Protein AF-0000000080426044 (afdb_homodimer)

Solvent-accessible surface area (backbone atoms only — not comparable to full-atom values): 31221 Å² total; per-residue (Å²): 94,42,45,46,37,33,38,34,30,48,11,21,8,21,79,74,25,20,47,44,52,54,50,63,35,35,89,77,61,79,48,66,35,37,59,31,23,76,36,85,92,27,35,62,38,32,15,36,26,41,24,35,38,43,30,27,40,43,74,83,55,60,90,84,54,76,69,45,28,34,36,38,29,32,7,49,44,35,60,61,33,44,60,62,43,31,42,75,70,70,49,70,69,60,70,27,35,36,40,44,35,63,48,55,33,24,43,60,20,52,74,58,50,21,57,38,15,47,91,41,71,71,35,71,54,34,42,37,36,27,39,66,70,28,46,53,42,45,44,49,50,36,43,32,59,74,37,64,63,65,25,49,32,66,54,87,58,38,42,63,46,81,41,73,52,54,73,88,45,66,48,68,58,90,47,35,57,38,32,52,28,62,23,29,25,20,21,30,64,79,77,64,41,74,25,72,26,44,22,37,36,38,75,39,31,34,40,39,58,58,21,50,42,74,44,68,75,38,45,66,72,40,42,72,58,22,50,34,32,34,31,19,26,32,34,68,60,73,84,48,65,23,32,20,20,38,64,56,35,51,51,51,46,67,62,27,56,33,52,33,33,35,34,24,22,30,36,60,84,49,45,47,67,65,48,35,57,55,33,46,52,42,26,73,74,73,63,47,46,44,37,66,53,32,48,47,35,31,39,34,47,68,48,84,64,36,35,39,35,32,26,91,91,48,65,71,66,46,78,43,74,90,94,40,43,47,36,32,39,34,29,49,11,22,7,21,79,74,26,20,49,44,49,56,48,63,37,33,90,77,62,78,48,65,35,37,59,32,23,76,36,85,91,28,35,62,38,31,16,36,24,41,24,35,38,42,30,26,41,44,75,84,55,58,88,84,54,75,69,44,29,34,35,37,30,33,8,50,43,36,61,65,32,45,59,60,44,30,43,76,68,70,49,70,70,59,69,27,33,36,41,45,35,62,49,54,33,24,42,60,21,52,72,57,50,22,55,38,15,47,92,41,70,72,34,71,52,37,43,36,36,30,38,66,69,28,49,54,42,44,44,49,50,36,42,34,57,75,37,63,61,64,26,49,31,66,55,88,57,37,42,63,46,82,41,73,51,54,74,89,45,66,50,70,57,90,46,34,55,38,34,54,28,62,23,29,25,20,22,30,63,78,77,64,43,74,25,73,25,44,23,36,38,38,75,40,31,34,40,39,59,55,22,49,43,73,43,67,74,38,45,67,72,39,42,71,58,23,51,34,33,35,31,19,26,32,35,70,61,73,84,49,65,23,33,21,19,38,66,57,35,52,50,51,45,65,62,27,55,33,52,33,32,34,34,26,23,28,38,60,85,48,45,50,67,63,48,36,56,54,31,48,51,42,26,73,73,72,62,48,47,46,38,65,53,31,50,45,37,32,40,34,47,68,48,85,62,36,36,39,35,31,27,91,90,49,66,72,66,46,78,44,74,90

Foldseek 3Di:
DKAWFKKAWLFFAALCWADHPCLVPPPVNPQPLNVLCVDPVQVLSGGAQTKMKTWMDDPPDDPPDGTAIEIFFFAPCNLVSCVPFCVLVVHQDHLAYEFFAQDRSGYVRVQVCLVCDFVQPPHPAHEYEYAPRNVVNCCVNPVCQVPLVPDDDPSSTHHYDYDHDDQCDWDDGPRKIKHWFWAFFAADPVPRHTDITTWIDTNQETAAAKHLGGDPVRLVVQAVRHQEYEYEDAEADDRDRGTDHPVRQQVSLVRNVHLEYEYGHYDSNDRQVVQQVVVVVVCVPPNRHYGYDGRFWMWTPNDPQWIWIAGSSGRPIDIRGD/DKAWFKKAWLFFAALCWADHPCLVPPPVNPQPLNVLCVDPVQVLSGGAQTKMKTWMDDPPDDPPDGTAIEIFFFAPCNLVSCVPFCVLVVHQDHLAYEFFAQDRSGYVRVQVCLVCDFVQPPHPAHEYEYAPRNVVNCCVNCVCQVPLVPDDDPSGTHHYDYDHDDQCDWDDGPRKIKHWFWAFFAADPVPRHTDITTWIDTNQETAAAKHLGGDPVRLVVQAPRHQEYEYEDAEADDRDRGTDHPVRQQVSLVRNVHLEYEYGHYDSNDRQVVQQVVVVVVCVPPVRHYGYDGRFWMWTPNDPQWIWIAGSSGRPIDIRGD

Radius of gyration: 24.75 Å; Cα contacts (8 Å, |Δi|>4): 1652; chains: 2; bounding box: 52×74×57 Å

Organism: Mucor circinelloides f. circinelloides (strain 1006PhL) (NCBI:txid1220926)

Nearest PDB structures (foldseek):
  6b9v-assembly1_A  TM=9.076E-01  e=8.566E-25  Candidatus Koribacter versatilis Ellin345
  6b9v-assembly1_B  TM=9.056E-01  e=3.461E-24  Candidatus Koribacter versatilis Ellin345
  4ojv-assembly1_A  TM=6.307E-01  e=5.948E-11  Saccharomyces cerevisiae S288C
  2wyl-assembly1_B  TM=6.238E-01  e=1.410E-07  Escherichia coli
  6m8q-assembly1_A  TM=5.379E-01  e=1.259E-05  Homo sapiens

pLDDT: mean 97.19, std 2.26, range [83.79, 98.96]

Secondary structure (DSSP, 8-state):
-EEEEEEEEEE-B-TT-BS-HHHHT-TT---HHHHHTTSSTTGGG-B-B-EEEEEEEETTS-TTSPPEEEEE---TTHHHHHHHHGGGGT----SEEE---SSHHHHTTGGGGHHHHGGGSS-S-EEEEE-HHHHHHHHHH-HHHH-GGG-EET-----EEEEE--TTS-EEETTEEEEEEEEEEEEETTT-PEEEEEEEEETTEEEE-S-SB--HHHHHHHTT--SEEEEE--BSSS--SSS-BHHHHHHHHHHH--SEEEEE-B-TTS-HHHHHHHHHHHHHHH---EEE--TT-EEE--STTEEEEE-SS----EEEE-/-EEEEEEEEEE-B-TT-BS-HHHHT-TT---HHHHHTTSSTTGGG-B-B-EEEEEEEETTS-TTSPPEEEEE---TTHHHHHHHHGGGGT----SEEE---SSHHHHTTGGGGHHHHGGGSS-S-EEEEE-HHHHHHHHHH-HHHH-GGG-EET-----EEEEE--TTS-EEETTEEEEEEEEEEEEETTT-PEEEEEEEEETTEEEE-S-SB--HHHHHHHTT--SEEEEE--BSSS--SSS-BHHHHHHHHHHH--SEEEEE-B-TTS-HHHHHHHHHHHHHHH---EEE--TT-EEE--STTEEEEE-SS----EEEE-

InterPro domains:
  IPR001279 Metallo-beta-lactamase [PF12706] (68-264)
  IPR036866 Ribonuclease Z/Hydroxyacylglutathione hydrolase-like [G3DSA:3.60.15.10] (2-302)
  IPR036866 Ribonuclease Z/Hydroxyacylglutathione hydrolase-like [SSF56281] (6-301)

Sequence (644 aa):
MASVVEIIFLGTGTSSSVPTVSCLTDPEKSCPVCLSSQTPEGRKNNRRNTSMIVRFRKHDDPPEFRLRNVLIDCGKTFYTSAIEILPKYDIRELDGVIITHGHADACYGMDDLRGWTLGGIIQPHIDVHLSPEAMEVIGRTFPFLVDASMATGGGEVADFKYHVFDPSEPFTIEGLEFTPLVAHHGIYLTTKEPYICYGFRFGGVSYISDTNFIPPSTMELIQGKSRVFVVDCLRLTKPHASHFVLEQSIEAARQVKASKTYYVGFAHRTDHYALETDLKKLEVSEGLKAAPAYDGLKVSLANEGELVESSYFDPTPIVVKEMASVVEIIFLGTGTSSSVPTVSCLTDPEKSCPVCLSSQTPEGRKNNRRNTSMIVRFRKHDDPPEFRLRNVLIDCGKTFYTSAIEILPKYDIRELDGVIITHGHADACYGMDDLRGWTLGGIIQPHIDVHLSPEAMEVIGRTFPFLVDASMATGGGEVADFKYHVFDPSEPFTIEGLEFTPLVAHHGIYLTTKEPYICYGFRFGGVSYISDTNFIPPSTMELIQGKSRVFVVDCLRLTKPHASHFVLEQSIEAARQVKASKTYYVGFAHRTDHYALETDLKKLEVSEGLKAAPAYDGLKVSLANEGELVESSYFDPTPIVVKE

Structure (mmCIF, N/CA/C/O backbone):
data_AF-0000000080426044-model_v1
#
loop_
_entity.id
_entity.type
_entity.pdbx_description
1 polymer 'Metallo-beta-lactamase domain-containing protein'
#
loop_
_atom_site.group_PDB
_atom_site.id
_atom_site.type_symbol
_atom_site.label_atom_id
_atom_site.label_alt_id
_atom_site.label_comp_id
_atom_site.label_asym_id
_atom_site.label_entity_id
_atom_site.label_seq_id
_atom_site.pdbx_PDB_ins_code
_atom_site.Cartn_x
_atom_site.Cartn_y
_atom_site.Cartn_z
_atom_site.occupancy
_atom_site.B_iso_or_equiv
_atom_site.auth_seq_id
_atom_site.auth_comp_id
_atom_site.auth_asym_id
_atom_site.auth_atom_id
_atom_site.pdbx_PDB_model_num
ATOM 1 N N . MET A 1 1 ? -19.651 26.017 13.273 1 91.69 1 MET A N 1
ATOM 2 C CA . MET A 1 1 ? -18.244 26.136 13.644 1 91.69 1 MET A CA 1
ATOM 3 C C . MET A 1 1 ? -17.778 24.903 14.41 1 91.69 1 MET A C 1
ATOM 5 O O . MET A 1 1 ? -18.585 24.213 15.036 1 91.69 1 MET A O 1
ATOM 9 N N . ALA A 1 2 ? -16.518 24.563 14.236 1 97.08 2 ALA A N 1
ATOM 10 C CA . ALA A 1 2 ? -15.949 23.382 14.879 1 97.08 2 ALA A CA 1
ATOM 11 C C . ALA A 1 2 ? -14.553 23.673 15.425 1 97.08 2 ALA A C 1
ATOM 13 O O . ALA A 1 2 ? -13.931 24.671 15.054 1 97.08 2 ALA A O 1
ATOM 14 N N . SER A 1 3 ? -14.17 22.886 16.376 1 96.99 3 SER A N 1
ATOM 15 C CA . SER A 1 3 ? -12.837 23.003 16.959 1 96.99 3 SER A CA 1
ATOM 16 C C . SER A 1 3 ? -12.076 21.685 16.864 1 96.99 3 SER A C 1
ATOM 18 O O . SER A 1 3 ? -12.642 20.616 17.103 1 96.99 3 SER A O 1
ATOM 20 N N . VAL A 1 4 ? -10.87 21.808 16.493 1 98.34 4 VAL A N 1
ATOM 21 C CA . VAL A 1 4 ? -10.022 20.622 16.442 1 98.34 4 VAL A CA 1
ATOM 22 C C . VAL A 1 4 ? -9.762 20.111 17.858 1 98.34 4 VAL A C 1
ATOM 24 O O . VAL A 1 4 ? -9.423 20.889 18.753 1 98.34 4 VAL A O 1
ATOM 27 N N . VAL A 1 5 ? -9.946 18.841 18.052 1 98.07 5 VAL A N 1
ATOM 28 C CA . VAL A 1 5 ? -9.719 18.203 19.345 1 98.07 5 VAL A CA 1
ATOM 29 C C . VAL A 1 5 ? -8.351 17.524 19.354 1 98.07 5 VAL A C 1
ATOM 31 O O . VAL A 1 5 ? -7.603 17.634 20.328 1 98.07 5 VAL A O 1
ATOM 34 N N . GLU A 1 6 ? -8.002 16.831 18.286 1 98.58 6 GLU A N 1
ATOM 35 C CA . GLU A 1 6 ? -6.711 16.154 18.201 1 98.58 6 GLU A CA 1
ATOM 36 C C . GLU A 1 6 ? -6.334 15.865 16.751 1 98.58 6 GLU A C 1
ATOM 38 O O . GLU A 1 6 ? -7.192 15.883 15.865 1 98.58 6 GLU A O 1
ATOM 43 N N . ILE A 1 7 ? -5.078 15.667 16.501 1 98.88 7 ILE A N 1
ATOM 44 C CA . ILE A 1 7 ? -4.543 15.169 15.239 1 98.88 7 ILE A CA 1
ATOM 45 C C . ILE A 1 7 ? -3.764 13.878 15.482 1 98.88 7 ILE A C 1
ATOM 47 O O . ILE A 1 7 ? -3.177 13.692 16.55 1 98.88 7 ILE A O 1
ATOM 51 N N . ILE A 1 8 ? -3.805 12.992 14.518 1 98.92 8 ILE A N 1
ATOM 52 C CA . ILE A 1 8 ? -3.091 11.722 14.584 1 98.92 8 ILE A CA 1
ATOM 53 C C . ILE A 1 8 ? -2.283 11.517 13.305 1 98.92 8 ILE A C 1
ATOM 55 O O . ILE A 1 8 ? -2.833 11.568 12.202 1 98.92 8 ILE A O 1
ATOM 59 N N . PHE A 1 9 ? -1.006 11.292 13.469 1 98.93 9 PHE A N 1
ATOM 60 C CA . PHE A 1 9 ? -0.156 11.009 12.319 1 98.93 9 PHE A CA 1
ATOM 61 C C . PHE A 1 9 ? -0.295 9.554 11.889 1 98.93 9 PHE A C 1
ATOM 63 O O . PHE A 1 9 ? 0.067 8.642 12.636 1 98.93 9 PHE A O 1
ATOM 70 N N . LEU A 1 10 ? -0.741 9.333 10.665 1 98.81 10 LEU A N 1
ATOM 71 C CA . LEU A 1 10 ? -0.904 7.979 10.147 1 98.81 10 LEU A CA 1
ATOM 72 C C . LEU A 1 10 ? 0.367 7.507 9.448 1 98.81 10 LEU A C 1
ATOM 74 O O . LEU A 1 10 ? 0.625 6.304 9.365 1 98.81 10 LEU A O 1
ATOM 78 N N . GLY A 1 11 ? 1.04 8.415 8.885 1 98.85 11 GLY A N 1
ATOM 79 C CA . GLY A 1 11 ? 2.33 8.213 8.244 1 98.85 11 GLY A CA 1
ATOM 80 C C . GLY A 1 11 ? 3.226 9.435 8.309 1 98.85 11 GLY A C 1
ATOM 81 O O . GLY A 1 11 ? 2.742 10.569 8.284 1 98.85 11 GLY A O 1
ATOM 82 N N . THR A 1 12 ? 4.547 9.185 8.34 1 98.9 12 THR A N 1
ATOM 83 C CA . THR A 1 12 ? 5.466 10.304 8.516 1 98.9 12 THR A CA 1
ATOM 84 C C . THR A 1 12 ? 6.709 10.124 7.65 1 98.9 12 THR A C 1
ATOM 86 O O . THR A 1 12 ? 7.738 10.759 7.892 1 98.9 12 THR A O 1
ATOM 89 N N . GLY A 1 13 ? 6.603 9.178 6.731 1 98.57 13 GLY A N 1
ATOM 90 C CA . GLY A 1 13 ? 7.74 8.875 5.877 1 98.57 13 GLY A CA 1
ATOM 91 C C . GLY A 1 13 ? 7.589 9.417 4.468 1 98.57 13 GLY A C 1
ATOM 92 O O . GLY A 1 13 ? 6.543 9.968 4.118 1 98.57 13 GLY A O 1
ATOM 93 N N . THR A 1 14 ? 8.626 9.286 3.725 1 97.11 14 THR A N 1
ATOM 94 C CA . THR A 1 14 ? 8.707 9.711 2.332 1 97.11 14 THR A CA 1
ATOM 95 C C . THR A 1 14 ? 7.944 8.748 1.427 1 97.11 14 THR A C 1
ATOM 97 O O . THR A 1 14 ? 7.29 7.821 1.909 1 97.11 14 THR A O 1
ATOM 100 N N . SER A 1 15 ? 7.955 9.053 0.121 1 96.41 15 SER A N 1
ATOM 101 C CA . SER A 1 15 ? 7.247 8.262 -0.881 1 96.41 15 SER A CA 1
ATOM 102 C C . SER A 1 15 ? 7.699 6.806 -0.856 1 96.41 15 SER A C 1
ATOM 104 O O . SER A 1 15 ? 6.916 5.902 -1.155 1 96.41 15 SER A O 1
ATOM 106 N N . SER A 1 16 ? 8.97 6.53 -0.425 1 96.06 16 SER A N 1
ATOM 107 C CA . SER A 1 16 ? 9.506 5.172 -0.427 1 96.06 16 SER A CA 1
ATOM 108 C C . SER A 1 16 ? 9.246 4.474 0.904 1 96.06 16 SER A C 1
ATOM 110 O O . SER A 1 16 ? 9.471 3.269 1.033 1 96.06 16 SER A O 1
ATOM 112 N N . SER A 1 17 ? 8.695 5.23 1.88 1 97.81 17 SER A N 1
ATOM 113 C CA . SER A 1 17 ? 8.484 4.682 3.216 1 97.81 17 SER A CA 1
ATOM 114 C C . SER A 1 17 ? 9.798 4.22 3.837 1 97.81 17 SER A C 1
ATOM 116 O O . SER A 1 17 ? 10.838 4.22 3.175 1 97.81 17 SER A O 1
ATOM 118 N N . VAL A 1 18 ? 9.833 3.968 5.063 1 98.58 18 VAL A N 1
ATOM 119 C CA . VAL A 1 18 ? 10.911 3.359 5.836 1 98.58 18 VAL A CA 1
ATOM 120 C C . VAL A 1 18 ? 10.386 2.132 6.578 1 98.58 18 VAL A C 1
ATOM 122 O O . VAL A 1 18 ? 9.398 2.218 7.312 1 98.58 18 VAL A O 1
ATOM 125 N N . PRO A 1 19 ? 11.029 0.907 6.472 1 98.42 19 PRO A N 1
ATOM 126 C CA . PRO A 1 19 ? 12.328 0.613 5.86 1 98.42 19 PRO A CA 1
ATOM 127 C C . PRO A 1 19 ? 12.25 0.492 4.34 1 98.42 19 PRO A C 1
ATOM 129 O O . PRO A 1 19 ? 11.159 0.554 3.767 1 98.42 19 PRO A O 1
ATOM 132 N N . THR A 1 20 ? 13.373 0.458 3.723 1 97.95 20 THR A N 1
ATOM 133 C CA . THR A 1 20 ? 13.465 0.191 2.292 1 97.95 20 THR A CA 1
ATOM 134 C C . THR A 1 20 ? 13.958 -1.23 2.037 1 97.95 20 THR A C 1
ATOM 136 O O . THR A 1 20 ? 14.747 -1.768 2.817 1 97.95 20 THR A O 1
ATOM 139 N N . VAL A 1 21 ? 13.489 -1.803 0.99 1 97.76 21 VAL A N 1
ATOM 140 C CA . VAL A 1 21 ? 13.82 -3.187 0.668 1 97.76 21 VAL A CA 1
ATOM 141 C C . VAL A 1 21 ? 15.322 -3.317 0.426 1 97.76 21 VAL A C 1
ATOM 143 O O . VAL A 1 21 ? 15.925 -4.339 0.76 1 97.76 21 VAL A O 1
ATOM 146 N N . SER A 1 22 ? 15.963 -2.28 -0.146 1 97.84 22 SER A N 1
ATOM 147 C CA . SER A 1 22 ? 17.387 -2.312 -0.463 1 97.84 22 SER A CA 1
ATOM 148 C C . SER A 1 22 ? 18.232 -2.463 0.798 1 97.84 22 SER A C 1
ATOM 150 O O . SER A 1 22 ? 19.265 -3.135 0.782 1 97.84 22 SER A O 1
ATOM 152 N N . CYS A 1 23 ? 17.83 -1.874 1.843 1 98.26 23 CYS A N 1
ATOM 153 C CA . CYS A 1 23 ? 18.562 -1.963 3.102 1 98.26 23 CYS A CA 1
ATOM 154 C C . CYS A 1 23 ? 18.326 -3.309 3.776 1 98.26 23 CYS A C 1
ATOM 156 O O . CYS A 1 23 ? 19.257 -3.911 4.314 1 98.26 23 CYS A O 1
ATOM 158 N N . LEU A 1 24 ? 17.077 -3.796 3.743 1 98.37 24 LEU A N 1
ATOM 159 C CA . LEU A 1 24 ? 16.718 -5.009 4.469 1 98.37 24 LEU A CA 1
ATOM 160 C C . LEU A 1 24 ? 17.292 -6.244 3.783 1 98.37 24 LEU A C 1
ATOM 162 O O . LEU A 1 24 ? 17.509 -7.273 4.426 1 98.37 24 LEU A O 1
ATOM 166 N N . THR A 1 25 ? 17.519 -6.151 2.473 1 98.14 25 THR A N 1
ATOM 167 C CA . THR A 1 25 ? 18.028 -7.299 1.73 1 98.14 25 THR A CA 1
ATOM 168 C C . THR A 1 25 ? 19.531 -7.168 1.496 1 98.14 25 THR A C 1
ATOM 170 O O . THR A 1 25 ? 20.146 -8.041 0.88 1 98.14 25 THR A O 1
ATOM 173 N N . ASP A 1 26 ? 20.09 -6.024 1.901 1 97.37 26 ASP A N 1
ATOM 174 C CA . ASP A 1 26 ? 21.53 -5.817 1.78 1 97.37 26 ASP A CA 1
ATOM 175 C C . ASP A 1 26 ? 22.302 -6.805 2.651 1 97.37 26 ASP A C 1
ATOM 177 O O . ASP A 1 26 ? 22.12 -6.84 3.87 1 97.37 26 ASP A O 1
ATOM 181 N N . PRO A 1 27 ? 23.182 -7.554 2.072 1 95.78 27 PRO A N 1
ATOM 182 C CA . PRO A 1 27 ? 23.942 -8.523 2.865 1 95.78 27 PRO A CA 1
ATOM 183 C C . PRO A 1 27 ? 24.787 -7.863 3.952 1 95.78 27 PRO A C 1
ATOM 185 O O . PRO A 1 27 ? 25.057 -8.477 4.988 1 95.78 27 PRO A O 1
ATOM 188 N N . GLU A 1 28 ? 25.146 -6.609 3.786 1 96.13 28 GLU A N 1
ATOM 189 C CA . GLU A 1 28 ? 25.999 -5.914 4.745 1 96.13 28 GLU A CA 1
ATOM 190 C C . GLU A 1 28 ? 25.187 -5.389 5.926 1 96.13 28 GLU A C 1
ATOM 192 O O . GLU A 1 28 ? 25.745 -5.086 6.983 1 96.13 28 GLU A O 1
ATOM 197 N N . LYS A 1 29 ? 23.915 -5.298 5.796 1 93.51 29 LYS A N 1
ATOM 198 C CA . LYS A 1 29 ? 23.031 -4.823 6.857 1 93.51 29 LYS A CA 1
ATOM 199 C C . LYS A 1 29 ? 23.597 -3.574 7.526 1 93.51 29 LYS A C 1
ATOM 201 O O . LYS A 1 29 ? 23.703 -3.514 8.752 1 93.51 29 LYS A O 1
ATOM 206 N N . SER A 1 30 ? 23.796 -2.492 6.765 1 94.38 30 SER A N 1
ATOM 207 C CA . SER A 1 30 ? 24.573 -1.356 7.248 1 94.38 30 SER A CA 1
ATOM 208 C C . SER A 1 30 ? 23.669 -0.184 7.616 1 94.38 30 SER A C 1
ATOM 210 O O . SER A 1 30 ? 24.134 0.819 8.161 1 94.38 30 SER A O 1
ATOM 212 N N . CYS A 1 31 ? 22.402 -0.262 7.351 1 97.37 31 CYS A N 1
ATOM 213 C CA . CYS A 1 31 ? 21.512 0.856 7.642 1 97.37 31 CYS A CA 1
ATOM 214 C C . CYS A 1 31 ? 20.847 0.684 9.002 1 97.37 31 CYS A C 1
ATOM 216 O O . CYS A 1 31 ? 19.881 -0.07 9.135 1 97.37 31 CYS A O 1
ATOM 218 N N . PRO A 1 32 ? 21.286 1.403 9.968 1 97.66 32 PRO A N 1
ATOM 219 C CA . PRO A 1 32 ? 20.724 1.208 11.306 1 97.66 32 PRO A CA 1
ATOM 220 C C . PRO A 1 32 ? 19.255 1.618 11.394 1 97.66 32 PRO A C 1
ATOM 222 O O . PRO A 1 32 ? 18.49 1.025 12.158 1 97.66 32 PRO A O 1
ATOM 225 N N . VAL A 1 33 ? 18.828 2.535 10.599 1 98.53 33 VAL A N 1
ATOM 226 C CA . VAL A 1 33 ? 17.468 3.061 10.655 1 98.53 33 VAL A CA 1
ATOM 227 C C . VAL A 1 33 ? 16.483 1.998 10.175 1 98.53 33 VAL A C 1
ATOM 229 O O . VAL A 1 33 ? 15.546 1.641 10.893 1 98.53 33 VAL A O 1
ATOM 232 N N . CYS A 1 34 ? 16.721 1.454 9.016 1 98.57 34 CYS A N 1
ATOM 233 C CA . CYS A 1 34 ? 15.823 0.453 8.451 1 98.57 34 CYS A CA 1
ATOM 234 C C . CYS A 1 34 ? 15.811 -0.812 9.301 1 98.57 34 CYS A C 1
ATOM 236 O O . CYS A 1 34 ? 14.758 -1.415 9.509 1 98.57 34 CYS A O 1
ATOM 238 N N . LEU A 1 35 ? 16.981 -1.155 9.774 1 98.11 35 LEU A N 1
ATOM 239 C CA . LEU A 1 35 ? 17.054 -2.356 10.599 1 98.11 35 LEU A CA 1
ATOM 240 C C . LEU A 1 35 ? 16.321 -2.154 11.921 1 98.11 35 LEU A C 1
ATOM 242 O O . LEU A 1 35 ? 15.573 -3.031 12.361 1 98.11 35 LEU A O 1
ATOM 246 N N . SER A 1 36 ? 16.44 -0.988 12.522 1 98.03 36 SER A N 1
ATOM 247 C CA . SER A 1 36 ? 15.785 -0.701 13.794 1 98.03 36 SER A CA 1
ATOM 248 C C . SER A 1 36 ? 14.27 -0.635 13.633 1 98.03 36 SER A C 1
ATOM 250 O O . SER A 1 36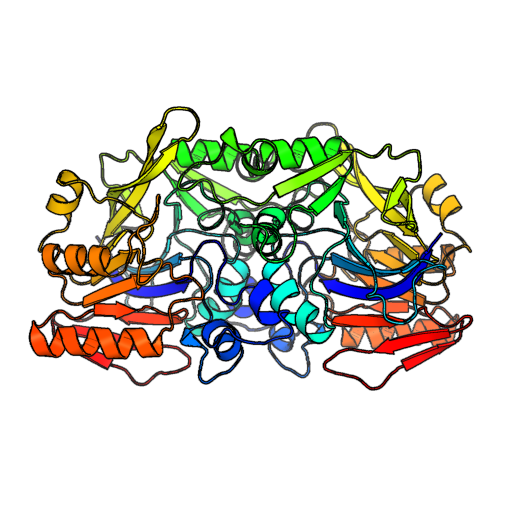 ? 13.527 -0.981 14.554 1 98.03 36 SER A O 1
ATOM 252 N N . SER A 1 37 ? 13.792 -0.207 12.46 1 97.98 37 SER A N 1
ATOM 253 C CA . SER A 1 37 ? 12.366 -0.04 12.195 1 97.98 37 SER A CA 1
ATOM 254 C C . SER A 1 37 ? 11.625 -1.368 12.301 1 97.98 37 SER A C 1
ATOM 256 O O . SER A 1 37 ? 10.396 -1.393 12.397 1 97.98 37 SER A O 1
ATOM 258 N N . GLN A 1 38 ? 12.382 -2.443 12.294 1 96.07 38 GLN A N 1
ATOM 259 C CA . GLN A 1 38 ? 11.797 -3.78 12.333 1 96.07 38 GLN A CA 1
ATOM 260 C C . GLN A 1 38 ? 11.7 -4.297 13.765 1 96.07 38 GLN A C 1
ATOM 262 O O . GLN A 1 38 ? 11.351 -5.457 13.989 1 96.07 38 GLN A O 1
ATOM 267 N N . THR A 1 39 ? 12.066 -3.49 14.756 1 96.67 39 THR A N 1
ATOM 268 C CA . THR A 1 39 ? 12.041 -3.885 16.16 1 96.67 39 THR A CA 1
ATOM 269 C C . THR A 1 39 ? 11.099 -2.988 16.958 1 96.67 39 THR A C 1
ATOM 271 O O . THR A 1 39 ? 10.833 -1.851 16.563 1 96.67 39 THR A O 1
ATOM 274 N N . PRO A 1 40 ? 10.576 -3.442 18.059 1 95.06 40 PRO A N 1
ATOM 275 C CA . PRO A 1 40 ? 9.723 -2.605 18.907 1 95.06 40 PRO A CA 1
ATOM 276 C C . PRO A 1 40 ? 10.435 -1.348 19.402 1 95.06 40 PRO A C 1
ATOM 278 O O . PRO A 1 40 ? 9.824 -0.279 19.481 1 95.06 40 PRO A O 1
ATOM 281 N N . GLU A 1 41 ? 11.766 -1.433 19.683 1 96.02 41 GLU A N 1
ATOM 282 C CA . GLU A 1 41 ? 12.529 -0.321 20.242 1 96.02 41 GLU A CA 1
ATOM 283 C C . GLU A 1 41 ? 12.744 0.778 19.206 1 96.02 41 GLU A C 1
ATOM 285 O O . GLU A 1 41 ? 12.857 1.955 19.556 1 96.02 41 GLU A O 1
ATOM 290 N N . GLY A 1 42 ? 12.783 0.349 17.936 1 97.74 42 GLY A N 1
ATOM 291 C CA . GLY A 1 42 ? 13.043 1.298 16.866 1 97.74 42 GLY A CA 1
ATOM 292 C C . GLY A 1 42 ? 11.808 1.631 16.05 1 97.74 42 GLY A C 1
ATOM 293 O O . GLY A 1 42 ? 11.914 2.131 14.928 1 97.74 42 GLY A O 1
ATOM 294 N N . ARG A 1 43 ? 10.683 1.361 16.582 1 97.28 43 ARG A N 1
ATOM 295 C CA . ARG A 1 43 ? 9.441 1.372 15.815 1 97.28 43 ARG A CA 1
ATOM 296 C C . ARG A 1 43 ? 9.143 2.767 15.276 1 97.28 43 ARG A C 1
ATOM 298 O O . ARG A 1 43 ? 8.441 2.914 14.274 1 97.28 43 ARG A O 1
ATOM 305 N N . LYS A 1 44 ? 9.639 3.8 15.955 1 98.34 44 LYS A N 1
ATOM 306 C CA . LYS A 1 44 ? 9.369 5.155 15.483 1 98.34 44 LYS A CA 1
ATOM 307 C C . LYS A 1 44 ? 10.082 5.43 14.162 1 98.34 44 LYS A C 1
ATOM 309 O O . LYS A 1 44 ? 9.782 6.413 13.482 1 98.34 44 LYS A O 1
ATOM 314 N N . ASN A 1 45 ? 11.018 4.545 13.783 1 98.79 45 ASN A N 1
ATOM 315 C CA . ASN A 1 45 ? 11.687 4.645 12.49 1 98.79 45 ASN A CA 1
ATOM 316 C C . ASN A 1 45 ? 10.871 3.982 11.384 1 98.79 45 ASN A C 1
ATOM 318 O O . ASN A 1 45 ? 11.185 4.129 10.202 1 98.79 45 ASN A O 1
ATOM 322 N N . ASN A 1 46 ? 9.88 3.192 11.739 1 98.67 46 ASN A N 1
ATOM 323 C CA . ASN A 1 46 ? 8.98 2.607 10.751 1 98.67 46 ASN A CA 1
ATOM 324 C C . ASN A 1 46 ? 7.941 3.617 10.272 1 98.67 46 ASN A C 1
ATOM 326 O O . ASN A 1 46 ? 7.032 3.98 11.02 1 98.67 46 ASN A O 1
ATOM 330 N N . ARG A 1 47 ? 8.096 4.097 9.032 1 98.74 47 ARG A N 1
ATOM 331 C CA . ARG A 1 47 ? 7.342 5.254 8.562 1 98.74 47 ARG A CA 1
ATOM 332 C C . ARG A 1 47 ? 6.645 4.953 7.24 1 98.74 47 ARG A C 1
ATOM 334 O O . ARG A 1 47 ? 7.292 4.565 6.265 1 98.74 47 ARG A O 1
ATOM 341 N N . ARG A 1 48 ? 5.394 5.065 7.236 1 98.54 48 ARG A N 1
ATOM 342 C CA . ARG A 1 48 ? 4.574 4.964 6.033 1 98.54 48 ARG A CA 1
ATOM 343 C C . ARG A 1 48 ? 4.427 6.321 5.355 1 98.54 48 ARG A C 1
ATOM 345 O O . ARG A 1 48 ? 4.97 7.321 5.83 1 98.54 48 ARG A O 1
ATOM 352 N N . ASN A 1 49 ? 3.738 6.399 4.195 1 98.79 49 ASN A N 1
ATOM 353 C CA . ASN A 1 49 ? 3.59 7.665 3.484 1 98.79 49 ASN A CA 1
ATOM 354 C C . ASN A 1 49 ? 2.895 8.714 4.347 1 98.79 49 ASN A C 1
ATOM 356 O O . ASN A 1 49 ? 1.937 8.405 5.057 1 98.79 49 ASN A O 1
ATOM 360 N N . THR A 1 50 ? 3.351 9.885 4.253 1 98.84 50 THR A N 1
ATOM 361 C CA . THR A 1 50 ? 2.869 10.999 5.061 1 98.84 50 THR A CA 1
ATOM 362 C C . THR A 1 50 ? 1.359 11.162 4.913 1 98.84 50 THR A C 1
ATOM 364 O O . THR A 1 50 ? 0.842 11.216 3.795 1 98.84 50 THR A O 1
ATOM 367 N N . SER A 1 51 ? 0.649 11.136 5.996 1 98.88 51 SER A N 1
ATOM 368 C CA . SER A 1 51 ? -0.803 11.236 6.108 1 98.88 51 SER A CA 1
ATOM 369 C C . SER A 1 51 ? -1.225 11.566 7.536 1 98.88 51 SER A C 1
ATOM 371 O O . SER A 1 51 ? -0.477 11.319 8.483 1 98.88 51 SER A O 1
ATOM 373 N N . MET A 1 52 ? -2.395 12.171 7.699 1 98.88 52 MET A N 1
ATOM 374 C CA . MET A 1 52 ? -2.835 12.615 9.018 1 98.88 52 MET A CA 1
ATOM 375 C C . MET A 1 52 ? -4.357 12.587 9.122 1 98.88 52 MET A C 1
ATOM 377 O O . MET A 1 52 ? -5.055 12.826 8.136 1 98.88 52 MET A O 1
ATOM 381 N N . ILE A 1 53 ? -4.885 12.271 10.283 1 98.91 53 ILE A N 1
ATOM 382 C CA . ILE A 1 53 ? -6.301 12.418 10.603 1 98.91 53 ILE A CA 1
ATOM 383 C C . ILE A 1 53 ? -6.503 13.631 11.508 1 98.91 53 ILE A C 1
ATOM 385 O O . ILE A 1 53 ? -5.796 13.793 12.505 1 98.91 53 ILE A O 1
ATOM 389 N N . VAL A 1 54 ? -7.39 14.457 11.12 1 98.92 54 VAL A N 1
ATOM 390 C CA . VAL A 1 54 ? -7.843 15.58 11.932 1 98.92 54 VAL A CA 1
ATOM 391 C C . VAL A 1 54 ? -9.17 15.231 12.604 1 98.92 54 VAL A C 1
ATOM 393 O O . VAL A 1 54 ? -10.14 14.879 11.929 1 98.92 54 VAL A O 1
ATOM 396 N N . ARG A 1 55 ? -9.254 15.296 13.873 1 98.82 55 ARG A N 1
ATOM 397 C CA . ARG A 1 55 ? -10.474 14.991 14.613 1 98.82 55 ARG A CA 1
ATOM 398 C C . ARG A 1 55 ? -11.013 16.233 15.315 1 98.82 55 ARG A C 1
ATOM 400 O O . ARG A 1 55 ? -10.267 16.944 15.991 1 98.82 55 ARG A O 1
ATOM 407 N N . PHE A 1 56 ? -12.287 16.476 15.127 1 98.59 56 PHE A N 1
ATOM 408 C CA . PHE A 1 56 ? -12.824 17.741 15.615 1 98.59 56 PHE A CA 1
ATOM 409 C C . PHE A 1 56 ? -14.293 17.596 15.993 1 98.59 56 PHE A C 1
ATOM 411 O O . PHE A 1 56 ? -14.917 16.575 15.698 1 98.59 56 PHE A O 1
ATOM 418 N N . ARG A 1 57 ? -14.796 18.563 16.665 1 97.73 57 ARG A N 1
ATOM 419 C CA . ARG A 1 57 ? -16.169 18.587 17.159 1 97.73 57 ARG A CA 1
ATOM 420 C C . ARG A 1 57 ? -16.851 19.907 16.818 1 97.73 57 ARG A C 1
ATOM 422 O O . ARG A 1 57 ? -16.25 20.975 16.951 1 97.73 57 ARG A O 1
ATOM 429 N N . LYS A 1 58 ? -18.064 19.744 16.422 1 96.91 58 LYS A N 1
ATOM 430 C CA . LYS A 1 58 ? -18.878 20.95 16.309 1 96.91 58 LYS A CA 1
ATOM 431 C C . LYS A 1 58 ? -19.288 21.467 17.685 1 96.91 58 LYS A C 1
ATOM 433 O O . LYS A 1 58 ? -19.514 20.681 18.607 1 96.91 58 LYS A O 1
ATOM 438 N N . HIS A 1 59 ? -19.435 22.694 17.704 1 94.72 59 HIS A N 1
ATOM 439 C CA . HIS A 1 59 ? -19.73 23.311 18.992 1 94.72 59 HIS A CA 1
ATOM 440 C C . HIS A 1 59 ? -21.111 22.904 19.494 1 94.72 59 HIS A C 1
ATOM 442 O O . HIS A 1 59 ? -21.339 22.828 20.704 1 94.72 59 HIS A O 1
ATOM 448 N N . ASP A 1 60 ? -22.047 22.552 18.598 1 94.97 60 ASP A N 1
ATOM 449 C CA . ASP A 1 60 ? -23.42 22.24 18.983 1 94.97 60 ASP A CA 1
ATOM 450 C C . ASP A 1 60 ? -23.64 20.73 19.058 1 94.97 60 ASP A C 1
ATOM 452 O O . ASP A 1 60 ? -24.764 20.271 19.272 1 94.97 60 ASP A O 1
ATOM 456 N N . ASP A 1 61 ? -22.597 19.977 18.92 1 95.11 61 ASP A N 1
ATOM 457 C CA . ASP A 1 61 ? -22.72 18.53 19.059 1 95.11 61 ASP A CA 1
ATOM 458 C C . ASP A 1 61 ? -23.059 18.142 20.496 1 95.11 61 ASP A C 1
ATOM 460 O O . ASP A 1 61 ? -22.524 18.723 21.443 1 95.11 61 ASP A O 1
ATOM 464 N N . PRO A 1 62 ? -23.964 17.202 20.644 1 94.96 62 PRO A N 1
ATOM 465 C CA . PRO A 1 62 ? -24.128 16.659 21.994 1 94.96 62 PRO A CA 1
ATOM 466 C C . PRO A 1 62 ? -22.871 15.96 22.507 1 94.96 62 PRO A C 1
ATOM 468 O O . PRO A 1 62 ? -22.027 15.538 21.712 1 94.96 62 PRO A O 1
ATOM 471 N N . PRO A 1 63 ? -22.701 15.829 23.79 1 89.51 63 PRO A N 1
ATOM 472 C CA . PRO A 1 63 ? -21.483 15.273 24.384 1 89.51 63 PRO A CA 1
ATOM 473 C C . PRO A 1 63 ? -21.179 13.859 23.892 1 89.51 63 PRO A C 1
ATOM 475 O O . PRO A 1 63 ? -20.011 13.476 23.79 1 89.51 63 PRO A O 1
ATOM 478 N N . GLU A 1 64 ? -22.106 13.109 23.539 1 92.38 64 GLU A N 1
ATOM 479 C CA . GLU A 1 64 ? -21.912 11.707 23.181 1 92.38 64 GLU A CA 1
ATOM 480 C C . GLU A 1 64 ? -21.662 11.548 21.684 1 92.38 64 GLU A C 1
ATOM 482 O O . GLU A 1 64 ? -21.384 10.445 21.209 1 92.38 64 GLU A O 1
ATOM 487 N N . PHE A 1 65 ? -21.717 12.617 21.057 1 94.9 65 PHE A N 1
ATOM 488 C CA . PHE A 1 65 ? -21.523 12.547 19.614 1 94.9 65 PHE A CA 1
ATOM 489 C C . PHE A 1 65 ? -20.08 12.19 19.278 1 94.9 65 PHE A C 1
ATOM 491 O O . PHE A 1 65 ? -19.149 12.672 19.926 1 94.9 65 PHE A O 1
ATOM 498 N N . ARG A 1 66 ? -19.875 11.379 18.296 1 95.95 66 ARG A N 1
ATOM 499 C CA . ARG A 1 66 ? -18.519 11.02 17.895 1 95.95 66 ARG A CA 1
ATOM 500 C C . ARG A 1 66 ? -17.773 12.23 17.341 1 95.95 66 ARG A C 1
ATOM 502 O O . ARG A 1 66 ? -18.392 13.166 16.83 1 95.95 66 ARG A O 1
ATOM 509 N N . LEU A 1 67 ? -16.463 12.234 17.38 1 97.9 67 LEU A N 1
ATOM 510 C CA . LEU A 1 67 ? -15.684 13.236 16.662 1 97.9 67 LEU A CA 1
ATOM 511 C C . LEU A 1 67 ? -15.778 13.021 15.155 1 97.9 67 LEU A C 1
ATOM 513 O O . LEU A 1 67 ? -15.966 11.893 14.695 1 97.9 67 LEU A O 1
ATOM 517 N N . ARG A 1 68 ? -15.707 14.124 14.476 1 98.36 68 ARG A N 1
ATOM 518 C CA . ARG A 1 68 ? -15.57 14.052 13.025 1 98.36 68 ARG A CA 1
ATOM 519 C C . ARG A 1 68 ? -14.12 13.802 12.624 1 98.36 68 ARG A C 1
ATOM 521 O O . ARG A 1 68 ? -13.196 14.288 13.28 1 98.36 68 ARG A O 1
ATOM 528 N N . ASN A 1 69 ? -13.982 13.047 11.57 1 98.84 69 ASN A N 1
ATOM 529 C CA . ASN A 1 69 ? -12.655 12.662 11.101 1 98.84 69 ASN A CA 1
ATOM 530 C C . ASN A 1 69 ? -12.414 13.12 9.665 1 98.84 69 ASN A C 1
ATOM 532 O O . ASN A 1 69 ? -13.189 12.792 8.766 1 98.84 69 ASN A O 1
ATOM 536 N N . VAL A 1 70 ? -11.366 13.862 9.442 1 98.93 70 VAL A N 1
ATOM 537 C CA . VAL A 1 70 ? -10.926 14.209 8.095 1 98.93 70 VAL A CA 1
ATOM 538 C C . VAL A 1 70 ? -9.53 13.641 7.845 1 98.93 70 VAL A C 1
ATOM 540 O O . VAL A 1 70 ? -8.603 13.894 8.617 1 98.93 70 VAL A O 1
ATOM 543 N N . LEU A 1 71 ? -9.436 12.849 6.795 1 98.94 71 LEU A N 1
ATOM 544 C CA . LEU A 1 71 ? -8.161 12.283 6.369 1 98.94 71 LEU A CA 1
ATOM 545 C C . LEU A 1 71 ? -7.45 13.215 5.393 1 98.94 71 LEU A C 1
ATOM 547 O O . LEU A 1 71 ? -8.051 13.677 4.421 1 98.94 71 LEU A O 1
ATOM 551 N N . ILE A 1 72 ? -6.191 13.543 5.685 1 98.94 72 ILE A N 1
ATOM 552 C CA . ILE A 1 72 ? -5.372 14.274 4.723 1 98.94 72 ILE A CA 1
ATOM 553 C C . ILE A 1 72 ? -4.391 13.317 4.049 1 98.94 72 ILE A C 1
ATOM 555 O O . ILE A 1 72 ? -3.484 12.79 4.697 1 98.94 72 ILE A O 1
ATOM 559 N N . ASP A 1 73 ? -4.58 13.117 2.754 1 98.89 73 ASP A N 1
ATOM 560 C CA . ASP A 1 73 ? -3.804 12.27 1.854 1 98.89 73 ASP A CA 1
ATOM 561 C C . ASP A 1 73 ? -4.062 10.791 2.132 1 98.89 73 ASP A C 1
ATOM 563 O O . ASP A 1 73 ? -4.303 10.401 3.276 1 98.89 73 ASP A O 1
ATOM 567 N N . CYS A 1 74 ? -4.079 10.086 1.106 1 98.62 74 CYS A N 1
ATOM 568 C CA . CYS A 1 74 ? -4.33 8.651 1.045 1 98.62 74 CYS A CA 1
ATOM 569 C C . CYS A 1 74 ? -3.351 7.966 0.099 1 98.62 74 CYS A C 1
ATOM 571 O O . CYS A 1 74 ? -3.718 7.59 -1.015 1 98.62 74 CYS A O 1
ATOM 573 N N . GLY A 1 75 ? -2.14 7.827 0.596 1 98.41 75 GLY A N 1
ATOM 574 C CA . GLY A 1 75 ? -1.058 7.355 -0.253 1 98.41 75 GLY A CA 1
ATOM 575 C C . GLY A 1 75 ? -1.016 5.844 -0.381 1 98.41 75 GLY A C 1
ATOM 576 O O . GLY A 1 75 ? -1.926 5.151 0.079 1 98.41 75 GLY A O 1
ATOM 577 N N . LYS A 1 76 ? 0.056 5.266 -0.932 1 97.45 76 LYS A N 1
ATOM 578 C CA . LYS A 1 76 ? 0.201 3.865 -1.316 1 97.45 76 LYS A CA 1
ATOM 579 C C . LYS A 1 76 ? 0.227 2.959 -0.088 1 97.45 76 LYS A C 1
ATOM 581 O O . LYS A 1 76 ? -0.046 1.761 -0.188 1 97.45 76 LYS A O 1
ATOM 586 N N . THR A 1 77 ? 0.562 3.536 1.07 1 98.24 77 THR A N 1
ATOM 587 C CA . THR A 1 77 ? 0.686 2.719 2.272 1 98.24 77 THR A CA 1
ATOM 588 C C . THR A 1 77 ? -0.514 2.926 3.192 1 98.24 77 THR A C 1
ATOM 590 O O . THR A 1 77 ? -0.483 2.529 4.359 1 98.24 77 THR A O 1
ATOM 593 N N . PHE A 1 78 ? -1.591 3.542 2.655 1 98.69 78 PHE A N 1
ATOM 594 C CA . PHE A 1 78 ? -2.738 3.932 3.466 1 98.69 78 PHE A CA 1
ATOM 595 C C . PHE A 1 78 ? -3.381 2.712 4.116 1 98.69 78 PHE A C 1
ATOM 597 O O . PHE A 1 78 ? -3.748 2.75 5.292 1 98.69 78 PHE A O 1
ATOM 604 N N . TYR A 1 79 ? -3.537 1.637 3.385 1 98.58 79 TYR A N 1
ATOM 605 C CA . TYR A 1 79 ? -4.174 0.441 3.926 1 98.58 79 TYR A CA 1
ATOM 606 C C . TYR A 1 79 ? -3.486 -0.009 5.21 1 98.58 79 TYR A C 1
ATOM 608 O O . TYR A 1 79 ? -4.146 -0.246 6.224 1 98.58 79 TYR A O 1
ATOM 616 N N . THR A 1 80 ? -2.181 -0.128 5.175 1 98.29 80 THR A N 1
ATOM 617 C CA . THR A 1 80 ? -1.414 -0.599 6.323 1 98.29 80 THR A CA 1
ATOM 618 C C . THR A 1 80 ? -1.568 0.355 7.504 1 98.29 80 THR A C 1
ATOM 620 O O . THR A 1 80 ? -1.742 -0.082 8.643 1 98.29 80 THR A O 1
ATOM 623 N N . SER A 1 81 ? -1.519 1.647 7.225 1 98.55 81 SER A N 1
ATOM 624 C CA . SER A 1 81 ? -1.715 2.639 8.277 1 98.55 81 SER A CA 1
ATOM 625 C C . SER A 1 81 ? -3.098 2.51 8.906 1 98.55 81 SER A C 1
ATOM 627 O O . SER A 1 81 ? -3.233 2.534 10.132 1 98.55 81 SER A O 1
ATOM 629 N N . ALA A 1 82 ? -4.111 2.347 8.053 1 98.68 82 ALA A N 1
ATOM 630 C CA . ALA A 1 82 ? -5.501 2.326 8.499 1 98.68 82 ALA A CA 1
ATOM 631 C C . ALA A 1 82 ? -5.765 1.134 9.416 1 98.68 82 ALA A C 1
ATOM 633 O O . ALA A 1 82 ? -6.331 1.29 10.5 1 98.68 82 ALA A O 1
ATOM 634 N N . ILE A 1 83 ? -5.294 -0.045 9.041 1 98.27 83 ILE A N 1
ATOM 635 C CA . ILE A 1 83 ? -5.645 -1.239 9.801 1 98.27 83 ILE A CA 1
ATOM 636 C C . ILE A 1 83 ? -4.846 -1.277 11.102 1 98.27 83 ILE A C 1
ATOM 638 O O . ILE A 1 83 ? -5.281 -1.877 12.087 1 98.27 83 ILE A O 1
ATOM 642 N N . GLU A 1 84 ? -3.718 -0.614 11.123 1 97.99 84 GLU A N 1
ATOM 643 C CA . GLU A 1 84 ? -2.909 -0.624 12.338 1 97.99 84 GLU A CA 1
ATOM 644 C C . GLU A 1 84 ? -3.365 0.457 13.313 1 97.99 84 GLU A C 1
ATOM 646 O O . GLU A 1 84 ? -3.473 0.21 14.516 1 97.99 84 GLU A O 1
ATOM 651 N N . ILE A 1 85 ? -3.645 1.633 12.83 1 98.68 85 ILE A N 1
ATOM 652 C CA . ILE A 1 85 ? -3.719 2.788 13.717 1 98.68 85 ILE A CA 1
ATOM 653 C C . ILE A 1 85 ? -5.18 3.118 14.013 1 98.68 85 ILE A C 1
ATOM 655 O O . ILE A 1 85 ? -5.544 3.382 15.162 1 98.68 85 ILE A O 1
ATOM 659 N N . LEU A 1 86 ? -6.082 3.109 13.02 1 98.79 86 LEU A N 1
ATOM 660 C CA . LEU A 1 86 ? -7.443 3.605 13.194 1 98.79 86 LEU A CA 1
ATOM 661 C C . LEU A 1 86 ? -8.178 2.81 14.268 1 98.79 86 LEU A C 1
ATOM 663 O O . LEU A 1 86 ? -8.852 3.389 15.123 1 98.79 86 LEU A O 1
ATOM 667 N N . PRO A 1 87 ? -8.032 1.447 14.293 1 98.23 87 PRO A N 1
ATOM 668 C CA . PRO A 1 87 ? -8.72 0.701 15.349 1 98.23 87 PRO A CA 1
ATOM 669 C C . PRO A 1 87 ? -8.226 1.065 16.747 1 98.23 87 PRO A C 1
ATOM 671 O O . PRO A 1 87 ? -8.991 1 17.713 1 98.23 87 PRO A O 1
ATOM 674 N N . LYS A 1 88 ? -6.947 1.469 16.874 1 97.96 88 LYS A N 1
ATOM 675 C CA . LYS A 1 88 ? -6.367 1.797 18.173 1 97.96 88 LYS A CA 1
ATOM 676 C C . LYS A 1 88 ? -6.969 3.081 18.736 1 97.96 88 LYS A C 1
ATOM 678 O O . LYS A 1 88 ? -6.932 3.311 19.947 1 97.96 88 LYS A O 1
ATOM 683 N N . TYR A 1 89 ? -7.509 3.906 17.9 1 97.82 89 TYR A N 1
ATOM 684 C CA . TYR A 1 89 ? -8.052 5.19 18.328 1 97.82 89 TYR A CA 1
ATOM 685 C C . TYR A 1 89 ? -9.553 5.259 18.074 1 97.82 89 TYR A C 1
ATOM 687 O O . TYR A 1 89 ? -10.137 6.345 18.062 1 97.82 89 TYR A O 1
ATOM 695 N N . ASP A 1 90 ? -10.158 4.113 17.715 1 97.08 90 ASP A N 1
ATOM 696 C CA . ASP A 1 90 ? -11.598 3.957 17.534 1 97.08 90 ASP A CA 1
ATOM 697 C C . ASP A 1 90 ? -12.115 4.876 16.43 1 97.08 90 ASP A C 1
ATOM 699 O O . ASP A 1 90 ? -13.115 5.574 16.613 1 97.08 90 ASP A O 1
ATOM 703 N N . ILE A 1 91 ? -11.422 4.944 15.376 1 98.59 91 ILE A N 1
ATOM 704 C CA . ILE A 1 91 ? -11.823 5.731 14.215 1 98.59 91 ILE A CA 1
ATOM 705 C C . ILE A 1 91 ? -12.426 4.815 13.153 1 98.59 91 ILE A C 1
ATOM 707 O O . ILE A 1 91 ? -11.739 3.946 12.611 1 98.59 91 ILE A O 1
ATOM 711 N N . ARG A 1 92 ? -13.619 4.999 12.829 1 98.32 92 ARG A N 1
ATOM 712 C CA . ARG A 1 92 ? -14.325 4.106 11.916 1 98.32 92 ARG A CA 1
ATOM 713 C C . ARG A 1 92 ? -14.81 4.858 10.68 1 98.32 92 ARG A C 1
ATOM 715 O O . ARG A 1 92 ? -14.591 4.414 9.551 1 98.32 92 ARG A O 1
ATOM 722 N N . GLU A 1 93 ? -15.355 6.043 10.848 1 98.46 93 GLU A N 1
ATOM 723 C CA . GLU A 1 93 ? -15.951 6.809 9.757 1 98.46 93 GLU A CA 1
ATOM 724 C C . GLU A 1 93 ? -15.027 7.936 9.305 1 98.46 93 GLU A C 1
ATOM 726 O O . GLU A 1 93 ? -14.271 8.487 10.108 1 98.46 93 GLU A O 1
ATOM 731 N N . LEU A 1 94 ? -15.088 8.243 8.069 1 98.79 94 LEU A N 1
ATOM 732 C CA . LEU A 1 94 ? -14.404 9.397 7.496 1 98.79 94 LEU A CA 1
ATOM 733 C C . LEU A 1 94 ? -15.408 10.432 7 1 98.79 94 LEU A C 1
ATOM 735 O O . LEU A 1 94 ? -16.214 10.145 6.112 1 98.79 94 LEU A O 1
ATOM 739 N N . ASP A 1 95 ? -15.339 11.601 7.543 1 98.78 95 ASP A N 1
ATOM 740 C CA . ASP A 1 95 ? -16.274 12.659 7.175 1 98.78 95 ASP A CA 1
ATOM 741 C C . ASP A 1 95 ? -15.763 13.449 5.971 1 98.78 95 ASP A C 1
ATOM 743 O O . ASP A 1 95 ? -16.507 14.229 5.373 1 98.78 95 ASP A O 1
ATOM 747 N N . GLY A 1 96 ? -14.516 13.251 5.603 1 98.84 96 GLY A N 1
ATOM 748 C CA . GLY A 1 96 ? -13.893 13.841 4.429 1 98.84 96 GLY A CA 1
ATOM 749 C C . GLY A 1 96 ? -12.473 13.358 4.201 1 98.84 96 GLY A C 1
ATOM 750 O O . GLY A 1 96 ? -11.815 12.886 5.131 1 98.84 96 GLY A O 1
ATOM 751 N N . VAL A 1 97 ? -12.076 13.449 2.977 1 98.92 97 VAL A N 1
ATOM 752 C CA . VAL A 1 97 ? -10.695 13.209 2.571 1 98.92 97 VAL A CA 1
ATOM 753 C C . VAL A 1 97 ? -10.175 14.402 1.772 1 98.92 97 VAL A C 1
ATOM 755 O O . VAL A 1 97 ? -10.864 14.91 0.884 1 98.92 97 VAL A O 1
ATOM 758 N N . ILE A 1 98 ? -9.042 14.91 2.151 1 98.95 98 ILE A N 1
ATOM 759 C CA . ILE A 1 98 ? -8.381 15.965 1.392 1 98.95 98 ILE A CA 1
ATOM 760 C C . ILE A 1 98 ? -7.129 15.408 0.717 1 98.95 98 ILE A C 1
ATOM 762 O O . ILE A 1 98 ? -6.324 14.725 1.354 1 98.95 98 ILE A O 1
ATOM 766 N N . ILE A 1 99 ? -6.965 15.632 -0.558 1 98.88 99 ILE A N 1
ATOM 767 C CA . ILE A 1 99 ? -5.766 15.248 -1.295 1 98.88 99 ILE A CA 1
ATOM 768 C C . ILE A 1 99 ? -4.914 16.484 -1.574 1 98.88 99 ILE A C 1
ATOM 770 O O . ILE A 1 99 ? -5.376 17.432 -2.213 1 98.88 99 ILE A O 1
ATOM 774 N N . THR A 1 100 ? -3.697 16.425 -1.11 1 98.78 100 THR A N 1
ATOM 775 C CA . THR A 1 100 ? -2.834 17.596 -1.21 1 98.78 100 THR A CA 1
ATOM 776 C C . THR A 1 100 ? -2.331 17.777 -2.64 1 98.78 100 THR A C 1
ATOM 778 O O . THR A 1 100 ? -2.15 18.906 -3.101 1 98.78 100 THR A O 1
ATOM 781 N N . HIS A 1 101 ? -1.995 16.689 -3.313 1 98.44 101 HIS A N 1
ATOM 782 C CA . HIS A 1 101 ? -1.487 16.733 -4.68 1 98.44 101 HIS A CA 1
ATOM 783 C C . HIS A 1 101 ? -1.508 15.35 -5.321 1 98.44 101 HIS A C 1
ATOM 785 O O . HIS A 1 101 ? -1.906 14.372 -4.683 1 98.44 101 HIS A O 1
ATOM 791 N N . GLY A 1 102 ? -1.086 15.258 -6.556 1 97.7 102 GLY A N 1
ATOM 792 C CA . GLY A 1 102 ? -1.377 14.086 -7.366 1 97.7 102 GLY A CA 1
ATOM 793 C C . GLY A 1 102 ? -0.275 13.043 -7.323 1 97.7 102 GLY A C 1
ATOM 794 O O . GLY A 1 102 ? -0.285 12.09 -8.104 1 97.7 102 GLY A O 1
ATOM 795 N N . HIS A 1 103 ? 0.702 13.089 -6.44 1 97.85 103 HIS A N 1
ATOM 796 C CA . HIS A 1 103 ? 1.754 12.082 -6.371 1 97.85 103 HIS A CA 1
ATOM 797 C C . HIS A 1 103 ? 1.237 10.786 -5.756 1 97.85 103 HIS A C 1
ATOM 799 O O . HIS A 1 103 ? 0.271 10.799 -4.99 1 97.85 103 HIS A O 1
ATOM 805 N N . ALA A 1 104 ? 1.881 9.716 -6.075 1 97.73 104 ALA A N 1
ATOM 806 C CA . ALA A 1 104 ? 1.466 8.376 -5.671 1 97.73 104 ALA A CA 1
ATOM 807 C C . ALA A 1 104 ? 1.401 8.257 -4.151 1 97.73 104 ALA A C 1
ATOM 809 O O . ALA A 1 104 ? 0.476 7.647 -3.609 1 97.73 104 ALA A O 1
ATOM 810 N N . ASP A 1 105 ? 2.345 8.843 -3.458 1 97.77 105 ASP A N 1
ATOM 811 C CA . ASP A 1 105 ? 2.408 8.72 -2.005 1 97.77 105 ASP A CA 1
ATOM 812 C C . ASP A 1 105 ? 1.351 9.594 -1.333 1 97.77 105 ASP A C 1
ATOM 814 O O . ASP A 1 105 ? 1.164 9.526 -0.117 1 97.77 105 ASP A O 1
ATOM 818 N N . ALA A 1 106 ? 0.571 10.34 -2.099 1 98.52 106 ALA A N 1
ATOM 819 C CA . ALA A 1 106 ? -0.493 11.163 -1.529 1 98.52 106 ALA A CA 1
ATOM 820 C C . ALA A 1 106 ? -1.868 10.606 -1.885 1 98.52 106 ALA A C 1
ATOM 822 O O . ALA A 1 106 ? -2.841 10.823 -1.159 1 98.52 106 ALA A O 1
ATOM 823 N N . CYS A 1 107 ? -1.941 9.857 -3.005 1 98.39 107 CYS A N 1
ATOM 824 C CA . CYS A 1 107 ? -3.325 9.595 -3.384 1 98.39 107 CYS A CA 1
ATOM 825 C C . CYS A 1 107 ? -3.477 8.193 -3.961 1 98.39 107 CYS A C 1
ATOM 827 O O . CYS A 1 107 ? -4.592 7.748 -4.238 1 98.39 107 CYS A O 1
ATOM 829 N N . TYR A 1 108 ? -2.451 7.365 -4.133 1 98.26 108 TYR A N 1
ATOM 830 C CA . TYR A 1 108 ? -2.577 6.101 -4.85 1 98.26 108 TYR A CA 1
ATOM 831 C C . TYR A 1 108 ? -3.132 5.011 -3.941 1 98.26 108 TYR A C 1
ATOM 833 O O . TYR A 1 108 ? -3.347 3.878 -4.38 1 98.26 108 TYR A O 1
ATOM 841 N N . GLY A 1 109 ? -3.421 5.323 -2.739 1 98.37 109 GLY A N 1
ATOM 842 C CA . GLY A 1 109 ? -4.105 4.4 -1.848 1 98.37 109 GLY A CA 1
ATOM 843 C C . GLY A 1 109 ? -5.614 4.554 -1.873 1 98.37 109 GLY A C 1
ATOM 844 O O . GLY A 1 109 ? -6.327 3.861 -1.145 1 98.37 109 GLY A O 1
ATOM 845 N N . MET A 1 110 ? -6.181 5.365 -2.739 1 98.36 110 MET A N 1
ATOM 846 C CA . MET A 1 110 ? -7.596 5.728 -2.734 1 98.36 110 MET A CA 1
ATOM 847 C C . MET A 1 110 ? -8.47 4.514 -3.033 1 98.36 110 MET A C 1
ATOM 849 O O . MET A 1 110 ? -9.62 4.449 -2.595 1 98.36 110 MET A O 1
ATOM 853 N N . ASP A 1 111 ? -7.913 3.536 -3.788 1 97.46 111 ASP A N 1
ATOM 854 C CA . ASP A 1 111 ? -8.67 2.315 -4.043 1 97.46 111 ASP A CA 1
ATOM 855 C C . ASP A 1 111 ? -9.018 1.601 -2.739 1 97.46 111 ASP A C 1
ATOM 857 O O . ASP A 1 111 ? -10.046 0.927 -2.649 1 97.46 111 ASP A O 1
ATOM 861 N N . ASP A 1 112 ? -8.211 1.763 -1.724 1 97.78 112 ASP A N 1
ATOM 862 C CA . ASP A 1 112 ? -8.397 1.084 -0.445 1 97.78 112 ASP A CA 1
ATOM 863 C C . ASP A 1 112 ? -9.574 1.678 0.326 1 97.78 112 ASP A C 1
ATOM 865 O O . ASP A 1 112 ? -10.066 1.073 1.28 1 97.78 112 ASP A O 1
ATOM 869 N N . LEU A 1 113 ? -10.043 2.798 -0.103 1 98.28 113 LEU A N 1
ATOM 870 C CA . LEU A 1 113 ? -11.177 3.429 0.565 1 98.28 113 LEU A CA 1
ATOM 871 C C . LEU A 1 113 ? -12.468 2.672 0.275 1 98.28 113 LEU A C 1
ATOM 873 O O . LEU A 1 113 ? -13.495 2.92 0.911 1 98.28 113 LEU A O 1
ATOM 877 N N . ARG A 1 114 ? -12.426 1.726 -0.635 1 96.67 114 ARG A N 1
ATOM 878 C CA . ARG A 1 114 ? -13.574 0.848 -0.836 1 96.67 114 ARG A CA 1
ATOM 879 C C . ARG A 1 114 ? -13.944 0.126 0.455 1 96.67 114 ARG A C 1
ATOM 881 O O . ARG A 1 114 ? -15.104 -0.242 0.656 1 96.67 114 ARG A O 1
ATOM 888 N N . GLY A 1 115 ? -13.003 -0.038 1.369 1 96.94 115 GLY A N 1
ATOM 889 C CA . GLY A 1 115 ? -13.262 -0.646 2.664 1 96.94 115 GLY A CA 1
ATOM 890 C C . GLY A 1 115 ? -14.286 0.114 3.486 1 96.94 115 GLY A C 1
ATOM 891 O O . GLY A 1 115 ? -14.832 -0.419 4.454 1 96.94 115 GLY A O 1
ATOM 892 N N . TRP A 1 116 ? -14.566 1.331 3.147 1 98.24 116 TRP A N 1
ATOM 893 C CA . TRP A 1 116 ? -15.526 2.16 3.869 1 98.24 116 TRP A CA 1
ATOM 894 C C . TRP A 1 116 ? -16.878 2.166 3.164 1 98.24 116 TRP A C 1
ATOM 896 O O . TRP A 1 116 ? -17.919 2.334 3.804 1 98.24 116 TRP A O 1
ATOM 906 N N . THR A 1 117 ? -16.865 1.957 1.833 1 97.79 117 THR A N 1
ATOM 907 C CA . THR A 1 117 ? -18.062 2.362 1.103 1 97.79 117 THR A CA 1
ATOM 908 C C . THR A 1 117 ? -18.698 1.165 0.402 1 97.79 117 THR A C 1
ATOM 910 O O . THR A 1 117 ? -19.867 1.216 0.013 1 97.79 117 THR A O 1
ATOM 913 N N . LEU A 1 118 ? -17.923 0.127 0.147 1 95.14 118 LEU A N 1
ATOM 914 C CA . LEU A 1 118 ? -18.459 -1.019 -0.579 1 95.14 118 LEU A CA 1
ATOM 915 C C . LEU A 1 118 ? -19.68 -1.591 0.133 1 95.14 118 LEU A C 1
ATOM 917 O O . LEU A 1 118 ? -19.589 -2.011 1.289 1 95.14 118 LEU A O 1
ATOM 921 N N . GLY A 1 119 ? -20.843 -1.572 -0.584 1 93.24 119 GLY A N 1
ATOM 922 C CA . GLY A 1 119 ? -22.087 -2.055 -0.005 1 93.24 119 GLY A CA 1
ATOM 923 C C . GLY A 1 119 ? -22.58 -1.201 1.148 1 93.24 119 GLY A C 1
ATOM 924 O O . GLY A 1 119 ? -23.411 -1.643 1.944 1 93.24 119 GLY A O 1
ATOM 925 N N . GLY A 1 120 ? -21.985 -0.064 1.281 1 96.26 120 GLY A N 1
ATOM 926 C CA . GLY A 1 120 ? -22.366 0.787 2.397 1 96.26 120 GLY A CA 1
ATOM 927 C C . GLY A 1 120 ? -21.956 0.225 3.744 1 96.26 120 GLY A C 1
ATOM 928 O O . GLY A 1 120 ? -22.636 0.445 4.748 1 96.26 120 GLY A O 1
ATOM 929 N N . ILE A 1 121 ? -20.878 -0.494 3.804 1 95.63 121 ILE A N 1
ATOM 930 C CA . ILE A 1 121 ? -20.516 -1.286 4.975 1 95.63 121 ILE A CA 1
ATOM 931 C C . ILE A 1 121 ? -20.265 -0.363 6.165 1 95.63 121 ILE A C 1
ATOM 933 O O . ILE A 1 121 ? -20.625 -0.689 7.298 1 95.63 121 ILE A O 1
ATOM 937 N N . ILE A 1 122 ? -19.558 0.773 5.97 1 97.81 122 ILE A N 1
ATOM 938 C CA . ILE A 1 122 ? -19.378 1.767 7.022 1 97.81 122 ILE A CA 1
ATOM 939 C C . ILE A 1 122 ? -20.195 3.016 6.697 1 97.81 122 ILE A C 1
ATOM 941 O O . ILE A 1 122 ? -20.883 3.558 7.565 1 97.81 122 ILE A O 1
ATOM 945 N N . GLN A 1 123 ? -20.152 3.447 5.451 1 98.41 123 GLN A N 1
ATOM 946 C CA . GLN A 1 123 ? -20.844 4.647 4.992 1 98.41 123 GLN A CA 1
ATOM 947 C C . GLN A 1 123 ? -21.117 4.584 3.492 1 98.41 123 GLN A C 1
ATOM 949 O O . GLN A 1 123 ? -20.467 3.827 2.768 1 98.41 123 GLN A O 1
ATOM 954 N N . PRO A 1 124 ? -22.087 5.316 2.971 1 97.98 124 PRO A N 1
ATOM 955 C CA . PRO A 1 124 ? -22.498 5.192 1.57 1 97.98 124 PRO A CA 1
ATOM 956 C C . PRO A 1 124 ? -21.466 5.762 0.6 1 97.98 124 PRO A C 1
ATOM 958 O O . PRO A 1 124 ? -21.333 5.271 -0.524 1 97.98 124 PRO A O 1
ATOM 961 N N . HIS A 1 125 ? -20.768 6.867 0.976 1 98.22 125 HIS A N 1
ATOM 962 C CA . HIS A 1 125 ? -19.76 7.522 0.151 1 98.22 125 HIS A CA 1
ATOM 963 C C . HIS A 1 125 ? -18.769 8.304 1.007 1 98.22 125 HIS A C 1
ATOM 965 O O . HIS A 1 125 ? -18.946 8.417 2.222 1 98.22 125 HIS A O 1
ATOM 971 N N . ILE A 1 126 ? -17.727 8.73 0.437 1 98.54 126 ILE A N 1
ATOM 972 C CA . ILE A 1 126 ? -16.762 9.617 1.079 1 98.54 126 ILE A CA 1
ATOM 973 C C . ILE A 1 126 ? -16.626 10.904 0.269 1 98.54 126 ILE A C 1
ATOM 975 O O . ILE A 1 126 ? -16.531 10.865 -0.96 1 98.54 126 ILE A O 1
ATOM 979 N N . ASP A 1 127 ? -16.709 12.054 0.923 1 98.81 127 ASP A N 1
ATOM 980 C CA . ASP A 1 127 ? -16.434 13.338 0.286 1 98.81 127 ASP A CA 1
ATOM 981 C C . ASP A 1 127 ? -14.932 13.558 0.12 1 98.81 127 ASP A C 1
ATOM 983 O O . ASP A 1 127 ? -14.183 13.523 1.098 1 98.81 127 ASP A O 1
ATOM 987 N N . VAL A 1 128 ? -14.509 13.753 -1.123 1 98.87 128 VAL A N 1
ATOM 988 C CA . VAL A 1 128 ? -13.093 13.943 -1.419 1 98.87 128 VAL A CA 1
ATOM 989 C C . VAL A 1 128 ? -12.854 15.369 -1.91 1 98.87 128 VAL A C 1
ATOM 991 O O . VAL A 1 128 ? -13.458 15.802 -2.895 1 98.87 128 VAL A O 1
ATOM 994 N N . HIS A 1 129 ? -12.02 16.099 -1.259 1 98.93 129 HIS A N 1
ATOM 995 C CA . HIS A 1 129 ? -11.67 17.474 -1.596 1 98.93 129 HIS A CA 1
ATOM 996 C C . HIS A 1 129 ? -10.266 17.556 -2.187 1 98.93 129 HIS A C 1
ATOM 998 O O . HIS A 1 129 ? -9.306 17.067 -1.586 1 98.93 129 HIS A O 1
ATOM 1004 N N . LEU A 1 130 ? -10.142 18.167 -3.337 1 98.75 130 LEU A N 1
ATOM 1005 C CA . LEU A 1 130 ? -8.856 18.198 -4.025 1 98.75 130 LEU A CA 1
ATOM 1006 C C . LEU A 1 130 ? -8.799 19.351 -5.021 1 98.75 130 LEU A C 1
ATOM 1008 O O . LEU A 1 130 ? -9.825 19.962 -5.328 1 98.75 130 LEU A O 1
ATOM 1012 N N . SER A 1 131 ? -7.636 19.696 -5.447 1 98.13 131 SER A N 1
ATOM 1013 C CA . SER A 1 131 ? -7.439 20.74 -6.447 1 98.13 131 SER A CA 1
ATOM 1014 C C . SER A 1 131 ? -7.804 20.246 -7.842 1 98.13 131 SER A C 1
ATOM 1016 O O . SER A 1 131 ? -7.956 19.042 -8.06 1 98.13 131 SER A O 1
ATOM 1018 N N . PRO A 1 132 ? -7.927 21.155 -8.815 1 97.54 132 PRO A N 1
ATOM 1019 C CA . PRO A 1 132 ? -8.175 20.734 -10.196 1 97.54 132 PRO A CA 1
ATOM 1020 C C . PRO A 1 132 ? -7.07 19.836 -10.747 1 97.54 132 PRO A C 1
ATOM 1022 O O . PRO A 1 132 ? -7.354 18.858 -11.443 1 97.54 132 PRO A O 1
ATOM 1025 N N . GLU A 1 133 ? -5.826 20.176 -10.45 1 96.72 133 GLU A N 1
ATOM 1026 C CA . GLU A 1 133 ? -4.696 19.387 -10.931 1 96.72 133 GLU A CA 1
ATOM 1027 C C . GLU A 1 133 ? -4.732 17.97 -10.365 1 96.72 133 GLU A C 1
ATOM 1029 O O . GLU A 1 133 ? -4.499 17 -11.089 1 96.72 133 GLU A O 1
ATOM 1034 N N . ALA A 1 134 ? -5.008 17.888 -9.079 1 97.8 134 ALA A N 1
ATOM 1035 C CA . ALA A 1 134 ? -5.114 16.571 -8.458 1 97.8 134 ALA A CA 1
ATOM 1036 C C . ALA A 1 134 ? -6.273 15.776 -9.052 1 97.8 134 ALA A C 1
ATOM 1038 O O . ALA A 1 134 ? -6.182 14.556 -9.208 1 97.8 134 ALA A O 1
ATOM 1039 N N . MET A 1 135 ? -7.371 16.443 -9.361 1 98.25 135 MET A N 1
ATOM 1040 C CA . MET A 1 135 ? -8.524 15.789 -9.974 1 98.25 135 MET A CA 1
ATOM 1041 C C . MET A 1 135 ? -8.148 15.169 -11.316 1 98.25 135 MET A C 1
ATOM 1043 O O . MET A 1 135 ? -8.585 14.063 -11.637 1 98.25 135 MET A O 1
ATOM 1047 N N . GLU A 1 136 ? -7.377 15.855 -12.085 1 97.52 136 GLU A N 1
ATOM 1048 C CA . GLU A 1 136 ? -6.916 15.331 -13.367 1 97.52 136 GLU A CA 1
ATOM 1049 C C . GLU A 1 136 ? -6.108 14.05 -13.182 1 97.52 136 GLU A C 1
ATOM 1051 O O . GLU A 1 136 ? -6.303 13.075 -13.912 1 97.52 136 GLU A O 1
ATOM 1056 N N . VAL A 1 137 ? -5.224 14.058 -12.243 1 97.67 137 VAL A N 1
ATOM 1057 C CA . VAL A 1 137 ? -4.393 12.892 -11.965 1 97.67 137 VAL A CA 1
ATOM 1058 C C . VAL A 1 137 ? -5.272 11.725 -11.521 1 97.67 137 VAL A C 1
ATOM 1060 O O . VAL A 1 137 ? -5.12 10.604 -12.012 1 97.67 137 VAL A O 1
ATOM 1063 N N . ILE A 1 138 ? -6.176 11.95 -10.638 1 98.1 138 ILE A N 1
ATOM 1064 C CA . ILE A 1 138 ? -7.042 10.908 -10.096 1 98.1 138 ILE A CA 1
ATOM 1065 C C . ILE A 1 138 ? -7.94 10.357 -11.2 1 98.1 138 ILE A C 1
ATOM 1067 O O . ILE A 1 138 ? -8.158 9.146 -11.285 1 98.1 138 ILE A O 1
ATOM 1071 N N . GLY A 1 139 ? -8.434 11.206 -12.056 1 97.72 139 GLY A N 1
ATOM 1072 C CA . GLY A 1 139 ? -9.245 10.762 -13.179 1 97.72 139 GLY A CA 1
ATOM 1073 C C . GLY A 1 139 ? -8.503 9.832 -14.12 1 97.72 139 GLY A C 1
ATOM 1074 O O . GLY A 1 139 ? -9.084 8.881 -14.647 1 97.72 139 GLY A O 1
ATOM 1075 N N . ARG A 1 140 ? -7.281 10.093 -14.284 1 96.94 140 ARG A N 1
ATOM 1076 C CA . ARG A 1 140 ? -6.457 9.26 -15.153 1 96.94 140 ARG A CA 1
ATOM 1077 C C . ARG A 1 140 ? -6.056 7.966 -14.453 1 96.94 140 ARG A C 1
ATOM 1079 O O . ARG A 1 140 ? -6.097 6.89 -15.053 1 96.94 140 ARG A O 1
ATOM 1086 N N . THR A 1 141 ? -5.705 8.073 -13.235 1 97.29 141 THR A N 1
ATOM 1087 C CA . THR A 1 141 ? -5.167 6.958 -12.464 1 97.29 141 THR A CA 1
ATOM 1088 C C . THR A 1 141 ? -6.272 5.971 -12.098 1 97.29 141 THR A C 1
ATOM 1090 O O . THR A 1 141 ? -6.057 4.757 -12.114 1 97.29 141 THR A O 1
ATOM 1093 N N . PHE A 1 142 ? -7.402 6.542 -11.74 1 97.4 142 PHE A N 1
ATOM 1094 C CA . PHE A 1 142 ? -8.541 5.753 -11.284 1 97.4 142 PHE A CA 1
ATOM 1095 C C . PHE A 1 142 ? -9.8 6.122 -12.059 1 97.4 142 PHE A C 1
ATOM 1097 O O . PHE A 1 142 ? -10.786 6.574 -11.472 1 97.4 142 PHE A O 1
ATOM 1104 N N . PRO A 1 143 ? -9.823 5.853 -13.31 1 96.13 143 PRO A N 1
ATOM 1105 C CA . PRO A 1 143 ? -11.039 6.216 -14.042 1 96.13 143 PRO A CA 1
ATOM 1106 C C . PRO A 1 143 ? -12.298 5.596 -13.44 1 96.13 143 PRO A C 1
ATOM 1108 O O . PRO A 1 143 ? -13.361 6.223 -13.442 1 96.13 143 PRO A O 1
ATOM 1111 N N . PHE A 1 144 ? -12.215 4.429 -12.871 1 94.25 144 PHE A N 1
ATOM 1112 C CA . PHE A 1 144 ? -13.349 3.692 -12.326 1 94.25 144 PHE A CA 1
ATOM 1113 C C . PHE A 1 144 ? -13.84 4.332 -11.033 1 94.25 144 PHE A C 1
ATOM 1115 O O . PHE A 1 144 ? -14.972 4.094 -10.608 1 94.25 144 PHE A O 1
ATOM 1122 N N . LEU A 1 145 ? -12.988 5.117 -10.31 1 96.07 145 LEU A N 1
ATOM 1123 C CA . LEU A 1 145 ? -13.417 5.815 -9.103 1 96.07 145 LEU A CA 1
ATOM 1124 C C . LEU A 1 145 ? -14.168 7.095 -9.454 1 96.07 145 LEU A C 1
ATOM 1126 O O . LEU A 1 145 ? -14.898 7.639 -8.622 1 96.07 145 LEU A O 1
ATOM 1130 N N . VAL A 1 146 ? -13.904 7.606 -10.63 1 95.87 146 VAL A N 1
ATOM 1131 C CA . VAL A 1 146 ? -14.546 8.836 -11.084 1 95.87 146 VAL A CA 1
ATOM 1132 C C . VAL A 1 146 ? -15.83 8.5 -11.839 1 95.87 146 VAL A C 1
ATOM 1134 O O . VAL A 1 146 ? -16.84 9.193 -11.698 1 95.87 146 VAL A O 1
ATOM 1137 N N . ASP A 1 147 ? -15.759 7.424 -12.641 1 93.64 147 ASP A N 1
ATOM 1138 C CA . ASP A 1 147 ? -16.882 6.899 -13.412 1 93.64 147 ASP A CA 1
ATOM 1139 C C . ASP A 1 147 ? -16.993 5.383 -13.258 1 93.64 147 ASP A C 1
ATOM 1141 O O . ASP A 1 147 ? -16.287 4.632 -13.934 1 93.64 147 ASP A O 1
ATOM 1145 N N . ALA A 1 148 ? -17.967 5.006 -12.536 1 89.88 148 ALA A N 1
ATOM 1146 C CA . ALA A 1 148 ? -18.107 3.6 -12.167 1 89.88 148 ALA A CA 1
ATOM 1147 C C . ALA A 1 148 ? -18.345 2.731 -13.399 1 89.88 148 ALA A C 1
ATOM 1149 O O . ALA A 1 148 ? -18.106 1.521 -13.369 1 89.88 148 ALA A O 1
ATOM 1150 N N . SER A 1 149 ? -18.845 3.273 -14.441 1 90.48 149 SER A N 1
ATOM 1151 C CA . SER A 1 149 ? -19.079 2.501 -15.657 1 90.48 149 SER A CA 1
ATOM 1152 C C . SER A 1 149 ? -17.767 2.041 -16.282 1 90.48 149 SER A C 1
ATOM 1154 O O . SER A 1 149 ? -17.757 1.147 -17.131 1 90.48 149 SER A O 1
ATOM 1156 N N . MET A 1 150 ? -16.697 2.624 -15.883 1 91.21 150 MET A N 1
ATOM 1157 C CA . MET A 1 150 ? -15.386 2.275 -16.421 1 91.21 150 MET A CA 1
ATOM 1158 C C . MET A 1 150 ? -14.764 1.125 -15.636 1 91.21 150 MET A C 1
ATOM 1160 O O . MET A 1 150 ? -13.659 0.679 -15.951 1 91.21 150 MET A O 1
ATOM 1164 N N . ALA A 1 151 ? -15.415 0.655 -14.664 1 90.9 151 ALA A N 1
ATOM 1165 C CA . ALA A 1 151 ? -14.923 -0.486 -13.897 1 90.9 151 ALA A CA 1
ATOM 1166 C C . ALA A 1 151 ? -14.979 -1.768 -14.722 1 90.9 151 ALA A C 1
ATOM 1168 O O . ALA A 1 151 ? -15.722 -1.849 -15.704 1 90.9 151 ALA A O 1
ATOM 1169 N N . THR A 1 152 ? -14.204 -2.734 -14.461 1 92.02 152 THR A N 1
ATOM 1170 C CA . THR A 1 152 ? -14.149 -4.07 -15.043 1 92.02 152 THR A CA 1
ATOM 1171 C C . THR A 1 152 ? -14.251 -5.137 -13.958 1 92.02 152 THR A C 1
ATOM 1173 O O . THR A 1 152 ? -14.294 -4.818 -12.768 1 92.02 152 THR A O 1
ATOM 1176 N N . GLY A 1 153 ? -14.31 -6.382 -14.385 1 93.49 153 GLY A N 1
ATOM 1177 C CA . GLY A 1 153 ? -14.514 -7.452 -13.422 1 93.49 153 GLY A CA 1
ATOM 1178 C C . GLY A 1 153 ? -15.917 -7.476 -12.845 1 93.49 153 GLY A C 1
ATOM 1179 O O . GLY A 1 153 ? -16.899 -7.51 -13.589 1 93.49 153 GLY A O 1
ATOM 1180 N N . GLY A 1 154 ? -15.943 -7.376 -11.48 1 88.15 154 GLY A N 1
ATOM 1181 C CA . GLY A 1 154 ? -17.232 -7.396 -10.808 1 88.15 154 GLY A CA 1
ATOM 1182 C C . GLY A 1 154 ? -17.793 -6.011 -10.55 1 88.15 154 GLY A C 1
ATOM 1183 O O . GLY A 1 154 ? -18.938 -5.869 -10.117 1 88.15 154 GLY A O 1
ATOM 1184 N N . GLY A 1 155 ? -16.97 -5.033 -10.766 1 84.81 155 GLY A N 1
ATOM 1185 C CA . GLY A 1 155 ? -17.45 -3.663 -10.688 1 84.81 155 GLY A CA 1
ATOM 1186 C C . GLY A 1 155 ? -17.487 -3.123 -9.271 1 84.81 155 GLY A C 1
ATOM 1187 O O . GLY A 1 155 ? -18.045 -2.052 -9.023 1 84.81 155 GLY A O 1
ATOM 1188 N N . GLU A 1 156 ? -16.964 -3.803 -8.291 1 89.09 156 GLU A N 1
ATOM 1189 C CA . GLU A 1 156 ? -16.975 -3.381 -6.893 1 89.09 156 GLU A CA 1
ATOM 1190 C C . GLU A 1 156 ? -15.868 -2.367 -6.615 1 89.09 156 GLU A C 1
ATOM 1192 O O . GLU A 1 156 ? -14.71 -2.742 -6.423 1 89.09 156 GLU A O 1
ATOM 1197 N N . VAL A 1 157 ? -16.27 -1.019 -6.602 1 93.49 157 VAL A N 1
ATOM 1198 C CA . VAL A 1 157 ? -15.286 0.046 -6.435 1 93.49 157 VAL A CA 1
ATOM 1199 C C . VAL A 1 157 ? -15.747 1.01 -5.345 1 93.49 157 VAL A C 1
ATOM 1201 O O . VAL A 1 157 ? -16.91 0.984 -4.936 1 93.49 157 VAL A O 1
ATOM 1204 N N . ALA A 1 158 ? -14.918 1.822 -4.84 1 95.13 158 ALA A N 1
ATOM 1205 C CA . ALA A 1 158 ? -15.248 2.834 -3.841 1 95.13 158 ALA A CA 1
ATOM 1206 C C . ALA A 1 158 ? -16.2 3.88 -4.413 1 95.13 158 ALA A C 1
ATOM 1208 O O . ALA A 1 158 ? -16.233 4.101 -5.626 1 95.13 158 ALA A O 1
ATOM 1209 N N . ASP A 1 159 ? -16.974 4.455 -3.563 1 97.08 159 ASP A N 1
ATOM 1210 C CA . ASP A 1 159 ? -17.91 5.505 -3.952 1 97.08 159 ASP A CA 1
ATOM 1211 C C . ASP A 1 159 ? -17.495 6.854 -3.369 1 97.08 159 ASP A C 1
ATOM 1213 O O . ASP A 1 159 ? -17.404 7.008 -2.15 1 97.08 159 ASP A O 1
ATOM 1217 N N . PHE A 1 160 ? -17.241 7.832 -4.244 1 98.27 160 PHE A N 1
ATOM 1218 C CA . PHE A 1 160 ? -16.752 9.141 -3.826 1 98.27 160 PHE A CA 1
ATOM 1219 C C . PHE A 1 160 ? -17.659 10.249 -4.347 1 98.27 160 PHE A C 1
ATOM 1221 O O . PHE A 1 160 ? -18.275 10.107 -5.405 1 98.27 160 PHE A O 1
ATOM 1228 N N . LYS A 1 161 ? -17.84 11.271 -3.563 1 98.46 161 LYS A N 1
ATOM 1229 C CA . LYS A 1 161 ? -18.285 12.582 -4.029 1 98.46 161 LYS A CA 1
ATOM 1230 C C . LYS A 1 161 ? -17.122 13.568 -4.087 1 98.46 161 LYS A C 1
ATOM 1232 O O . LYS A 1 161 ? -16.537 13.908 -3.056 1 98.46 161 LYS A O 1
ATOM 1237 N N . TYR A 1 162 ? -16.846 14.047 -5.241 1 98.62 162 TYR A N 1
ATOM 1238 C CA . TYR A 1 162 ? -15.679 14.9 -5.434 1 98.62 162 TYR A CA 1
ATOM 1239 C C . TYR A 1 162 ? -16.046 16.37 -5.276 1 98.62 162 TYR A C 1
ATOM 1241 O O . TYR A 1 162 ? -17.077 16.817 -5.784 1 98.62 162 TYR A O 1
ATOM 1249 N N . HIS A 1 163 ? -15.221 17.066 -4.518 1 98.78 163 HIS A N 1
ATOM 1250 C CA . HIS A 1 163 ? -15.299 18.511 -4.334 1 98.78 163 HIS A CA 1
ATOM 1251 C C . HIS A 1 163 ? -13.995 19.19 -4.739 1 98.78 163 HIS A C 1
ATOM 1253 O O . HIS A 1 163 ? -13.023 19.179 -3.981 1 98.78 163 HIS A O 1
ATOM 1259 N N . VAL A 1 164 ? -13.99 19.808 -5.911 1 98.55 164 VAL A N 1
ATOM 1260 C CA . VAL A 1 164 ? -12.809 20.532 -6.369 1 98.55 164 VAL A CA 1
ATOM 1261 C C . VAL A 1 164 ? -12.766 21.914 -5.721 1 98.55 164 VAL A C 1
ATOM 1263 O O . VAL A 1 164 ? -13.607 22.768 -6.009 1 98.55 164 VAL A O 1
ATOM 1266 N N . PHE A 1 165 ? -11.813 22.125 -4.906 1 98.3 165 PHE A N 1
ATOM 1267 C CA . PHE A 1 165 ? -11.785 23.404 -4.206 1 98.3 165 PHE A CA 1
ATOM 1268 C C . PHE A 1 165 ? -11.025 24.447 -5.016 1 98.3 165 PHE A C 1
ATOM 1270 O O . PHE A 1 165 ? -10.199 24.102 -5.864 1 98.3 165 PHE A O 1
ATOM 1277 N N . ASP A 1 166 ? -11.333 25.712 -4.763 1 97.27 166 ASP A N 1
ATOM 1278 C CA . ASP A 1 166 ? -10.57 26.86 -5.244 1 97.27 166 ASP A CA 1
ATOM 1279 C C . ASP A 1 166 ? -9.382 27.152 -4.33 1 97.27 166 ASP A C 1
ATOM 1281 O O . ASP A 1 166 ? -9.563 27.498 -3.161 1 97.27 166 ASP A O 1
A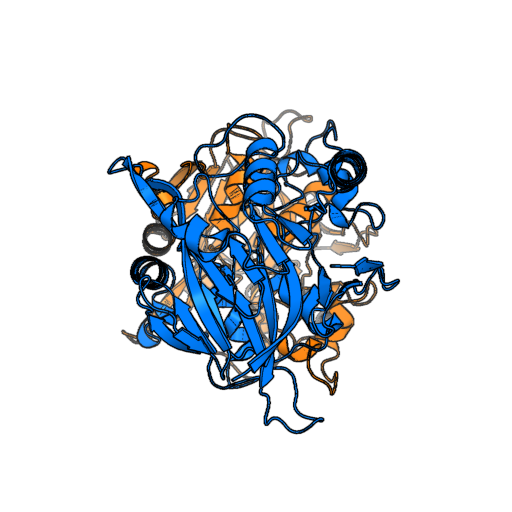TOM 1285 N N . PRO A 1 167 ? -8.167 27.001 -4.83 1 95.15 167 PRO A N 1
ATOM 1286 C CA . PRO A 1 167 ? -6.986 27.175 -3.981 1 95.15 167 PRO A CA 1
ATOM 1287 C C . PRO A 1 167 ? -6.915 28.562 -3.346 1 95.15 167 PRO A C 1
ATOM 1289 O O . PRO A 1 167 ? -6.15 28.775 -2.402 1 95.15 167 PRO A O 1
ATOM 1292 N N . SER A 1 168 ? -7.676 29.53 -3.823 1 95.52 168 SER A N 1
ATOM 1293 C CA . SER A 1 168 ? -7.606 30.903 -3.333 1 95.52 168 SER A CA 1
ATOM 1294 C C . SER A 1 168 ? -8.626 31.146 -2.226 1 95.52 168 SER A C 1
ATOM 1296 O O . SER A 1 168 ? -8.644 32.218 -1.616 1 95.52 168 SER A O 1
ATOM 1298 N N . GLU A 1 169 ? -9.463 30.136 -1.948 1 97.52 169 GLU A N 1
ATOM 1299 C CA . GLU A 1 169 ? -10.514 30.324 -0.953 1 97.52 169 GLU A CA 1
ATOM 1300 C C . GLU A 1 169 ? -10.56 29.157 0.029 1 97.52 169 GLU A C 1
ATOM 1302 O O . GLU A 1 169 ? -10.339 28.007 -0.354 1 97.52 169 GLU A O 1
ATOM 1307 N N . PRO A 1 170 ? -10.903 29.495 1.259 1 98.11 170 PRO A N 1
ATOM 1308 C CA . PRO A 1 170 ? -11.139 28.406 2.21 1 98.11 170 PRO A CA 1
ATOM 1309 C C . PRO A 1 170 ? -12.381 27.585 1.871 1 98.11 170 PRO A C 1
ATOM 1311 O O . PRO A 1 170 ? -13.244 28.047 1.12 1 98.11 170 PRO A O 1
ATOM 1314 N N . PHE A 1 171 ? -12.473 26.377 2.331 1 98.55 171 PHE A N 1
ATOM 1315 C CA . PHE A 1 171 ? -13.657 25.53 2.252 1 98.55 171 PHE A CA 1
ATOM 1316 C C . PHE A 1 171 ? -13.924 24.847 3.588 1 98.55 171 PHE A C 1
ATOM 1318 O O . PHE A 1 171 ? -13.06 24.832 4.467 1 98.55 171 PHE A O 1
ATOM 1325 N N . THR A 1 172 ? -15.131 24.323 3.708 1 98.42 172 THR A N 1
ATOM 1326 C CA . THR A 1 172 ? -15.54 23.778 4.998 1 98.42 172 THR A CA 1
ATOM 1327 C C . THR A 1 172 ? -15.909 22.303 4.869 1 98.42 172 THR A C 1
ATOM 1329 O O . THR A 1 172 ? -16.535 21.898 3.887 1 98.42 172 THR A O 1
ATOM 1332 N N . ILE A 1 173 ? -15.481 21.519 5.799 1 98.47 173 ILE A N 1
ATOM 1333 C CA . ILE A 1 173 ? -15.935 20.145 5.983 1 98.47 173 ILE A CA 1
ATOM 1334 C C . ILE A 1 173 ? -16.577 19.994 7.36 1 98.47 173 ILE A C 1
ATOM 1336 O O . ILE A 1 173 ? -15.897 20.091 8.384 1 98.47 173 ILE A O 1
ATOM 1340 N N . GLU A 1 174 ? -17.866 19.744 7.388 1 97.39 174 GLU A N 1
ATOM 1341 C CA . GLU A 1 174 ? -18.606 19.511 8.625 1 97.39 174 GLU A CA 1
ATOM 1342 C C . GLU A 1 174 ? -18.34 20.616 9.644 1 97.39 174 GLU A C 1
ATOM 1344 O O . GLU A 1 174 ? -18.111 20.338 10.823 1 97.39 174 GLU A O 1
ATOM 1349 N N . GLY A 1 175 ? -18.192 21.827 9.212 1 97.81 175 GLY A N 1
ATOM 1350 C CA . GLY A 1 175 ? -18.129 22.963 10.118 1 97.81 175 GLY A CA 1
ATOM 1351 C C . GLY A 1 175 ? -16.712 23.436 10.384 1 97.81 175 GLY A C 1
ATOM 1352 O O . GLY A 1 175 ? -16.507 24.509 10.956 1 97.81 175 GLY A O 1
ATOM 1353 N N . LEU A 1 176 ? -15.706 22.663 10.009 1 98.57 176 LEU A N 1
ATOM 1354 C CA . LEU A 1 176 ? -14.318 23.083 10.161 1 98.57 176 LEU A CA 1
ATOM 1355 C C . LEU A 1 176 ? -13.79 23.694 8.867 1 98.57 176 LEU A C 1
ATOM 1357 O O . LEU A 1 176 ? -13.902 23.089 7.799 1 98.57 176 LEU A O 1
ATOM 1361 N N . GLU A 1 177 ? -13.213 24.844 8.948 1 98.5 177 GLU A N 1
ATOM 1362 C CA . GLU A 1 177 ? -12.707 25.561 7.781 1 98.5 177 GLU A CA 1
ATOM 1363 C C . GLU A 1 177 ? -11.26 25.179 7.484 1 98.5 177 GLU A C 1
ATOM 1365 O O . GLU A 1 177 ? -10.425 25.136 8.39 1 98.5 177 GLU A O 1
ATOM 1370 N N . PHE A 1 178 ? -10.978 24.897 6.249 1 98.76 178 PHE A N 1
ATOM 1371 C CA . PHE A 1 178 ? -9.639 24.608 5.75 1 98.76 178 PHE A CA 1
ATOM 1372 C C . PHE A 1 178 ? -9.186 25.676 4.763 1 98.76 178 PHE A C 1
ATOM 1374 O O . PHE A 1 178 ? -9.851 25.92 3.755 1 98.76 178 PHE A O 1
ATOM 1381 N N . THR A 1 179 ? -8.109 26.312 5.056 1 98.71 179 THR A N 1
ATOM 1382 C CA . THR A 1 179 ? -7.502 27.276 4.145 1 98.71 179 THR A CA 1
ATOM 1383 C C . THR A 1 179 ? -6.339 26.645 3.386 1 98.71 179 THR A C 1
ATOM 1385 O O . THR A 1 179 ? -5.342 26.244 3.99 1 98.71 179 THR A O 1
ATOM 1388 N N . PRO A 1 180 ? -6.486 26.578 2.069 1 98.72 180 PRO A N 1
ATOM 1389 C CA . PRO A 1 180 ? -5.363 26.025 1.307 1 98.72 180 PRO A CA 1
ATOM 1390 C C . PRO A 1 180 ? -4.095 26.866 1.431 1 98.72 180 PRO A C 1
ATOM 1392 O O . PRO A 1 180 ? -4.166 28.098 1.448 1 98.72 180 PRO A O 1
ATOM 1395 N N . LEU A 1 181 ? -3.003 26.22 1.585 1 98.8 181 LEU A N 1
ATOM 1396 C CA . LEU A 1 181 ? -1.678 26.828 1.637 1 98.8 181 LEU A CA 1
ATOM 1397 C C . LEU A 1 181 ? -0.824 26.371 0.459 1 98.8 181 LEU A C 1
ATOM 1399 O O . LEU A 1 181 ? -0.405 25.212 0.404 1 98.8 181 LEU A O 1
ATOM 1403 N N . VAL A 1 182 ? -0.472 27.268 -0.408 1 98.38 182 VAL A N 1
ATOM 1404 C CA . VAL A 1 182 ? 0.307 26.951 -1.599 1 98.38 182 VAL A CA 1
ATOM 1405 C C . VAL A 1 182 ? 1.762 26.695 -1.212 1 98.38 182 VAL A C 1
ATOM 1407 O O . VAL A 1 182 ? 2.357 27.473 -0.463 1 98.38 182 VAL A O 1
ATOM 1410 N N . ALA A 1 183 ? 2.359 25.612 -1.688 1 98.59 183 ALA A N 1
ATOM 1411 C CA . ALA A 1 183 ? 3.775 25.3 -1.509 1 98.59 183 ALA A CA 1
ATOM 1412 C C . ALA A 1 183 ? 4.371 24.709 -2.784 1 98.59 183 ALA A C 1
ATOM 1414 O O . ALA A 1 183 ? 3.67 24.053 -3.558 1 98.59 183 ALA A O 1
ATOM 1415 N N . HIS A 1 184 ? 5.686 24.971 -3.002 1 98.58 184 HIS A N 1
ATOM 1416 C CA . HIS A 1 184 ? 6.377 24.35 -4.126 1 98.58 184 HIS A CA 1
ATOM 1417 C C . HIS A 1 184 ? 6.885 22.959 -3.76 1 98.58 184 HIS A C 1
ATOM 1419 O O . HIS A 1 184 ? 7.382 22.747 -2.652 1 98.58 184 HIS A O 1
ATOM 1425 N N . HIS A 1 185 ? 6.716 22.044 -4.633 1 98.25 185 HIS A N 1
ATOM 1426 C CA . HIS A 1 185 ? 7.163 20.667 -4.454 1 98.25 185 HIS A CA 1
ATOM 1427 C C . HIS A 1 185 ? 7.908 20.165 -5.686 1 98.25 185 HIS A C 1
ATOM 1429 O O . HIS A 1 185 ? 7.545 19.135 -6.26 1 98.25 185 HIS A O 1
ATOM 1435 N N . GLY A 1 186 ? 8.918 20.882 -6.021 1 97.45 186 GLY A N 1
ATOM 1436 C CA . GLY A 1 186 ? 9.711 20.621 -7.212 1 97.45 186 GLY A CA 1
ATOM 1437 C C . GLY A 1 186 ? 9.167 21.304 -8.452 1 97.45 186 GLY A C 1
ATOM 1438 O O . GLY A 1 186 ? 8.707 22.446 -8.388 1 97.45 186 GLY A O 1
ATOM 1439 N N . ILE A 1 187 ? 9.412 20.691 -9.613 1 96.74 187 ILE A N 1
ATOM 1440 C CA . ILE A 1 187 ? 9.034 21.326 -10.871 1 96.74 187 ILE A CA 1
ATOM 1441 C C . ILE A 1 187 ? 8.372 20.3 -11.788 1 96.74 187 ILE A C 1
ATOM 1443 O O . ILE A 1 187 ? 8.49 19.093 -11.567 1 96.74 187 ILE A O 1
ATOM 1447 N N . TYR A 1 188 ? 7.641 20.8 -12.758 1 94.59 188 TYR A N 1
ATOM 1448 C CA . TYR A 1 188 ? 7.326 19.994 -13.932 1 94.59 188 TYR A CA 1
ATOM 1449 C C . TYR A 1 188 ? 8.555 19.812 -14.815 1 94.59 188 TYR A C 1
ATOM 1451 O O . TYR A 1 188 ? 9.16 20.791 -15.256 1 94.59 188 TYR A O 1
ATOM 1459 N N . LEU A 1 189 ? 8.876 18.603 -15.082 1 91.66 189 LEU A N 1
ATOM 1460 C CA . LEU A 1 189 ? 10.093 18.367 -15.85 1 91.66 189 LEU A CA 1
ATOM 1461 C C . LEU A 1 189 ? 9.927 18.839 -17.291 1 91.66 189 LEU A C 1
ATOM 1463 O O . LEU A 1 189 ? 10.904 19.213 -17.943 1 91.66 189 LEU A O 1
ATOM 1467 N N . THR A 1 190 ? 8.707 18.845 -17.801 1 91.59 190 THR A N 1
ATOM 1468 C CA . THR A 1 190 ? 8.425 19.238 -19.177 1 91.59 190 THR A CA 1
ATOM 1469 C C . THR A 1 190 ? 8.531 20.751 -19.34 1 91.59 190 THR A C 1
ATOM 1471 O O . THR A 1 190 ? 9.109 21.237 -20.315 1 91.59 190 THR A O 1
ATOM 1474 N N . THR A 1 191 ? 8.049 21.587 -18.341 1 94.16 191 THR A N 1
ATOM 1475 C CA . THR A 1 191 ? 7.949 23.034 -18.494 1 94.16 191 THR A CA 1
ATOM 1476 C C . THR A 1 191 ? 8.916 23.745 -17.551 1 94.16 191 THR A C 1
ATOM 1478 O O . THR A 1 191 ? 9.173 24.941 -17.703 1 94.16 191 THR A O 1
ATOM 1481 N N . LYS A 1 192 ? 9.372 23.069 -16.557 1 93.55 192 LYS A N 1
ATOM 1482 C CA . LYS A 1 192 ? 10.294 23.594 -15.554 1 93.55 192 LYS A CA 1
ATOM 1483 C C . LYS A 1 192 ? 9.597 24.594 -14.636 1 93.55 192 LYS A C 1
ATOM 1485 O O . LYS A 1 192 ? 10.254 25.321 -13.888 1 93.55 192 LYS A O 1
ATOM 1490 N N . GLU A 1 193 ? 8.314 24.661 -14.746 1 96.42 193 GLU A N 1
ATOM 1491 C CA . GLU A 1 193 ? 7.519 25.462 -13.821 1 96.42 193 GLU A CA 1
ATOM 1492 C C . GLU A 1 193 ? 7.373 24.764 -12.472 1 96.42 193 GLU A C 1
ATOM 1494 O O . GLU A 1 193 ? 7.485 23.54 -12.385 1 96.42 193 GLU A O 1
ATOM 1499 N N . PRO A 1 194 ? 7.151 25.563 -11.458 1 96.88 194 PRO A N 1
ATOM 1500 C CA . PRO A 1 194 ? 6.97 24.939 -10.145 1 96.88 194 PRO A CA 1
ATOM 1501 C C . PRO A 1 194 ? 5.789 23.972 -10.109 1 96.88 194 PRO A C 1
ATOM 1503 O O . PRO A 1 194 ? 4.737 24.255 -10.688 1 96.88 194 PRO A O 1
ATOM 1506 N N . TYR A 1 195 ? 6.015 22.851 -9.549 1 97.56 195 TYR A N 1
ATOM 1507 C CA . TYR A 1 195 ? 4.925 21.949 -9.199 1 97.56 195 TYR A CA 1
ATOM 1508 C C . TYR A 1 195 ? 4.322 22.319 -7.849 1 97.56 195 TYR A C 1
ATOM 1510 O O . TYR A 1 195 ? 5.029 22.369 -6.84 1 97.56 195 TYR A O 1
ATOM 1518 N N . ILE A 1 196 ? 3.028 22.556 -7.82 1 97.61 196 ILE A N 1
ATOM 1519 C CA . ILE A 1 196 ? 2.373 23.095 -6.633 1 97.61 196 ILE A CA 1
ATOM 1520 C C . ILE A 1 196 ? 1.69 21.967 -5.863 1 97.61 196 ILE A C 1
ATOM 1522 O O . ILE A 1 196 ? 0.987 21.142 -6.452 1 97.61 196 ILE A O 1
ATOM 1526 N N . CYS A 1 197 ? 1.963 21.861 -4.647 1 97.39 197 CYS A N 1
ATOM 1527 C CA . CYS A 1 197 ? 1.208 21.076 -3.677 1 97.39 197 CYS A CA 1
ATOM 1528 C C . CYS A 1 197 ? 0.51 21.98 -2.668 1 97.39 197 CYS A C 1
ATOM 1530 O O . CYS A 1 197 ? 0.9 23.135 -2.489 1 97.39 197 CYS A O 1
ATOM 1532 N N . TYR A 1 198 ? -0.521 21.451 -2.028 1 98.62 198 TYR A N 1
ATOM 1533 C CA . TYR A 1 198 ? -1.285 22.289 -1.11 1 98.62 198 TYR A CA 1
ATOM 1534 C C . TYR A 1 198 ? -1.172 21.775 0.32 1 98.62 198 TYR A C 1
ATOM 1536 O O . TYR A 1 198 ? -1.359 20.583 0.575 1 98.62 198 TYR A O 1
ATOM 1544 N N . GLY A 1 199 ? -0.747 22.627 1.225 1 98.73 199 GLY A N 1
ATOM 1545 C CA . GLY A 1 199 ? -1.012 22.461 2.646 1 98.73 199 GLY A CA 1
ATOM 1546 C C . GLY A 1 199 ? -2.342 23.049 3.077 1 98.73 199 GLY A C 1
ATOM 1547 O O . GLY A 1 199 ? -3.105 23.548 2.247 1 98.73 199 GLY A O 1
ATOM 1548 N N . PHE A 1 200 ? -2.575 23.016 4.436 1 98.9 200 PHE A N 1
ATOM 1549 C CA . PHE A 1 200 ? -3.836 23.556 4.927 1 98.9 200 PHE A CA 1
ATOM 1550 C C . PHE A 1 200 ? -3.667 24.141 6.324 1 98.9 200 PHE A C 1
ATOM 1552 O O . PHE A 1 200 ? -2.959 23.575 7.159 1 98.9 200 PHE A O 1
ATOM 1559 N N . ARG A 1 201 ? -4.31 25.227 6.552 1 98.78 201 ARG A N 1
ATOM 1560 C CA . ARG A 1 201 ? -4.475 25.777 7.893 1 98.78 201 ARG A CA 1
ATOM 1561 C C . ARG A 1 201 ? -5.884 25.525 8.419 1 98.78 201 ARG A C 1
ATOM 1563 O O . ARG A 1 201 ? -6.868 25.784 7.723 1 98.78 201 ARG A O 1
ATOM 1570 N N . PHE A 1 202 ? -6.001 24.978 9.586 1 98.62 202 PHE A N 1
ATOM 1571 C CA . PHE A 1 202 ? -7.283 24.652 10.199 1 98.62 202 PHE A CA 1
ATOM 1572 C C . PHE A 1 202 ? -7.152 24.563 11.715 1 98.62 202 PHE A C 1
ATOM 1574 O O . PHE A 1 202 ? -6.226 23.93 12.227 1 98.62 202 PHE A O 1
ATOM 1581 N N . GLY A 1 203 ? -8 25.13 12.442 1 96.59 203 GLY A N 1
ATOM 1582 C CA . GLY A 1 203 ? -8.126 24.961 13.881 1 96.59 203 GLY A CA 1
ATOM 1583 C C . GLY A 1 203 ? -6.814 25.149 14.621 1 96.59 203 GLY A C 1
ATOM 1584 O O . GLY A 1 203 ? -6.448 24.327 15.463 1 96.59 203 GLY A O 1
ATOM 1585 N N . GLY A 1 204 ? -5.984 26.022 14.178 1 96.45 204 GLY A N 1
ATOM 1586 C CA . GLY A 1 204 ? -4.727 26.298 14.855 1 96.45 204 GLY A CA 1
ATOM 1587 C C . GLY A 1 204 ? -3.58 25.44 14.356 1 96.45 204 GLY A C 1
ATOM 1588 O O . GLY A 1 204 ? -2.464 25.526 14.873 1 96.45 204 GLY A O 1
ATOM 1589 N N . VAL A 1 205 ? -3.853 24.648 13.345 1 98.71 205 VAL A N 1
ATOM 1590 C CA . VAL A 1 205 ? -2.826 23.781 12.776 1 98.71 205 VAL A CA 1
ATOM 1591 C C . VAL A 1 205 ? -2.465 24.262 11.372 1 98.71 205 VAL A C 1
ATOM 1593 O O . VAL A 1 205 ? -3.346 24.607 10.581 1 98.71 205 VAL A O 1
ATOM 1596 N N . SER A 1 206 ? -1.232 24.435 11.073 1 98.9 206 SER A N 1
ATOM 1597 C CA . SER A 1 206 ? -0.718 24.614 9.719 1 98.9 206 SER A CA 1
ATOM 1598 C C . SER A 1 206 ? 0.034 23.375 9.245 1 98.9 206 SER A C 1
ATOM 1600 O O . SER A 1 206 ? 1.006 22.954 9.876 1 98.9 206 SER A O 1
ATOM 1602 N N . TYR A 1 207 ? -0.412 22.82 8.163 1 98.9 207 TYR A N 1
ATOM 1603 C CA . TYR A 1 207 ? 0.073 21.543 7.652 1 98.9 207 TYR A CA 1
ATOM 1604 C C . TYR A 1 207 ? 0.659 21.702 6.254 1 98.9 207 TYR A C 1
ATOM 1606 O O . TYR A 1 207 ? -0.076 21.907 5.286 1 98.9 207 TYR A O 1
ATOM 1614 N N . ILE A 1 208 ? 1.963 21.662 6.065 1 98.82 208 ILE A N 1
ATOM 1615 C CA . ILE A 1 208 ? 2.689 21.683 4.8 1 98.82 208 ILE A CA 1
ATOM 1616 C C . ILE A 1 208 ? 3.665 20.51 4.745 1 98.82 208 ILE A C 1
ATOM 1618 O O . ILE A 1 208 ? 4.844 20.66 5.073 1 98.82 208 ILE A O 1
ATOM 1622 N N . SER A 1 209 ? 3.246 19.399 4.256 1 98.02 209 SER A N 1
ATOM 1623 C CA . SER A 1 209 ? 3.955 18.142 4.47 1 98.02 209 SER A CA 1
ATOM 1624 C C . SER A 1 209 ? 4.954 17.872 3.35 1 98.02 209 SER A C 1
ATOM 1626 O O . SER A 1 209 ? 5.827 17.013 3.483 1 98.02 209 SER A O 1
ATOM 1628 N N . ASP A 1 210 ? 4.849 18.492 2.182 1 98.1 210 ASP A N 1
ATOM 1629 C CA . ASP A 1 210 ? 5.733 18.323 1.032 1 98.1 210 ASP A CA 1
ATOM 1630 C C . ASP A 1 210 ? 6.112 19.674 0.429 1 98.1 210 ASP A C 1
ATOM 1632 O O . ASP A 1 210 ? 5.265 20.365 -0.141 1 98.1 210 ASP A O 1
ATOM 1636 N N . THR A 1 211 ? 7.4 20.018 0.562 1 98.64 211 THR A N 1
ATOM 1637 C CA . THR A 1 211 ? 7.741 21.337 0.041 1 98.64 211 THR A CA 1
ATOM 1638 C C . THR A 1 211 ? 9.251 21.475 -0.132 1 98.64 211 THR A C 1
ATOM 1640 O O . THR A 1 211 ? 10.025 20.907 0.642 1 98.64 211 THR A O 1
ATOM 1643 N N . ASN A 1 212 ? 9.622 22.173 -1.148 1 98.37 212 ASN A N 1
ATOM 1644 C CA . ASN A 1 212 ? 10.992 22.662 -1.268 1 98.37 212 ASN A CA 1
ATOM 1645 C C . ASN A 1 212 ? 11.054 24.184 -1.177 1 98.37 212 ASN A C 1
ATOM 1647 O O . ASN A 1 212 ? 12.139 24.767 -1.193 1 98.37 212 ASN A O 1
ATOM 1651 N N . PHE A 1 213 ? 9.86 24.807 -1.069 1 98.42 213 PHE A N 1
ATOM 1652 C CA . PHE A 1 213 ? 9.783 26.259 -0.96 1 98.42 213 PHE A CA 1
ATOM 1653 C C . PHE A 1 213 ? 8.393 26.696 -0.515 1 98.42 213 PHE A C 1
ATOM 1655 O O . PHE A 1 213 ? 7.393 26.337 -1.14 1 98.42 213 PHE A O 1
ATOM 1662 N N . ILE A 1 214 ? 8.329 27.47 0.562 1 98.69 214 ILE A N 1
ATOM 1663 C CA . ILE A 1 214 ? 7.088 28.08 1.026 1 98.69 214 ILE A CA 1
ATOM 1664 C C . ILE A 1 214 ? 7.045 29.546 0.601 1 98.69 214 ILE A C 1
ATOM 1666 O O . ILE A 1 214 ? 7.805 30.371 1.114 1 98.69 214 ILE A O 1
ATOM 1670 N N . PRO A 1 215 ? 6.135 29.902 -0.269 1 98.35 215 PRO A N 1
ATOM 1671 C CA . PRO A 1 215 ? 6.067 31.294 -0.721 1 98.35 215 PRO A CA 1
ATOM 1672 C C . PRO A 1 215 ? 5.772 32.27 0.416 1 98.35 215 PRO A C 1
ATOM 1674 O O . PRO A 1 215 ? 5.078 31.917 1.373 1 98.35 215 PRO A O 1
ATOM 1677 N N . PRO A 1 216 ? 6.212 33.527 0.232 1 98.21 216 PRO A N 1
ATOM 1678 C CA . PRO A 1 216 ? 5.947 34.548 1.248 1 98.21 216 PRO A CA 1
ATOM 1679 C C . PRO A 1 216 ? 4.457 34.729 1.529 1 98.21 216 PRO A C 1
ATOM 1681 O O . PRO A 1 216 ? 4.064 34.95 2.677 1 98.21 216 PRO A O 1
ATOM 1684 N N . SER A 1 217 ? 3.672 34.661 0.492 1 97.94 217 SER A N 1
ATOM 1685 C CA . SER A 1 217 ? 2.232 34.815 0.67 1 97.94 217 SER A CA 1
ATOM 1686 C C . SER A 1 217 ? 1.666 33.726 1.575 1 97.94 217 SER A C 1
ATOM 1688 O O . SER A 1 217 ? 0.768 33.985 2.379 1 97.94 217 SER A O 1
ATOM 1690 N N . THR A 1 218 ? 2.177 32.519 1.445 1 98.43 218 THR A N 1
ATOM 1691 C CA . THR A 1 218 ? 1.769 31.425 2.319 1 98.43 218 THR A CA 1
ATOM 1692 C C . THR A 1 218 ? 2.285 31.647 3.738 1 98.43 218 THR A C 1
ATOM 1694 O O . THR A 1 218 ? 1.554 31.441 4.709 1 98.43 218 THR A O 1
ATOM 1697 N N . MET A 1 219 ? 3.494 32.052 3.822 1 98.52 219 MET A N 1
ATOM 1698 C CA . MET A 1 219 ? 4.08 32.299 5.137 1 98.52 219 MET A CA 1
ATOM 1699 C C . MET A 1 219 ? 3.275 33.343 5.903 1 98.52 219 MET A C 1
ATOM 1701 O O . MET A 1 219 ? 3.06 33.205 7.109 1 98.52 219 MET A O 1
ATOM 1705 N N . GLU A 1 220 ? 2.801 34.337 5.275 1 97.85 220 GLU A N 1
ATOM 1706 C CA . GLU A 1 220 ? 2.002 35.393 5.889 1 97.85 220 GLU A CA 1
ATOM 1707 C C . GLU A 1 220 ? 0.717 34.832 6.493 1 97.85 220 GLU A C 1
ATOM 1709 O O . GLU A 1 220 ? 0.213 35.355 7.489 1 97.85 220 GLU A O 1
ATOM 1714 N N . LEU A 1 221 ? 0.251 33.756 5.913 1 97.63 221 LEU A N 1
ATOM 1715 C CA . LEU A 1 221 ? -1.007 33.164 6.354 1 97.63 221 LEU A CA 1
ATOM 1716 C C . LEU A 1 221 ? -0.809 32.359 7.634 1 97.63 221 LEU A C 1
ATOM 1718 O O . LEU A 1 221 ? -1.771 32.087 8.356 1 97.63 221 LEU A O 1
ATOM 1722 N N . ILE A 1 222 ? 0.446 31.963 7.933 1 98.14 222 ILE A N 1
ATOM 1723 C CA . ILE A 1 222 ? 0.588 30.992 9.013 1 98.14 222 ILE A CA 1
ATOM 1724 C C . ILE A 1 222 ? 1.499 31.558 10.099 1 98.14 222 ILE A C 1
ATOM 1726 O O . ILE A 1 222 ? 1.492 31.08 11.236 1 98.14 222 ILE A O 1
ATOM 1730 N N . GLN A 1 223 ? 2.304 32.501 9.795 1 97.8 223 GLN A N 1
ATOM 1731 C CA . GLN A 1 223 ? 3.233 33.08 10.76 1 97.8 223 GLN A CA 1
ATOM 1732 C C . GLN A 1 223 ? 2.49 33.644 11.968 1 97.8 223 GLN A C 1
ATOM 1734 O O . GLN A 1 223 ? 1.605 34.49 11.82 1 97.8 223 GLN A O 1
ATOM 1739 N N . GLY A 1 224 ? 2.824 33.13 13.131 1 96.01 224 GLY A N 1
ATOM 1740 C CA . GLY A 1 224 ? 2.239 33.616 14.37 1 96.01 224 GLY A CA 1
ATOM 1741 C C . GLY A 1 224 ? 0.787 33.211 14.544 1 96.01 224 GLY A C 1
ATOM 1742 O O . GLY A 1 224 ? 0.086 33.749 15.403 1 96.01 224 GLY A O 1
ATOM 1743 N N . LYS A 1 225 ? 0.323 32.299 13.746 1 95.05 225 LYS A N 1
ATOM 1744 C CA . LYS A 1 225 ? -1.105 31.996 13.753 1 95.05 225 LYS A CA 1
ATOM 1745 C C . LYS A 1 225 ? -1.349 30.504 13.966 1 95.05 225 LYS A C 1
ATOM 1747 O O . LYS A 1 225 ? -2.466 30.019 13.775 1 95.05 225 LYS A O 1
ATOM 1752 N N . SER A 1 226 ? -0.315 29.747 14.338 1 96.02 226 SER A N 1
ATOM 1753 C CA . SER A 1 226 ? -0.436 28.297 14.457 1 96.02 226 SER A CA 1
ATOM 1754 C C . SER A 1 226 ? -0.007 27.818 15.84 1 96.02 226 SER A C 1
ATOM 1756 O O . SER A 1 226 ? 1.03 28.241 16.355 1 96.02 226 SER A O 1
ATOM 1758 N N . ARG A 1 227 ? -0.869 27.038 16.464 1 97.93 227 ARG A N 1
ATOM 1759 C CA . ARG A 1 227 ? -0.442 26.303 17.65 1 97.93 227 ARG A CA 1
ATOM 1760 C C . ARG A 1 227 ? 0.493 25.157 17.277 1 97.93 227 ARG A C 1
ATOM 1762 O O . ARG A 1 227 ? 1.512 24.941 17.936 1 97.93 227 ARG A O 1
ATOM 1769 N N . VAL A 1 228 ? 0.144 24.473 16.221 1 98.77 228 VAL A N 1
ATOM 1770 C CA . VAL A 1 228 ? 0.923 23.35 15.71 1 98.77 228 VAL A CA 1
ATOM 1771 C C . VAL A 1 228 ? 1.319 23.613 14.259 1 98.77 228 VAL A C 1
ATOM 1773 O O . VAL A 1 228 ? 0.499 24.068 13.458 1 98.77 228 VAL A O 1
ATOM 1776 N N . PHE A 1 229 ? 2.572 23.412 13.935 1 98.89 229 PHE A N 1
ATOM 1777 C CA . PHE A 1 229 ? 3.07 23.471 12.566 1 98.89 229 PHE A CA 1
ATOM 1778 C C . PHE A 1 229 ? 3.65 22.127 12.143 1 98.89 229 PHE A C 1
ATOM 1780 O O . PHE A 1 229 ? 4.516 21.575 12.825 1 98.89 229 PHE A O 1
ATOM 1787 N N . VAL A 1 230 ? 3.087 21.513 11.126 1 98.96 230 VAL A N 1
ATOM 1788 C CA . VAL A 1 230 ? 3.608 20.284 10.536 1 98.96 230 VAL A CA 1
ATOM 1789 C C . VAL A 1 230 ? 4.302 20.599 9.213 1 98.96 230 VAL A C 1
ATOM 1791 O O . VAL A 1 230 ? 3.692 21.172 8.307 1 98.96 230 VAL A O 1
ATOM 1794 N N . VAL A 1 231 ? 5.539 20.156 9.068 1 98.9 231 VAL A N 1
ATOM 1795 C CA . VAL A 1 231 ? 6.242 20.597 7.867 1 98.9 231 VAL A CA 1
ATOM 1796 C C . VAL A 1 231 ? 7.222 19.516 7.416 1 98.9 231 VAL A C 1
ATOM 1798 O O . VAL A 1 231 ? 7.667 18.696 8.223 1 98.9 231 VAL A O 1
ATOM 1801 N N . ASP A 1 232 ? 7.581 19.563 6.216 1 98.67 232 ASP A N 1
ATOM 1802 C CA . ASP A 1 232 ? 8.428 18.646 5.46 1 98.67 232 ASP A CA 1
ATOM 1803 C C . ASP A 1 232 ? 9.85 18.626 6.017 1 98.67 232 ASP A C 1
ATOM 1805 O O . ASP A 1 232 ? 10.392 19.669 6.389 1 98.67 232 ASP A O 1
ATOM 1809 N N . CYS A 1 233 ? 10.429 17.451 6.101 1 98.59 233 CYS A N 1
ATOM 1810 C CA . CYS A 1 233 ? 11.843 17.222 6.376 1 98.59 233 CYS A CA 1
ATOM 1811 C C . CYS A 1 233 ? 12.301 15.886 5.804 1 98.59 233 CYS A C 1
ATOM 1813 O O . CYS A 1 233 ? 12.284 14.869 6.5 1 98.59 233 CYS A O 1
ATOM 1815 N N . LEU A 1 234 ? 12.805 15.88 4.68 1 97.81 234 LEU A N 1
ATOM 1816 C CA . LEU A 1 234 ? 13.124 14.643 3.977 1 97.81 234 LEU A CA 1
ATOM 1817 C C . LEU A 1 234 ? 14.401 14.018 4.528 1 97.81 234 LEU A C 1
ATOM 1819 O O . LEU A 1 234 ? 14.465 12.803 4.732 1 97.81 234 LEU A O 1
ATOM 1823 N N . ARG A 1 235 ? 15.389 14.849 4.658 1 96.75 235 ARG A N 1
ATOM 1824 C CA . ARG A 1 235 ? 16.706 14.384 5.083 1 96.75 235 ARG A CA 1
ATOM 1825 C C . ARG A 1 235 ? 17.453 15.475 5.842 1 96.75 235 ARG A C 1
ATOM 1827 O O . ARG A 1 235 ? 16.967 16.602 5.958 1 96.75 235 ARG A O 1
ATOM 1834 N N . LEU A 1 236 ? 18.577 15.094 6.363 1 96.39 236 LEU A N 1
ATOM 1835 C CA . LEU A 1 236 ? 19.286 15.982 7.277 1 96.39 236 LEU A CA 1
ATOM 1836 C C . LEU A 1 236 ? 20.144 16.981 6.508 1 96.39 236 LEU A C 1
ATOM 1838 O O . LEU A 1 236 ? 20.237 18.15 6.89 1 96.39 236 LEU A O 1
ATOM 1842 N N . THR A 1 237 ? 20.713 16.326 5.497 1 93.36 237 THR A N 1
ATOM 1843 C CA . THR A 1 237 ? 21.66 17.164 4.771 1 93.36 237 THR A CA 1
ATOM 1844 C C . THR A 1 237 ? 21.426 17.067 3.266 1 93.36 237 THR A C 1
ATOM 1846 O O . THR A 1 237 ? 20.523 16.358 2.818 1 93.36 237 THR A O 1
ATOM 1849 N N . LYS A 1 238 ? 22.071 17.871 2.5 1 90.66 238 LYS A N 1
ATOM 1850 C CA . LYS A 1 238 ? 22.039 17.903 1.04 1 90.66 238 LYS A CA 1
ATOM 1851 C C . LYS A 1 238 ? 20.676 18.36 0.53 1 90.66 238 LYS A C 1
ATOM 1853 O O . LYS A 1 238 ? 19.663 17.701 0.774 1 90.66 238 LYS A O 1
ATOM 1858 N N . PRO A 1 239 ? 20.632 19.429 -0.054 1 93.56 239 PRO A N 1
ATOM 1859 C CA . PRO A 1 239 ? 19.359 19.93 -0.578 1 93.56 239 PRO A CA 1
ATOM 1860 C C . PRO A 1 239 ? 18.675 18.937 -1.516 1 93.56 239 PRO A C 1
ATOM 1862 O O . PRO A 1 239 ? 19.343 18.098 -2.125 1 93.56 239 PRO A O 1
ATOM 1865 N N . HIS A 1 240 ? 17.434 19.01 -1.63 1 95.02 240 HIS A N 1
ATOM 1866 C CA . HIS A 1 240 ? 16.62 18.181 -2.512 1 95.02 240 HIS A CA 1
ATOM 1867 C C . HIS A 1 240 ? 15.771 19.038 -3.445 1 95.02 240 HIS A C 1
ATOM 1869 O O . HIS A 1 240 ? 15.365 20.144 -3.081 1 95.02 240 HIS A O 1
ATOM 1875 N N . ALA A 1 241 ? 15.478 18.539 -4.558 1 94.79 241 ALA A N 1
ATOM 1876 C CA . ALA A 1 241 ? 14.767 19.287 -5.592 1 94.79 241 ALA A CA 1
ATOM 1877 C C . ALA A 1 241 ? 13.327 19.568 -5.174 1 94.79 241 ALA A C 1
ATOM 1879 O O . ALA A 1 241 ? 12.752 20.59 -5.555 1 94.79 241 ALA A O 1
ATOM 1880 N N . SER A 1 242 ? 12.819 18.673 -4.343 1 97.36 242 SER A N 1
ATOM 1881 C CA . SER A 1 242 ? 11.383 18.81 -4.121 1 97.36 242 SER A CA 1
ATOM 1882 C C . SER A 1 242 ? 11.053 18.837 -2.632 1 97.36 242 SER A C 1
ATOM 1884 O O . SER A 1 242 ? 9.885 18.936 -2.251 1 97.36 242 SER A O 1
ATOM 1886 N N . HIS A 1 243 ? 12.06 18.779 -1.761 1 98.38 243 HIS A N 1
ATOM 1887 C CA . HIS A 1 243 ? 11.779 18.657 -0.335 1 98.38 243 HIS A CA 1
ATOM 1888 C C . HIS A 1 243 ? 12.728 19.52 0.489 1 98.38 243 HIS A C 1
ATOM 1890 O O . HIS A 1 243 ? 13.844 19.814 0.054 1 98.38 243 HIS A O 1
ATOM 1896 N N . PHE A 1 244 ? 12.292 19.819 1.701 1 98.55 244 PHE A N 1
ATOM 1897 C CA . PHE A 1 244 ? 13.138 20.489 2.682 1 98.55 244 PHE A CA 1
ATOM 1898 C C . PHE A 1 244 ? 14.164 19.522 3.261 1 98.55 244 PHE A C 1
ATOM 1900 O O . PHE A 1 244 ? 13.861 18.349 3.488 1 98.55 244 PHE A O 1
ATOM 1907 N N . VAL A 1 245 ? 15.32 20.043 3.522 1 98.07 245 VAL A N 1
ATOM 1908 C CA . VAL A 1 245 ? 16.253 19.405 4.444 1 98.07 245 VAL A CA 1
ATOM 1909 C C . VAL A 1 245 ? 16.071 19.983 5.846 1 98.07 245 VAL A C 1
ATOM 1911 O O . VAL A 1 245 ? 15.309 20.933 6.038 1 98.07 245 VAL A O 1
ATOM 1914 N N . LEU A 1 246 ? 16.751 19.44 6.776 1 98.44 246 LEU A N 1
ATOM 1915 C CA . LEU A 1 246 ? 16.548 19.781 8.18 1 98.44 246 LEU A CA 1
ATOM 1916 C C . LEU A 1 246 ? 16.71 21.28 8.405 1 98.44 246 LEU A C 1
ATOM 1918 O O . LEU A 1 246 ? 15.875 21.908 9.059 1 98.44 246 LEU A O 1
ATOM 1922 N N . GLU A 1 247 ? 17.704 21.844 7.909 1 98.15 247 GLU A N 1
ATOM 1923 C CA . GLU A 1 247 ? 17.98 23.26 8.127 1 98.15 247 GLU A CA 1
ATOM 1924 C C . GLU A 1 247 ? 16.828 24.13 7.63 1 98.15 247 GLU A C 1
ATOM 1926 O O . GLU A 1 247 ? 16.437 25.09 8.296 1 98.15 247 GLU A O 1
ATOM 1931 N N . GLN A 1 248 ? 16.308 23.824 6.489 1 98.57 248 GLN A N 1
ATOM 1932 C CA . GLN A 1 248 ? 15.19 24.57 5.921 1 98.57 248 GLN A CA 1
ATOM 1933 C C . GLN A 1 248 ? 13.934 24.411 6.773 1 98.57 248 GLN A C 1
ATOM 1935 O O . GLN A 1 248 ? 13.181 25.369 6.963 1 98.57 248 GLN A O 1
ATOM 1940 N N . SER A 1 249 ? 13.709 23.252 7.24 1 98.73 249 SER A N 1
ATOM 1941 C CA . SER A 1 249 ? 12.576 22.995 8.123 1 98.73 249 SER A CA 1
ATOM 1942 C C . SER A 1 249 ? 12.686 23.803 9.412 1 98.73 249 SER A C 1
ATOM 1944 O O . SER A 1 249 ? 11.69 24.345 9.897 1 98.73 249 SER A O 1
ATOM 1946 N N . ILE A 1 250 ? 13.892 23.817 9.963 1 98.64 250 ILE A N 1
ATOM 1947 C CA . ILE A 1 250 ? 14.137 24.561 11.193 1 98.64 250 ILE A CA 1
ATOM 1948 C C . ILE A 1 250 ? 13.883 26.048 10.957 1 98.64 250 ILE A C 1
ATOM 1950 O O . ILE A 1 250 ? 13.249 26.715 11.778 1 98.64 250 ILE A O 1
ATOM 1954 N N . GLU A 1 251 ? 14.337 26.519 9.849 1 98.43 251 GLU A N 1
ATOM 1955 C CA . GLU A 1 251 ? 14.127 27.927 9.528 1 98.43 251 GLU A CA 1
ATOM 1956 C C . GLU A 1 251 ? 12.642 28.244 9.379 1 98.43 251 GLU A C 1
ATOM 1958 O O . GLU A 1 251 ? 12.176 29.289 9.838 1 98.43 251 GLU A O 1
ATOM 1963 N N . ALA A 1 252 ? 11.934 27.389 8.695 1 98.74 252 ALA A N 1
ATOM 1964 C CA . ALA A 1 252 ? 10.491 27.574 8.573 1 98.74 252 ALA A CA 1
ATOM 1965 C C . ALA A 1 252 ? 9.822 27.597 9.945 1 98.74 252 ALA A C 1
ATOM 1967 O O . ALA A 1 252 ? 8.934 28.415 10.196 1 98.74 252 ALA A O 1
ATOM 1968 N N . ALA A 1 253 ? 10.231 26.715 10.792 1 98.6 253 ALA A N 1
ATOM 1969 C CA . ALA A 1 253 ? 9.683 26.654 12.145 1 98.6 253 ALA A CA 1
ATOM 1970 C C . ALA A 1 253 ? 9.936 27.957 12.898 1 98.6 253 ALA A C 1
ATOM 1972 O O . ALA A 1 253 ? 9.051 28.461 13.593 1 98.6 253 ALA A O 1
ATOM 1973 N N . ARG A 1 254 ? 11.146 28.477 12.779 1 98.33 254 ARG A N 1
ATOM 1974 C CA . ARG A 1 254 ? 11.5 29.74 13.419 1 98.33 254 ARG A CA 1
ATOM 1975 C C . ARG A 1 254 ? 10.584 30.866 12.951 1 98.33 254 ARG A C 1
ATOM 1977 O O . ARG A 1 254 ? 10.213 31.739 13.739 1 98.33 254 ARG A O 1
ATOM 1984 N N . GLN A 1 255 ? 10.277 30.831 11.715 1 98.3 255 GLN A N 1
ATOM 1985 C CA . GLN A 1 255 ? 9.448 31.883 11.134 1 98.3 255 GLN A CA 1
ATOM 1986 C C . GLN A 1 255 ? 7.997 31.754 11.588 1 98.3 255 GLN A C 1
ATOM 1988 O O . GLN A 1 255 ? 7.35 32.753 11.909 1 98.3 255 GLN A O 1
ATOM 1993 N N . VAL A 1 256 ? 7.45 30.555 11.594 1 98.42 256 VAL A N 1
ATOM 1994 C CA . VAL A 1 256 ? 6.042 30.321 11.897 1 98.42 256 VAL A CA 1
ATOM 1995 C C . VAL A 1 256 ? 5.785 30.571 13.382 1 98.42 256 VAL A C 1
ATOM 1997 O O . VAL A 1 256 ? 4.722 31.069 13.759 1 98.42 256 VAL A O 1
ATOM 2000 N N . LYS A 1 257 ? 6.724 30.221 14.305 1 97.08 257 LYS A N 1
ATOM 2001 C CA . LYS A 1 257 ? 6.664 30.419 15.751 1 97.08 257 LYS A CA 1
ATOM 2002 C C . LYS A 1 257 ? 5.449 29.718 16.352 1 97.08 257 LYS A C 1
ATOM 2004 O O . LYS A 1 257 ? 4.702 30.316 17.128 1 97.08 257 LYS A O 1
ATOM 2009 N N . ALA A 1 258 ? 5.194 28.503 15.868 1 98.13 258 ALA A N 1
ATOM 2010 C CA . ALA A 1 258 ? 4.134 27.696 16.468 1 98.13 258 ALA A CA 1
ATOM 2011 C C . ALA A 1 258 ? 4.512 27.256 17.879 1 98.13 258 ALA A C 1
ATOM 2013 O O . ALA A 1 258 ? 5.686 27.29 18.254 1 98.13 258 ALA A O 1
ATOM 2014 N N . SER A 1 259 ? 3.557 26.903 18.68 1 97.4 259 SER A N 1
ATOM 2015 C CA . SER A 1 259 ? 3.846 26.35 19.999 1 97.4 259 SER A CA 1
ATOM 2016 C C . SER A 1 259 ? 4.674 25.073 19.894 1 97.4 259 SER A C 1
ATOM 2018 O O . SER A 1 259 ? 5.511 24.798 20.756 1 97.4 259 SER A O 1
ATOM 2020 N N . LYS A 1 260 ? 4.398 24.26 18.908 1 98.4 260 LYS A N 1
ATOM 2021 C CA . LYS A 1 260 ? 5.143 23.039 18.617 1 98.4 260 LYS A CA 1
ATOM 2022 C C . LYS A 1 260 ? 5.186 22.766 17.116 1 98.4 260 LYS A C 1
ATOM 2024 O O . LYS A 1 260 ? 4.187 22.949 16.418 1 98.4 260 LYS A O 1
ATOM 2029 N N . THR A 1 261 ? 6.318 22.398 16.614 1 98.79 261 THR A N 1
ATOM 2030 C CA . THR A 1 261 ? 6.477 22.008 15.217 1 98.79 261 THR A CA 1
ATOM 2031 C C . THR A 1 261 ? 6.801 20.521 15.104 1 98.79 261 THR A C 1
ATOM 2033 O O . THR A 1 261 ? 7.615 19.998 15.868 1 98.79 261 THR A O 1
ATOM 2036 N N . TYR A 1 262 ? 6.15 19.832 14.223 1 98.92 262 TYR A N 1
ATOM 2037 C CA . TYR A 1 262 ? 6.426 18.431 13.923 1 98.92 262 TYR A CA 1
ATOM 2038 C C . TYR A 1 262 ? 6.957 18.272 12.503 1 98.92 262 TYR A C 1
ATOM 2040 O O . TYR A 1 262 ? 6.355 18.769 11.549 1 98.92 262 TYR A O 1
ATOM 2048 N N . TYR A 1 263 ? 8.054 17.597 12.395 1 98.9 263 TYR A N 1
ATOM 2049 C CA . TYR A 1 263 ? 8.637 17.307 11.089 1 98.9 263 TYR A CA 1
ATOM 2050 C C . TYR A 1 263 ? 8.157 15.959 10.565 1 98.9 263 TYR A C 1
ATOM 2052 O O . TYR A 1 263 ? 8.023 15 11.329 1 98.9 263 TYR A O 1
ATOM 2060 N N . VAL A 1 264 ? 7.919 15.856 9.209 1 98.88 264 VAL A N 1
ATOM 2061 C CA . VAL A 1 264 ? 7.455 14.635 8.56 1 98.88 264 VAL A CA 1
ATOM 2062 C C . VAL A 1 264 ? 8.174 14.453 7.225 1 98.88 264 VAL A C 1
ATOM 2064 O O . VAL A 1 264 ? 8.9 15.344 6.778 1 98.88 264 VAL A O 1
ATOM 2067 N N . GLY A 1 265 ? 7.96 13.262 6.572 1 98.59 265 GLY A N 1
ATOM 2068 C CA . GLY A 1 265 ? 8.46 12.993 5.234 1 98.59 265 GLY A CA 1
ATOM 2069 C C . GLY A 1 265 ? 9.868 12.427 5.225 1 98.59 265 GLY A C 1
ATOM 2070 O O . GLY A 1 265 ? 10.603 12.593 4.249 1 98.59 265 GLY A O 1
ATOM 2071 N N . PHE A 1 266 ? 10.279 11.749 6.22 1 98.16 266 PHE A N 1
ATOM 2072 C CA . PHE A 1 266 ? 11.66 11.332 6.427 1 98.16 266 PHE A CA 1
ATOM 2073 C C . PHE A 1 266 ? 12.017 10.167 5.511 1 98.16 266 PHE A C 1
ATOM 2075 O O . PHE A 1 266 ? 11.207 9.261 5.306 1 98.16 266 PHE A O 1
ATOM 2082 N N . ALA A 1 267 ? 13.186 10.201 5.055 1 96.95 267 ALA A N 1
ATOM 2083 C CA . ALA A 1 267 ? 13.771 9.045 4.382 1 96.95 267 ALA A CA 1
ATOM 2084 C C . ALA A 1 267 ? 14.559 8.18 5.362 1 96.95 267 ALA A C 1
ATOM 2086 O O . ALA A 1 267 ? 14.679 8.52 6.541 1 96.95 267 ALA A O 1
ATOM 2087 N N . HIS A 1 268 ? 15.147 7.063 4.896 1 96.62 268 HIS A N 1
ATOM 2088 C CA . HIS A 1 268 ? 15.72 6.034 5.756 1 96.62 268 HIS A CA 1
ATOM 2089 C C . HIS A 1 268 ? 17.1 6.443 6.261 1 96.62 268 HIS A C 1
ATOM 2091 O O . HIS A 1 268 ? 17.744 5.692 6.997 1 96.62 268 HIS A O 1
ATOM 2097 N N . ARG A 1 269 ? 17.565 7.597 6.01 1 95.19 269 ARG A N 1
ATOM 2098 C CA . ARG A 1 269 ? 18.847 8.052 6.539 1 95.19 269 ARG A CA 1
ATOM 2099 C C . ARG A 1 269 ? 18.647 8.991 7.725 1 95.19 269 ARG A C 1
ATOM 2101 O O . ARG A 1 269 ? 19.617 9.491 8.297 1 95.19 269 ARG A O 1
ATOM 2108 N N . THR A 1 270 ? 17.497 9.193 8.046 1 97.56 270 THR A N 1
ATOM 2109 C CA . THR A 1 270 ? 17.168 10.027 9.197 1 97.56 270 THR A CA 1
ATOM 2110 C C . THR A 1 270 ? 16.673 9.172 10.36 1 97.56 270 THR A C 1
ATOM 2112 O O . THR A 1 270 ? 15.557 8.65 10.322 1 97.56 270 THR A O 1
ATOM 2115 N N . ASP A 1 271 ? 17.468 9.074 11.366 1 98.29 271 ASP A N 1
ATOM 2116 C CA . ASP A 1 271 ? 17.101 8.33 12.567 1 98.29 271 ASP A CA 1
ATOM 2117 C C . ASP A 1 271 ? 16.214 9.17 13.484 1 98.29 271 ASP A C 1
ATOM 2119 O O . ASP A 1 271 ? 16.603 10.262 13.902 1 98.29 271 ASP A O 1
ATOM 2123 N N . HIS A 1 272 ? 15.065 8.667 13.81 1 98.63 272 HIS A N 1
ATOM 2124 C CA . HIS A 1 272 ? 14.096 9.392 14.624 1 98.63 272 HIS A CA 1
ATOM 2125 C C . HIS A 1 272 ? 14.706 9.82 15.955 1 98.63 272 HIS A C 1
ATOM 2127 O O . HIS A 1 272 ? 14.58 10.98 16.356 1 98.63 272 HIS A O 1
ATOM 2133 N N . TYR A 1 273 ? 15.326 8.946 16.635 1 98.26 273 TYR A N 1
ATOM 2134 C CA . TYR A 1 273 ? 15.783 9.146 18.006 1 98.26 273 TYR A CA 1
ATOM 2135 C C . TYR A 1 273 ? 16.97 10.102 18.051 1 98.26 273 TYR A C 1
ATOM 2137 O O . TYR A 1 273 ? 17.039 10.975 18.919 1 98.26 273 TYR A O 1
ATOM 2145 N N . ALA A 1 274 ? 17.871 9.874 17.117 1 98.18 274 ALA A N 1
ATOM 2146 C CA . ALA A 1 274 ? 18.989 10.809 17.026 1 98.18 274 ALA A CA 1
ATOM 2147 C C . ALA A 1 274 ? 18.499 12.224 16.733 1 98.18 274 ALA A C 1
ATOM 2149 O O . ALA A 1 274 ? 18.979 13.19 17.331 1 98.18 274 ALA A O 1
ATOM 2150 N N . LEU A 1 275 ? 17.56 12.345 15.816 1 98.48 275 LEU A N 1
ATOM 2151 C CA . LEU A 1 275 ? 17.025 13.654 15.458 1 98.48 275 LEU A CA 1
ATOM 2152 C C . LEU A 1 275 ? 16.295 14.284 16.64 1 98.48 275 LEU A C 1
ATOM 2154 O O . LEU A 1 275 ? 16.391 15.493 16.861 1 98.48 275 LEU A O 1
ATOM 2158 N N . GLU A 1 276 ? 15.493 13.519 17.301 1 98.11 276 GLU A N 1
ATOM 2159 C CA . GLU A 1 276 ? 14.788 14.008 18.482 1 98.11 276 GLU A CA 1
ATOM 2160 C C . GLU A 1 276 ? 15.758 14.61 19.495 1 98.11 276 GLU A C 1
ATOM 2162 O O . GLU A 1 276 ? 15.494 15.673 20.059 1 98.11 276 GLU A O 1
ATOM 2167 N N . THR A 1 277 ? 16.852 13.931 19.77 1 97.96 277 THR A N 1
ATOM 2168 C CA . THR A 1 277 ? 17.88 14.411 20.687 1 97.96 277 THR A CA 1
ATOM 2169 C C . THR A 1 277 ? 18.466 15.733 20.199 1 97.96 277 THR A C 1
ATOM 2171 O O . THR A 1 277 ? 18.644 16.666 20.985 1 97.96 277 THR A O 1
ATOM 2174 N N . ASP A 1 278 ? 18.692 15.798 18.929 1 97.21 278 ASP A N 1
ATOM 2175 C CA . ASP A 1 278 ? 19.279 17.002 18.351 1 97.21 278 ASP A CA 1
ATOM 2176 C C . ASP A 1 278 ? 18.32 18.186 18.456 1 97.21 278 ASP A C 1
ATOM 2178 O O . ASP A 1 278 ? 18.737 19.305 18.761 1 97.21 278 ASP A O 1
ATOM 2182 N N . LEU A 1 279 ? 17.119 17.943 18.194 1 98.05 279 LEU A N 1
ATOM 2183 C CA . LEU A 1 279 ? 16.128 19.014 18.216 1 98.05 279 LEU A CA 1
ATOM 2184 C C . LEU A 1 279 ? 15.871 19.488 19.642 1 98.05 279 LEU A C 1
ATOM 2186 O O . LEU A 1 279 ? 15.534 20.654 19.862 1 98.05 279 LEU A O 1
ATOM 2190 N N . LYS A 1 280 ? 16.041 18.634 20.607 1 97.13 280 LYS A N 1
ATOM 2191 C CA . LYS A 1 280 ? 15.908 19.02 22.008 1 97.13 280 LYS A CA 1
ATOM 2192 C C . LYS A 1 280 ? 16.956 20.059 22.394 1 97.13 280 LYS A C 1
ATOM 2194 O O . LYS A 1 280 ? 16.695 20.935 23.221 1 97.13 280 LYS A O 1
ATOM 2199 N N . LYS A 1 281 ? 18.09 19.953 21.796 1 97.17 281 LYS A N 1
ATOM 2200 C CA . LYS A 1 281 ? 19.131 20.945 22.049 1 97.17 281 LYS A CA 1
ATOM 2201 C C . LYS A 1 281 ? 18.684 22.335 21.606 1 97.17 281 LYS A C 1
ATOM 2203 O O . LYS A 1 281 ? 19.017 23.333 22.249 1 97.17 281 LYS A O 1
ATOM 2208 N N . LEU A 1 282 ? 17.949 22.358 20.462 1 96.13 282 LEU A N 1
ATOM 2209 C CA . LEU A 1 282 ? 17.437 23.627 19.958 1 96.13 282 LEU A CA 1
ATOM 2210 C C . LEU A 1 282 ? 16.375 24.195 20.894 1 96.13 282 LEU A C 1
ATOM 2212 O O . LEU A 1 282 ? 16.26 25.413 21.043 1 96.13 282 LEU A O 1
ATOM 2216 N N . GLU A 1 283 ? 15.628 23.339 21.427 1 96.11 283 GLU A N 1
ATOM 2217 C CA . GLU A 1 283 ? 14.638 23.781 22.404 1 96.11 283 GLU A CA 1
ATOM 2218 C C . GLU A 1 283 ? 15.304 24.455 23.6 1 96.11 283 GLU A C 1
ATOM 2220 O O . GLU A 1 283 ? 14.831 25.487 24.08 1 96.11 283 GLU A O 1
ATOM 2225 N N . VAL A 1 284 ? 16.367 23.893 24.071 1 96.21 284 VAL A N 1
ATOM 2226 C CA . VAL A 1 284 ? 17.087 24.399 25.235 1 96.21 284 VAL A CA 1
ATOM 2227 C C . VAL A 1 284 ? 17.771 25.719 24.886 1 96.21 284 VAL A C 1
ATOM 2229 O O . VAL A 1 284 ? 17.715 26.678 25.659 1 96.21 284 VAL A O 1
ATOM 2232 N N . SER A 1 285 ? 18.34 25.759 23.695 1 96.56 285 SER A N 1
ATOM 2233 C CA . SER A 1 285 ? 19.189 26.894 23.345 1 96.56 285 SER A CA 1
ATOM 2234 C C . SER A 1 285 ? 18.356 28.086 22.886 1 96.56 285 SER A C 1
ATOM 2236 O O . SER A 1 285 ? 18.704 29.236 23.162 1 96.56 285 SER A O 1
ATOM 2238 N N . GLU A 1 286 ? 17.25 27.832 22.168 1 95.32 286 GLU A N 1
ATOM 2239 C CA . GLU A 1 286 ? 16.556 28.982 21.596 1 95.32 286 GLU A CA 1
ATOM 2240 C C . GLU A 1 286 ? 15.05 28.884 21.819 1 95.32 286 GLU A C 1
ATOM 2242 O O . GLU A 1 286 ? 14.286 29.702 21.301 1 95.32 286 GLU A O 1
ATOM 2247 N N . GLY A 1 287 ? 14.577 27.867 22.474 1 95.54 287 GLY A N 1
ATOM 2248 C CA . GLY A 1 287 ? 13.166 27.747 22.805 1 95.54 287 GLY A CA 1
ATOM 2249 C C . GLY A 1 287 ? 12.332 27.19 21.667 1 95.54 287 GLY A C 1
ATOM 2250 O O . GLY A 1 287 ? 11.101 27.198 21.731 1 95.54 287 GLY A O 1
ATOM 2251 N N . LEU A 1 288 ? 12.962 26.732 20.636 1 97.16 288 LEU A N 1
ATOM 2252 C CA . LEU A 1 288 ? 12.252 26.16 19.498 1 97.16 288 LEU A CA 1
ATOM 2253 C C . LEU A 1 288 ? 11.782 24.742 19.807 1 97.16 288 LEU A C 1
ATOM 2255 O O . LEU A 1 288 ? 12.588 23.81 19.843 1 97.16 288 LEU A O 1
ATOM 2259 N N . LYS A 1 289 ? 10.514 24.554 20.047 1 97.81 289 LYS A N 1
ATOM 2260 C CA . LYS A 1 289 ? 9.948 23.234 20.309 1 97.81 289 LYS A CA 1
ATOM 2261 C C . LYS A 1 289 ? 9.613 22.511 19.007 1 97.81 289 LYS A C 1
ATOM 2263 O O . LYS A 1 289 ? 8.537 22.709 18.44 1 97.81 289 LYS A O 1
ATOM 2268 N N . ALA A 1 290 ? 10.501 21.73 18.558 1 98.47 290 ALA A N 1
ATOM 2269 C CA . ALA A 1 290 ? 10.335 20.932 17.346 1 98.47 290 ALA A CA 1
ATOM 2270 C C . ALA A 1 290 ? 10.691 19.47 17.599 1 98.47 290 ALA A C 1
ATOM 2272 O O . ALA A 1 290 ? 11.512 19.166 18.467 1 98.47 290 ALA A O 1
ATOM 2273 N N . ALA A 1 291 ? 10.092 18.572 16.917 1 98.59 291 ALA A N 1
ATOM 2274 C CA . ALA A 1 291 ? 10.373 17.145 17.044 1 98.59 291 ALA A CA 1
ATOM 2275 C C . ALA A 1 291 ? 9.994 16.396 15.769 1 98.59 291 ALA A C 1
ATOM 2277 O O . ALA A 1 291 ? 9.121 16.839 15.018 1 98.59 291 ALA A O 1
ATOM 2278 N N . PRO A 1 292 ? 10.662 15.305 15.468 1 98.77 292 PRO A N 1
ATOM 2279 C CA . PRO A 1 292 ? 10.132 14.426 14.423 1 98.77 292 PRO A CA 1
ATOM 2280 C C . PRO A 1 292 ? 8.833 13.737 14.835 1 98.77 292 PRO A C 1
ATOM 2282 O O . PRO A 1 292 ? 8.736 13.207 15.944 1 98.77 292 PRO A O 1
ATOM 2285 N N . ALA A 1 293 ? 7.857 13.775 13.967 1 98.83 293 ALA A N 1
ATOM 2286 C CA . ALA A 1 293 ? 6.649 12.985 14.19 1 98.83 293 ALA A CA 1
ATOM 2287 C C . ALA A 1 293 ? 6.902 11.506 13.911 1 98.83 293 ALA A C 1
ATOM 2289 O O . ALA A 1 293 ? 7.944 11.141 13.363 1 98.83 293 ALA A O 1
ATOM 2290 N N . TYR A 1 294 ? 6.054 10.681 14.37 1 98.76 294 TYR A N 1
ATOM 2291 C CA . TYR A 1 294 ? 6.117 9.253 14.08 1 98.76 294 TYR A CA 1
ATOM 2292 C C . TYR A 1 294 ? 4.72 8.672 13.894 1 98.76 294 TYR A C 1
ATOM 2294 O O . TYR A 1 294 ? 3.729 9.277 14.31 1 98.76 294 TYR A O 1
ATOM 2302 N N . ASP A 1 295 ? 4.617 7.539 13.214 1 98.83 295 ASP A N 1
ATOM 2303 C CA . ASP A 1 295 ? 3.329 6.915 12.926 1 98.83 295 ASP A CA 1
ATOM 2304 C C . ASP A 1 295 ? 2.619 6.503 14.213 1 98.83 295 ASP A C 1
ATOM 2306 O O . ASP A 1 295 ? 3.145 5.704 14.99 1 98.83 295 ASP A O 1
ATOM 2310 N N . GLY A 1 296 ? 1.416 7.049 14.422 1 98.6 296 GLY A N 1
ATOM 2311 C CA . GLY A 1 296 ? 0.654 6.729 15.619 1 98.6 296 GLY A CA 1
ATOM 2312 C C . GLY A 1 296 ? 0.71 7.82 16.671 1 98.6 296 GLY A C 1
ATOM 2313 O O . GLY A 1 296 ? 0.02 7.743 17.689 1 98.6 296 GLY A O 1
ATOM 2314 N N . LEU A 1 297 ? 1.489 8.847 16.425 1 98.77 297 LEU A N 1
ATOM 2315 C CA . LEU A 1 297 ? 1.524 9.975 17.35 1 98.77 297 LEU A CA 1
ATOM 2316 C C . LEU A 1 297 ? 0.187 10.708 17.364 1 98.77 297 LEU A C 1
ATOM 2318 O O . LEU A 1 297 ? -0.329 11.089 16.311 1 98.77 297 LEU A O 1
ATOM 2322 N N . LYS A 1 298 ? -0.395 10.867 18.511 1 98.66 298 LYS A N 1
ATOM 2323 C CA . LYS A 1 298 ? -1.597 11.663 18.745 1 98.66 298 LYS A CA 1
ATOM 2324 C C . LYS A 1 298 ? -1.266 12.951 19.494 1 98.66 298 LYS A C 1
ATOM 2326 O O . LYS A 1 298 ? -0.57 12.922 20.512 1 98.66 298 LYS A O 1
ATOM 2331 N N . VAL A 1 299 ? -1.681 14.046 19.015 1 98.68 299 VAL A N 1
ATOM 2332 C CA . VAL A 1 299 ? -1.506 15.342 19.662 1 98.68 299 VAL A CA 1
ATOM 2333 C C . VAL A 1 299 ? -2.87 15.947 19.987 1 98.68 299 VAL A C 1
ATOM 2335 O O . VAL A 1 299 ? -3.635 16.29 19.083 1 98.68 299 VAL A O 1
ATOM 2338 N N . SER A 1 300 ? -3.171 16.091 21.214 1 98.28 300 SER A N 1
ATOM 2339 C CA . SER A 1 300 ? -4.423 16.706 21.645 1 98.28 300 SER A CA 1
ATOM 2340 C C . SER A 1 300 ? -4.303 18.225 21.698 1 98.28 300 SER A C 1
ATOM 2342 O O . SER A 1 300 ? -3.33 18.758 22.237 1 98.28 300 SER A O 1
ATOM 2344 N N . LEU A 1 301 ? -5.228 18.813 21.115 1 98.04 301 LEU A N 1
ATOM 2345 C CA . LEU A 1 301 ? -5.31 20.269 21.118 1 98.04 301 LEU A CA 1
ATOM 2346 C C . LEU A 1 301 ? -6.53 20.743 21.902 1 98.04 301 LEU A C 1
ATOM 2348 O O . LEU A 1 301 ? -6.96 21.889 21.756 1 98.04 301 LEU A O 1
ATOM 2352 N N . ALA A 1 302 ? -7.085 19.939 22.663 1 94.92 302 ALA A N 1
ATOM 2353 C CA . ALA A 1 302 ? -8.357 20.186 23.337 1 94.92 302 ALA A CA 1
ATOM 2354 C C . ALA A 1 302 ? -8.238 21.338 24.33 1 94.92 302 ALA A C 1
ATOM 2356 O O . ALA A 1 302 ? -9.186 22.104 24.519 1 94.92 302 ALA A O 1
ATOM 2357 N N . ASN A 1 303 ? -7.133 21.417 24.947 1 93.72 303 ASN A N 1
ATOM 2358 C CA . ASN A 1 303 ? -6.948 22.435 25.976 1 93.72 303 ASN A CA 1
ATOM 2359 C C . ASN A 1 303 ? -6.188 23.644 25.438 1 93.72 303 ASN A C 1
ATOM 2361 O O . ASN A 1 303 ? -5.227 23.492 24.683 1 93.72 303 ASN A O 1
ATOM 2365 N N . GLU A 1 304 ? -6.707 24.713 25.863 1 91.29 304 GLU A N 1
ATOM 2366 C CA . GLU A 1 304 ? -5.969 25.932 25.545 1 91.29 304 GLU A CA 1
ATOM 2367 C C . GLU A 1 304 ? -4.679 26.023 26.354 1 91.29 304 GLU A C 1
ATOM 2369 O O . GLU A 1 304 ? -4.647 25.64 27.525 1 91.29 304 GLU A O 1
ATOM 2374 N N . GLY A 1 305 ? -3.686 26.401 25.758 1 94.51 305 GLY A N 1
ATOM 2375 C CA . GLY A 1 305 ? -2.44 26.685 26.453 1 94.51 305 GLY A CA 1
ATOM 2376 C C . GLY A 1 305 ? -1.522 25.481 26.547 1 94.51 305 GLY A C 1
ATOM 2377 O O . GLY A 1 305 ? -0.394 25.59 27.034 1 94.51 305 GLY A O 1
ATOM 2378 N N . GLU A 1 306 ? -2.072 24.375 26.153 1 97.07 306 GLU A N 1
ATOM 2379 C CA . GLU A 1 306 ? -1.192 23.212 26.192 1 97.07 306 GLU A CA 1
ATOM 2380 C C . GLU A 1 306 ? -1.523 22.23 25.072 1 97.07 306 GLU A C 1
ATOM 2382 O O . GLU A 1 306 ? -2.66 22.181 24.599 1 97.07 306 GLU A O 1
ATOM 2387 N N . LEU A 1 307 ? -0.601 21.493 24.655 1 98.24 307 LEU A N 1
ATOM 2388 C CA . LEU A 1 307 ? -0.721 20.32 23.796 1 98.24 307 LEU A CA 1
ATOM 2389 C C . LEU A 1 307 ? -0.35 19.05 24.555 1 98.24 307 LEU A C 1
ATOM 2391 O O . LEU A 1 307 ? 0.527 19.074 25.422 1 98.24 307 LEU A O 1
ATOM 2395 N N . VAL A 1 308 ? -1.032 18 24.281 1 98.25 308 VAL A N 1
ATOM 2396 C CA . VAL A 1 308 ? -0.717 16.738 24.941 1 98.25 308 VAL A CA 1
ATOM 2397 C C . VAL A 1 308 ? -0.389 15.675 23.894 1 98.25 308 VAL A C 1
ATOM 2399 O O . VAL A 1 308 ? -1.201 15.394 23.01 1 98.25 308 VAL A O 1
ATOM 2402 N N . GLU A 1 309 ? 0.8 15.105 23.988 1 98.1 309 GLU A N 1
ATOM 2403 C CA . GLU A 1 309 ? 1.267 14.06 23.082 1 98.1 309 GLU A CA 1
ATOM 2404 C C . GLU A 1 309 ? 1.109 12.677 23.706 1 98.1 309 GLU A C 1
ATOM 2406 O O . GLU A 1 309 ? 1.341 12.5 24.904 1 98.1 309 GLU A O 1
ATOM 2411 N N . SER A 1 310 ? 0.668 11.72 22.906 1 97.86 310 SER A N 1
ATOM 2412 C CA . SER A 1 310 ? 0.595 10.319 23.308 1 97.86 310 SER A CA 1
ATOM 2413 C C . SER A 1 310 ? 0.56 9.397 22.094 1 97.86 310 SER A C 1
ATOM 2415 O O . SER A 1 310 ? 0.517 9.864 20.954 1 97.86 310 SER A O 1
ATOM 2417 N N . SER A 1 311 ? 0.67 8.114 22.293 1 97.82 311 SER A N 1
ATOM 2418 C CA . SER A 1 311 ? 0.485 7.095 21.265 1 97.82 311 SER A CA 1
ATOM 2419 C C . SER A 1 311 ? -0.061 5.802 21.86 1 97.82 311 SER A C 1
ATOM 2421 O O . SER A 1 311 ? -0.034 5.613 23.078 1 97.82 311 SER A O 1
ATOM 2423 N N . TYR A 1 312 ? -0.578 4.938 21.04 1 96.3 312 TYR A N 1
ATOM 2424 C CA . TYR A 1 312 ? -1.175 3.696 21.515 1 96.3 312 TYR A CA 1
ATOM 2425 C C . TYR A 1 312 ? -0.109 2.749 22.055 1 96.3 312 TYR A C 1
ATOM 2427 O O . TYR A 1 312 ? -0.408 1.858 22.853 1 96.3 312 TYR A O 1
ATOM 2435 N N . PHE A 1 313 ? 1.169 2.93 21.714 1 94.84 313 PHE A N 1
ATOM 2436 C CA . PHE A 1 313 ? 2.21 2.044 22.222 1 94.84 313 PHE A CA 1
ATOM 2437 C C . PHE A 1 313 ? 3.064 2.754 23.265 1 94.84 313 PHE A C 1
ATOM 2439 O O . PHE A 1 313 ? 3.926 2.136 23.895 1 94.84 313 PHE A O 1
ATOM 2446 N N . ASP A 1 314 ? 2.986 4.051 23.464 1 88.4 314 ASP A N 1
ATOM 2447 C CA . ASP A 1 314 ? 3.532 4.86 24.55 1 88.4 314 ASP A CA 1
ATOM 2448 C C . ASP A 1 314 ? 2.483 5.826 25.096 1 88.4 314 ASP A C 1
ATOM 2450 O O . ASP A 1 314 ? 2.508 7.018 24.785 1 88.4 314 ASP A O 1
ATOM 2454 N N . PRO A 1 315 ? 1.758 5.363 26.035 1 83.79 315 PRO A N 1
ATOM 2455 C CA . PRO A 1 315 ? 0.607 6.18 26.429 1 83.79 315 PRO A CA 1
ATOM 2456 C C . PRO A 1 315 ? 0.957 7.217 27.493 1 83.79 315 PRO A C 1
ATOM 2458 O O . PRO A 1 315 ? 0.13 8.07 27.824 1 83.79 315 PRO A O 1
ATOM 2461 N N . THR A 1 316 ? 2.144 7.215 27.94 1 91.16 316 THR A N 1
ATOM 2462 C CA . THR A 1 316 ? 2.499 8.265 28.888 1 91.16 316 THR A CA 1
ATOM 2463 C C . THR A 1 316 ? 2.48 9.633 28.213 1 91.16 316 THR A C 1
ATOM 2465 O O . THR A 1 316 ? 3.298 9.908 27.332 1 91.16 316 THR A O 1
ATOM 2468 N N . PRO A 1 317 ? 1.645 10.405 28.614 1 94.09 317 PRO A N 1
ATOM 2469 C CA . PRO A 1 317 ? 1.468 11.693 27.939 1 94.09 317 PRO A CA 1
ATOM 2470 C C . PRO A 1 317 ? 2.622 12.659 28.199 1 94.09 317 PRO A C 1
ATOM 2472 O O . PRO A 1 317 ? 3.188 12.67 29.295 1 94.09 317 PRO A O 1
ATOM 2475 N N . ILE A 1 318 ? 2.956 13.373 27.202 1 95.57 318 ILE A N 1
ATOM 2476 C CA . ILE A 1 318 ? 3.879 14.499 27.293 1 95.57 318 ILE A CA 1
ATOM 2477 C C . ILE A 1 318 ? 3.114 15.809 27.113 1 95.57 318 ILE A C 1
ATOM 2479 O O . ILE A 1 318 ? 2.465 16.019 26.086 1 95.57 318 ILE A O 1
ATOM 2483 N N . VAL A 1 319 ? 3.212 16.684 28.084 1 96.77 319 VAL A N 1
ATOM 2484 C CA . VAL A 1 319 ? 2.506 17.961 28.032 1 96.77 319 VAL A CA 1
ATOM 2485 C C . VAL A 1 319 ? 3.442 19.048 27.51 1 96.77 319 VAL A C 1
ATOM 2487 O O . VAL A 1 319 ? 4.543 19.233 28.034 1 96.77 319 VAL A O 1
ATOM 2490 N N . VAL A 1 320 ? 3.056 19.687 26.476 1 95.67 320 VAL A N 1
ATOM 2491 C CA . VAL A 1 320 ? 3.774 20.823 25.907 1 95.67 320 VAL A CA 1
ATOM 2492 C C . VAL A 1 320 ? 3.054 22.121 26.264 1 95.67 320 VAL A C 1
ATOM 2494 O O . VAL A 1 320 ? 1.968 22.399 25.749 1 95.67 320 VAL A O 1
ATOM 2497 N N . LYS A 1 321 ? 3.684 22.908 27.09 1 94.69 321 LYS A N 1
ATOM 2498 C CA . LYS A 1 321 ? 3.103 24.202 27.438 1 94.69 321 LYS A CA 1
ATOM 2499 C C . LYS A 1 321 ? 3.313 25.218 26.319 1 94.69 321 LYS A C 1
ATOM 2501 O O . LYS A 1 321 ? 4.402 25.303 25.748 1 94.69 321 LYS A O 1
ATOM 2506 N N . GLU A 1 322 ? 2.271 25.867 25.902 1 94.25 322 GLU A N 1
ATOM 2507 C CA . GLU A 1 322 ? 2.318 26.822 24.798 1 94.25 322 GLU A CA 1
ATOM 2508 C C . GLU A 1 322 ? 2.829 28.181 25.266 1 94.25 322 GLU A C 1
ATOM 2510 O O . GLU A 1 322 ? 2.647 28.553 26.427 1 94.25 322 GLU A O 1
ATOM 2515 N N . MET B 1 1 ? 18.002 -23.106 -20.931 1 91.68 1 MET B N 1
ATOM 2516 C CA . MET B 1 1 ? 16.921 -23.763 -20.203 1 91.68 1 MET B CA 1
ATOM 2517 C C . MET B 1 1 ? 17.106 -23.608 -18.697 1 91.68 1 MET B C 1
ATOM 2519 O O . MET B 1 1 ? 18.228 -23.424 -18.221 1 91.68 1 MET B O 1
ATOM 2523 N N . ALA B 1 2 ? 16.003 -23.537 -17.986 1 97.04 2 ALA B N 1
ATOM 2524 C CA . ALA B 1 2 ? 16.03 -23.354 -16.537 1 97.04 2 ALA B CA 1
ATOM 2525 C C . ALA B 1 2 ? 14.986 -24.232 -15.853 1 97.04 2 ALA B C 1
ATOM 2527 O O . ALA B 1 2 ? 14.069 -24.738 -16.504 1 97.04 2 ALA B O 1
ATOM 2528 N N . SER B 1 3 ? 15.23 -24.493 -14.611 1 96.99 3 SER B N 1
ATOM 2529 C CA . SER B 1 3 ? 14.293 -25.274 -13.809 1 96.99 3 SER B CA 1
ATOM 2530 C C . SER B 1 3 ? 13.855 -24.507 -12.567 1 96.99 3 SER B C 1
ATOM 2532 O O . SER B 1 3 ? 14.676 -23.87 -11.902 1 96.99 3 SER B O 1
ATOM 2534 N N . VAL B 1 4 ? 12.609 -24.564 -12.337 1 98.33 4 VAL B N 1
ATOM 2535 C CA . VAL B 1 4 ? 12.086 -23.931 -11.13 1 98.33 4 VAL B CA 1
ATOM 2536 C C . VAL B 1 4 ? 12.576 -24.686 -9.897 1 98.33 4 VAL B C 1
ATOM 2538 O O . VAL B 1 4 ? 12.504 -25.916 -9.844 1 98.33 4 VAL B O 1
ATOM 2541 N N . VAL B 1 5 ? 13.089 -23.959 -8.94 1 98.06 5 VAL B N 1
ATOM 2542 C CA . VAL B 1 5 ? 13.584 -24.534 -7.694 1 98.06 5 VAL B CA 1
ATOM 2543 C C . VAL B 1 5 ? 12.531 -24.381 -6.6 1 98.06 5 VAL B C 1
ATOM 2545 O O . VAL B 1 5 ? 12.275 -25.319 -5.84 1 98.06 5 VAL B O 1
ATOM 2548 N N . GLU B 1 6 ? 11.896 -23.225 -6.509 1 98.58 6 GLU B N 1
ATOM 2549 C CA . GLU B 1 6 ? 10.868 -22.989 -5.499 1 98.58 6 GLU B CA 1
ATOM 2550 C C . GLU B 1 6 ? 9.966 -21.822 -5.892 1 98.58 6 GLU B C 1
ATOM 2552 O O . GLU B 1 6 ? 10.326 -21.014 -6.751 1 98.58 6 GLU B O 1
ATOM 2557 N N . ILE B 1 7 ? 8.798 -21.778 -5.334 1 98.88 7 ILE B N 1
ATOM 2558 C CA . ILE B 1 7 ? 7.882 -20.645 -5.405 1 98.88 7 ILE B CA 1
ATOM 2559 C C . ILE B 1 7 ? 7.571 -20.143 -3.997 1 98.88 7 ILE B C 1
ATOM 2561 O O . ILE B 1 7 ? 7.562 -20.922 -3.041 1 98.88 7 ILE B O 1
ATOM 2565 N N . ILE B 1 8 ? 7.374 -18.852 -3.877 1 98.93 8 ILE B N 1
ATOM 2566 C CA . ILE B 1 8 ? 7.04 -18.221 -2.605 1 98.93 8 ILE B CA 1
ATOM 2567 C C . ILE B 1 8 ? 5.818 -17.323 -2.779 1 98.93 8 ILE B C 1
ATOM 2569 O O . ILE B 1 8 ? 5.807 -16.437 -3.637 1 98.93 8 ILE B O 1
ATOM 2573 N N . PHE B 1 9 ? 4.817 -17.567 -1.974 1 98.94 9 PHE B N 1
ATOM 2574 C CA . PHE B 1 9 ? 3.63 -16.721 -2.003 1 98.94 9 PHE B CA 1
ATOM 2575 C C . PHE B 1 9 ? 3.866 -15.43 -1.228 1 98.94 9 PHE B C 1
ATOM 2577 O O . PHE B 1 9 ? 4.062 -15.458 -0.011 1 98.94 9 PHE B O 1
ATOM 2584 N N . LEU B 1 10 ? 3.774 -14.299 -1.904 1 98.82 10 LEU B N 1
ATOM 2585 C CA . LEU B 1 10 ? 3.972 -13.005 -1.259 1 98.82 10 LEU B CA 1
ATOM 2586 C C . LEU B 1 10 ? 2.651 -12.452 -0.735 1 98.82 10 LEU B C 1
ATOM 2588 O O . LEU B 1 10 ? 2.636 -11.666 0.215 1 98.82 10 LEU B O 1
ATOM 2592 N N . GLY B 1 11 ? 1.625 -12.773 -1.41 1 98.85 11 GLY B N 1
ATOM 2593 C CA . GLY B 1 11 ? 0.257 -12.442 -1.045 1 98.85 11 GLY B CA 1
ATOM 2594 C C . GLY B 1 11 ? -0.753 -13.473 -1.513 1 98.85 11 GLY B C 1
ATOM 2595 O O . GLY B 1 11 ? -0.571 -14.096 -2.561 1 98.85 11 GLY B O 1
ATOM 2596 N N . THR B 1 12 ? -1.842 -13.602 -0.738 1 98.9 12 THR B N 1
ATOM 2597 C CA . THR B 1 12 ? -2.802 -14.652 -1.06 1 98.9 12 THR B CA 1
ATOM 2598 C C . THR B 1 12 ? -4.232 -14.161 -0.849 1 98.9 12 THR B C 1
ATOM 2600 O O . THR B 1 12 ? -5.16 -14.965 -0.74 1 98.9 12 THR B O 1
ATOM 2603 N N . GLY B 1 13 ? -4.338 -12.854 -0.695 1 98.56 13 GLY B N 1
ATOM 2604 C CA . GLY B 1 13 ? -5.644 -12.272 -0.43 1 98.56 13 GLY B CA 1
ATOM 2605 C C . GLY B 1 13 ? -6.237 -11.565 -1.634 1 98.56 13 GLY B C 1
ATOM 2606 O O . GLY B 1 13 ? -5.594 -11.465 -2.681 1 98.56 13 GLY B O 1
ATOM 2607 N N . THR B 1 14 ? -7.436 -11.133 -1.475 1 97.04 14 THR B N 1
ATOM 2608 C CA . THR B 1 14 ? -8.205 -10.411 -2.483 1 97.04 14 THR B CA 1
ATOM 2609 C C . THR B 1 14 ? -7.73 -8.965 -2.592 1 97.04 14 THR B C 1
ATOM 2611 O O . THR B 1 14 ? -6.752 -8.577 -1.949 1 97.04 14 THR B O 1
ATOM 2614 N N . SER B 1 15 ? -8.377 -8.221 -3.495 1 96.35 15 SER B N 1
ATOM 2615 C CA . SER B 1 15 ? -8.035 -6.826 -3.752 1 96.35 15 SER B CA 1
ATOM 2616 C C . SER B 1 15 ? -8.121 -5.991 -2.479 1 96.35 15 SER B C 1
ATOM 2618 O O . SER B 1 15 ? -7.377 -5.022 -2.314 1 96.35 15 SER B O 1
ATOM 2620 N N . SER B 1 16 ? -8.989 -6.385 -1.505 1 95.97 16 SER B N 1
ATOM 2621 C CA . SER B 1 16 ? -9.181 -5.614 -0.281 1 95.97 16 SER B CA 1
ATOM 2622 C C . SER B 1 16 ? -8.227 -6.072 0.817 1 95.97 16 SER B C 1
ATOM 2624 O O . SER B 1 16 ? -8.111 -5.422 1.858 1 95.97 16 SER B O 1
ATOM 2626 N N . SER B 1 17 ? -7.476 -7.17 0.541 1 97.77 17 SER B N 1
ATOM 2627 C CA . SER B 1 17 ? -6.596 -7.745 1.553 1 97.77 17 SER B CA 1
ATOM 2628 C C . SER B 1 17 ? -7.379 -8.167 2.792 1 97.77 17 SER B C 1
ATOM 2630 O O . SER B 1 17 ? -8.576 -7.893 2.899 1 97.77 17 SER B O 1
ATOM 2632 N N . VAL B 1 18 ? -6.828 -8.896 3.642 1 98.57 18 VAL B N 1
ATOM 2633 C CA . VAL B 1 18 ? -7.306 -9.288 4.964 1 98.57 18 VAL B CA 1
ATOM 2634 C C . VAL B 1 18 ? -6.265 -8.92 6.019 1 98.57 18 VAL B C 1
ATOM 2636 O O . VAL B 1 18 ? -5.097 -9.3 5.908 1 98.57 18 VAL B O 1
ATOM 2639 N N . PRO B 1 19 ? -6.623 -8.187 7.148 1 98.43 19 PRO B N 1
ATOM 2640 C CA . PRO B 1 19 ? -7.966 -7.818 7.603 1 98.43 19 PRO B CA 1
ATOM 2641 C C . PRO B 1 19 ? -8.532 -6.613 6.856 1 98.43 19 PRO B C 1
ATOM 2643 O O . PRO B 1 19 ? -7.835 -6.006 6.039 1 98.43 19 PRO B O 1
ATOM 2646 N N . THR B 1 20 ? -9.788 -6.37 7.041 1 97.96 20 THR B N 1
ATOM 2647 C CA . THR B 1 20 ? -10.435 -5.171 6.521 1 97.96 20 THR B CA 1
ATOM 2648 C C . THR B 1 20 ? -10.687 -4.164 7.639 1 97.96 20 THR B C 1
ATOM 2650 O O . THR B 1 20 ? -10.926 -4.548 8.786 1 97.96 20 THR B O 1
ATOM 2653 N N . VAL B 1 21 ? -10.606 -2.93 7.304 1 97.79 21 VAL B N 1
ATOM 2654 C CA . VAL B 1 21 ? -10.749 -1.863 8.289 1 97.79 21 VAL B CA 1
ATOM 2655 C C . VAL B 1 21 ? -12.144 -1.916 8.91 1 97.79 21 VAL B C 1
ATOM 2657 O O . VAL B 1 21 ? -12.313 -1.623 10.095 1 97.79 21 VAL B O 1
ATOM 2660 N N . SER B 1 22 ? -13.171 -2.302 8.128 1 97.86 22 SER B N 1
ATOM 2661 C CA . SER B 1 22 ? -14.549 -2.347 8.605 1 97.86 22 SER B CA 1
ATOM 2662 C C . SER B 1 22 ? -14.706 -3.344 9.749 1 97.86 22 SER B C 1
ATOM 2664 O O . SER B 1 22 ? -15.475 -3.108 10.683 1 97.86 22 SER B O 1
ATOM 2666 N N . CYS B 1 23 ? -14.027 -4.41 9.7 1 98.28 23 CYS B N 1
ATOM 2667 C CA . CYS B 1 23 ? -14.102 -5.423 10.747 1 98.28 23 CYS B CA 1
ATOM 2668 C C . CYS B 1 23 ? -13.32 -4.991 11.981 1 98.28 23 CYS B C 1
ATOM 2670 O O . CYS B 1 23 ? -13.775 -5.187 13.11 1 98.28 23 CYS B O 1
ATOM 2672 N N . LEU B 1 24 ? -12.133 -4.383 11.772 1 98.39 24 LEU B N 1
ATOM 2673 C CA . LEU B 1 24 ? -11.25 -4.049 12.884 1 98.39 24 LEU B CA 1
ATOM 2674 C C . LEU B 1 24 ? -11.794 -2.863 13.673 1 98.39 24 LEU B C 1
ATOM 2676 O O . LEU B 1 24 ? -11.491 -2.708 14.858 1 98.39 24 LEU B O 1
ATOM 2680 N N . THR B 1 25 ? -12.585 -2.016 13.018 1 98.16 25 THR B N 1
ATOM 2681 C CA . THR B 1 25 ? -13.115 -0.832 13.686 1 98.16 25 THR B CA 1
ATOM 2682 C C . THR B 1 25 ? -14.559 -1.059 14.124 1 98.16 25 THR B C 1
ATOM 2684 O O . THR B 1 25 ? -15.186 -0.169 14.702 1 98.16 25 THR B O 1
ATOM 2687 N N . ASP B 1 26 ? -15.102 -2.223 13.747 1 97.4 26 ASP B N 1
ATOM 2688 C CA . ASP B 1 26 ? -16.458 -2.57 14.161 1 97.4 26 ASP B CA 1
ATOM 2689 C C . ASP B 1 26 ? -16.547 -2.722 15.677 1 97.4 26 ASP B C 1
ATOM 2691 O O . ASP B 1 26 ? -15.848 -3.55 16.266 1 97.4 26 ASP B O 1
ATOM 2695 N N . PRO B 1 27 ? -17.418 -1.99 16.296 1 95.8 27 PRO B N 1
ATOM 2696 C CA . PRO B 1 27 ? -17.535 -2.097 17.752 1 95.8 27 PRO B CA 1
ATOM 2697 C C . PRO B 1 27 ? -17.938 -3.497 18.21 1 95.8 27 PRO B C 1
ATOM 2699 O O . PRO B 1 27 ? -17.593 -3.91 19.32 1 95.8 27 PRO B O 1
ATOM 2702 N N . GLU B 1 28 ? -18.586 -4.266 17.365 1 96.22 28 GLU B N 1
ATOM 2703 C CA . GLU B 1 28 ? -19.059 -5.597 17.733 1 96.22 28 GLU B CA 1
ATOM 2704 C C . GLU B 1 28 ? -17.941 -6.63 17.624 1 96.22 28 GLU B C 1
ATOM 2706 O O . GLU B 1 28 ? -18.026 -7.709 18.214 1 96.22 28 GLU B O 1
ATOM 2711 N N . LYS B 1 29 ? -16.909 -6.334 16.929 1 93.65 29 LYS B N 1
ATOM 2712 C CA . LYS B 1 29 ? -15.771 -7.233 16.759 1 93.65 29 LYS B CA 1
ATOM 2713 C C . LYS B 1 29 ? -16.234 -8.654 16.45 1 93.65 29 LYS B C 1
ATOM 2715 O O . LYS B 1 29 ? -15.806 -9.608 17.103 1 93.65 29 LYS B O 1
ATOM 2720 N N . SER B 1 30 ? -16.962 -8.842 15.344 1 94.61 30 SER B N 1
ATOM 2721 C CA . SER B 1 30 ? -17.67 -10.097 15.11 1 94.61 30 SER B CA 1
ATOM 2722 C C . SER B 1 30 ? -16.962 -10.942 14.056 1 94.61 30 SER B C 1
ATOM 2724 O O . SER B 1 30 ? -17.335 -12.094 13.823 1 94.61 30 SER B O 1
ATOM 2726 N N . CYS B 1 31 ? -15.962 -10.433 13.412 1 97.41 31 CYS B N 1
ATOM 2727 C CA . CYS B 1 31 ? -15.288 -11.189 12.363 1 97.41 31 CYS B CA 1
ATOM 2728 C C . CYS B 1 31 ? -14.078 -11.931 12.917 1 97.41 31 CYS B C 1
ATOM 2730 O O . CYS B 1 31 ? -13.02 -11.334 13.123 1 97.41 31 CYS B O 1
ATOM 2732 N N . PRO B 1 32 ? -14.186 -13.193 13.092 1 97.69 32 PRO B N 1
ATOM 2733 C CA . PRO B 1 32 ? -13.07 -13.926 13.695 1 97.69 32 PRO B CA 1
ATOM 2734 C C . PRO B 1 32 ? -11.83 -13.95 12.804 1 97.69 32 PRO B C 1
ATOM 2736 O O . PRO B 1 32 ? -10.704 -13.961 13.308 1 97.69 32 PRO B O 1
ATOM 2739 N N . VAL B 1 33 ? -12 -13.886 11.53 1 98.54 33 VAL B N 1
ATOM 2740 C CA . VAL B 1 33 ? -10.893 -13.984 10.584 1 98.54 33 VAL B CA 1
ATOM 2741 C C . VAL B 1 33 ? -10.02 -12.735 10.679 1 98.54 33 VAL B C 1
ATOM 2743 O O . VAL B 1 33 ? -8.811 -12.831 10.906 1 98.54 33 VAL B O 1
ATOM 2746 N N . CYS B 1 34 ? -10.616 -11.58 10.569 1 98.58 34 CYS B N 1
ATOM 2747 C CA . CYS B 1 34 ? -9.869 -10.328 10.61 1 98.58 34 CYS B CA 1
ATOM 2748 C C . CYS B 1 34 ? -9.228 -10.12 11.977 1 98.58 34 CYS B C 1
ATOM 2750 O O . CYS B 1 34 ? -8.09 -9.656 12.069 1 98.58 34 CYS B O 1
ATOM 2752 N N . LEU B 1 35 ? -9.978 -10.492 12.982 1 98.12 35 LEU B N 1
ATOM 2753 C CA . LEU B 1 35 ? -9.434 -10.325 14.325 1 98.12 35 LEU B CA 1
ATOM 2754 C C . LEU B 1 35 ? -8.257 -11.267 14.556 1 98.12 35 LEU B C 1
ATOM 2756 O O . LEU B 1 35 ? -7.228 -10.86 15.1 1 98.12 35 LEU B O 1
ATOM 2760 N N . SER B 1 36 ? -8.34 -12.491 14.076 1 98.04 36 SER B N 1
ATOM 2761 C CA . SER B 1 36 ? -7.271 -13.469 14.251 1 98.04 36 SER B CA 1
ATOM 2762 C C . SER B 1 36 ? -6.03 -13.081 13.454 1 98.04 36 SER B C 1
ATOM 2764 O O . SER B 1 36 ? -4.906 -13.373 13.866 1 98.04 36 SER B O 1
ATOM 2766 N N . SER B 1 37 ? -6.219 -12.403 12.317 1 98 37 SER B N 1
ATOM 2767 C CA . SER B 1 37 ? -5.122 -12.023 11.433 1 98 37 SER B CA 1
ATOM 2768 C C . SER B 1 37 ? -4.148 -11.081 12.133 1 98 37 SER B C 1
ATOM 2770 O O . SER B 1 37 ? -3.025 -10.881 11.665 1 98 37 SER B O 1
ATOM 2772 N N . GLN B 1 38 ? -4.588 -10.523 13.245 1 96.12 38 GLN B N 1
ATOM 2773 C CA . GLN B 1 38 ? -3.779 -9.557 13.982 1 96.12 38 GLN B CA 1
ATOM 2774 C C . GLN B 1 38 ? -2.959 -10.243 15.071 1 96.12 38 GLN B C 1
ATOM 2776 O O . GLN B 1 38 ? -2.308 -9.576 15.878 1 96.12 38 GLN B O 1
ATOM 2781 N N . THR B 1 39 ? -3.011 -11.576 15.166 1 96.73 39 THR B N 1
ATOM 2782 C CA . THR B 1 39 ? -2.294 -12.334 16.185 1 96.73 39 THR B CA 1
ATOM 2783 C C . THR B 1 39 ? -1.311 -13.308 15.543 1 96.73 39 THR B C 1
ATOM 2785 O O . THR B 1 39 ? -1.489 -13.71 14.391 1 96.73 39 THR B O 1
ATOM 2788 N N . PRO B 1 40 ? -0.286 -13.701 16.235 1 95.11 40 PRO B N 1
ATOM 2789 C CA . PRO B 1 40 ? 0.655 -14.689 15.702 1 95.11 40 PRO B CA 1
ATOM 2790 C C . PRO B 1 40 ? -0.014 -16.018 15.361 1 95.11 40 PRO B C 1
ATOM 2792 O O . PRO B 1 40 ? 0.33 -16.648 14.358 1 95.11 40 PRO B O 1
ATOM 2795 N N . GLU B 1 41 ? -1.038 -16.443 16.146 1 96.1 41 GLU B N 1
ATOM 2796 C CA . GLU B 1 41 ? -1.694 -17.735 15.966 1 96.1 41 GLU B CA 1
ATOM 2797 C C . GLU B 1 41 ? -2.563 -17.742 14.712 1 96.1 41 GLU B C 1
ATOM 2799 O O . GLU B 1 41 ? -2.758 -18.789 14.091 1 96.1 41 GLU B O 1
ATOM 2804 N N . GLY B 1 42 ? -3.056 -16.549 14.369 1 97.79 42 GLY B N 1
ATOM 2805 C CA . GLY B 1 42 ? -3.948 -16.443 13.225 1 97.79 42 GLY B CA 1
ATOM 2806 C C . GLY B 1 42 ? -3.293 -15.809 12.013 1 97.79 42 GLY B C 1
ATOM 2807 O O . GLY B 1 42 ? -3.98 -15.338 11.105 1 97.79 42 GLY B O 1
ATOM 2808 N N . ARG B 1 43 ? -2.021 -15.784 11.995 1 97.36 43 ARG B N 1
ATOM 2809 C CA . ARG B 1 43 ? -1.271 -14.974 11.041 1 97.36 43 ARG B CA 1
ATOM 2810 C C . ARG B 1 43 ? -1.536 -15.429 9.61 1 97.36 43 ARG B C 1
ATOM 2812 O O . ARG B 1 43 ? -1.382 -14.65 8.667 1 97.36 43 ARG B O 1
ATOM 2819 N N . LYS B 1 44 ? -1.889 -16.703 9.427 1 98.39 44 LYS B N 1
ATOM 2820 C CA . LYS B 1 44 ? -2.139 -17.188 8.073 1 98.39 44 LYS B CA 1
ATOM 2821 C C . LYS B 1 44 ? -3.396 -16.553 7.485 1 98.39 44 LYS B C 1
ATOM 2823 O O . LYS B 1 44 ? -3.634 -16.636 6.279 1 98.39 44 LYS B O 1
ATOM 2828 N N . ASN B 1 45 ? -4.195 -15.897 8.342 1 98.79 45 ASN B N 1
ATOM 2829 C CA . ASN B 1 45 ? -5.364 -15.158 7.878 1 98.79 45 ASN B CA 1
ATOM 2830 C C . ASN B 1 45 ? -4.992 -13.75 7.421 1 98.79 45 ASN B C 1
ATOM 2832 O O . ASN B 1 45 ? -5.813 -13.049 6.826 1 98.79 45 ASN B O 1
ATOM 2836 N N . ASN B 1 46 ? -3.811 -13.284 7.754 1 98.68 46 ASN B N 1
ATOM 2837 C CA . ASN B 1 46 ? -3.332 -11.995 7.265 1 98.68 46 ASN B CA 1
ATOM 2838 C C . ASN B 1 46 ? -2.842 -12.09 5.823 1 98.68 46 ASN B C 1
ATOM 2840 O O . ASN B 1 46 ? -1.798 -12.688 5.556 1 98.68 46 ASN B O 1
ATOM 2844 N N . ARG B 1 47 ? -3.612 -11.531 4.882 1 98.74 47 ARG B N 1
ATOM 2845 C CA . ARG B 1 47 ? -3.396 -11.784 3.462 1 98.74 47 ARG B CA 1
ATOM 2846 C C . ARG B 1 47 ? -3.296 -10.478 2.681 1 98.74 47 ARG B C 1
ATOM 2848 O O . ARG B 1 47 ? -4.207 -9.649 2.73 1 98.74 47 ARG B O 1
ATOM 2855 N N . ARG B 1 48 ? -2.223 -10.292 2.059 1 98.54 48 ARG B N 1
ATOM 2856 C CA . ARG B 1 48 ? -2.003 -9.177 1.144 1 98.54 48 ARG B CA 1
ATOM 2857 C C . ARG B 1 48 ? -2.443 -9.535 -0.272 1 98.54 48 ARG B C 1
ATOM 2859 O O . ARG B 1 48 ? -2.91 -10.649 -0.519 1 98.54 48 ARG B O 1
ATOM 2866 N N . ASN B 1 49 ? -2.361 -8.593 -1.24 1 98.79 49 ASN B N 1
ATOM 2867 C CA . ASN B 1 49 ? -2.798 -8.869 -2.604 1 98.79 49 ASN B CA 1
ATOM 2868 C C . ASN B 1 49 ? -2.032 -10.04 -3.212 1 98.79 49 ASN B C 1
ATOM 2870 O O . ASN B 1 49 ? -0.82 -10.159 -3.025 1 98.79 49 ASN B O 1
ATOM 2874 N N . THR B 1 50 ? -2.713 -10.833 -3.92 1 98.85 50 THR B N 1
ATOM 2875 C CA . THR B 1 50 ? -2.168 -12.049 -4.515 1 98.85 50 THR B CA 1
ATOM 2876 C C . THR B 1 50 ? -0.943 -11.731 -5.368 1 98.85 50 THR B C 1
ATOM 2878 O O . THR B 1 50 ? -0.989 -10.846 -6.225 1 98.85 50 THR B O 1
ATOM 2881 N N . SER B 1 51 ? 0.152 -12.351 -5.085 1 98.88 51 SER B N 1
ATOM 2882 C CA . SER B 1 51 ? 1.451 -12.195 -5.73 1 98.88 51 SER B CA 1
ATOM 2883 C C . SER B 1 51 ? 2.376 -13.361 -5.399 1 98.88 51 SER B C 1
ATOM 2885 O O . SER B 1 51 ? 2.187 -14.044 -4.39 1 98.88 51 SER B O 1
ATOM 2887 N N . MET B 1 52 ? 3.348 -13.637 -6.262 1 98.88 52 MET B N 1
ATOM 2888 C CA . MET B 1 52 ? 4.214 -14.799 -6.08 1 98.88 52 MET B CA 1
ATOM 2889 C C . MET B 1 52 ? 5.598 -14.543 -6.667 1 98.88 52 MET B C 1
ATOM 2891 O O . MET B 1 52 ? 5.732 -13.837 -7.668 1 98.88 52 MET B O 1
ATOM 2895 N N . ILE B 1 53 ? 6.627 -15.073 -6.058 1 98.91 53 ILE B N 1
ATOM 2896 C CA . ILE B 1 53 ? 7.977 -15.105 -6.61 1 98.91 53 ILE B CA 1
ATOM 2897 C C . ILE B 1 53 ? 8.298 -16.514 -7.105 1 98.91 53 ILE B C 1
ATOM 2899 O O . ILE B 1 53 ? 8.08 -17.495 -6.39 1 98.91 53 ILE B O 1
ATOM 2903 N N . VAL B 1 54 ? 8.74 -16.583 -8.295 1 98.92 54 VAL B N 1
ATOM 2904 C CA . VAL B 1 54 ? 9.258 -17.813 -8.884 1 98.92 54 VAL B CA 1
ATOM 2905 C C . VAL B 1 54 ? 10.785 -17.8 -8.851 1 98.92 54 VAL B C 1
ATOM 2907 O O . VAL B 1 54 ? 11.415 -16.877 -9.373 1 98.92 54 VAL B O 1
ATOM 2910 N N . ARG B 1 55 ? 11.384 -18.751 -8.264 1 98.82 55 ARG B N 1
ATOM 2911 C CA . ARG B 1 55 ? 12.838 -18.839 -8.182 1 98.82 55 ARG B CA 1
ATOM 2912 C C . ARG B 1 55 ? 13.358 -20.048 -8.952 1 98.82 55 ARG B C 1
ATOM 2914 O O . ARG B 1 55 ? 12.851 -21.159 -8.79 1 98.82 55 ARG B O 1
ATOM 2921 N N . PHE B 1 56 ? 14.353 -19.8 -9.786 1 98.57 56 PHE B N 1
ATOM 2922 C CA . PHE B 1 56 ? 14.776 -20.867 -10.685 1 98.57 56 PHE B CA 1
ATOM 2923 C C . PHE B 1 56 ? 16.258 -20.741 -11.016 1 98.57 56 PHE B C 1
ATOM 2925 O O . PHE B 1 56 ? 16.887 -19.73 -10.696 1 98.57 56 PHE B O 1
ATOM 2932 N N . ARG B 1 57 ? 16.791 -21.758 -11.575 1 97.7 57 ARG B N 1
ATOM 2933 C CA . ARG B 1 57 ? 18.204 -21.844 -11.928 1 97.7 57 ARG B CA 1
ATOM 2934 C C . ARG B 1 57 ? 18.382 -22.304 -13.371 1 97.7 57 ARG B C 1
ATOM 2936 O O . ARG B 1 57 ? 17.697 -23.224 -13.823 1 97.7 57 ARG B O 1
ATOM 2943 N N . LYS B 1 58 ? 19.301 -21.649 -13.985 1 96.81 58 LYS B N 1
ATOM 2944 C CA . LYS B 1 58 ? 19.718 -22.173 -15.283 1 96.81 58 LYS B CA 1
ATOM 2945 C C . LYS B 1 58 ? 20.573 -23.427 -15.12 1 96.81 58 LYS B C 1
ATOM 2947 O O . LYS B 1 58 ? 21.342 -23.541 -14.164 1 96.81 58 LYS B O 1
ATOM 2952 N N . HIS B 1 59 ? 20.455 -24.206 -16.069 1 94.56 59 HIS B N 1
ATOM 2953 C CA . HIS B 1 59 ? 21.15 -25.485 -15.976 1 94.56 59 HIS B CA 1
ATOM 2954 C C . HIS B 1 59 ? 22.662 -25.295 -16.018 1 94.56 59 HIS B C 1
ATOM 2956 O O . HIS B 1 59 ? 23.408 -26.079 -15.426 1 94.56 59 HIS B O 1
ATOM 2962 N N . ASP B 1 60 ? 23.154 -24.208 -16.645 1 94.77 60 ASP B N 1
ATOM 2963 C CA . ASP B 1 60 ? 24.587 -23.994 -16.815 1 94.77 60 ASP B CA 1
ATOM 2964 C C . ASP B 1 60 ? 25.127 -23.029 -15.761 1 94.77 60 ASP B C 1
ATOM 2966 O O . ASP B 1 60 ? 26.304 -22.664 -15.79 1 94.77 60 ASP B O 1
ATOM 2970 N N . ASP B 1 61 ? 24.302 -22.657 -14.827 1 94.94 61 ASP B N 1
ATOM 2971 C CA . ASP B 1 61 ? 24.769 -21.794 -13.746 1 94.94 61 ASP B CA 1
ATOM 2972 C C . ASP B 1 61 ? 25.767 -22.525 -12.851 1 94.94 61 ASP B C 1
ATOM 2974 O O . ASP B 1 61 ? 25.586 -23.706 -12.546 1 94.94 61 ASP B O 1
ATOM 2978 N N . PRO B 1 62 ? 26.829 -21.824 -12.468 1 94.82 62 PRO B N 1
ATOM 2979 C CA . PRO B 1 62 ? 27.667 -22.425 -11.429 1 94.82 62 PRO B CA 1
ATOM 2980 C C . PRO B 1 62 ? 26.926 -22.612 -10.107 1 94.82 62 PRO B C 1
ATOM 2982 O O . PRO B 1 62 ? 25.933 -21.927 -9.85 1 94.82 62 PRO B O 1
ATOM 2985 N N . PRO B 1 63 ? 27.359 -23.517 -9.266 1 89.43 63 PRO B N 1
ATOM 2986 C CA . PRO B 1 63 ? 26.658 -23.843 -8.021 1 89.43 63 PRO B CA 1
ATOM 2987 C C . PRO B 1 63 ? 26.479 -22.63 -7.11 1 89.43 63 PRO B C 1
ATOM 2989 O O . PRO B 1 63 ? 25.492 -22.546 -6.375 1 89.43 63 PRO B O 1
ATOM 2992 N N . GLU B 1 64 ? 27.3 -21.702 -7.145 1 92.43 64 GLU B N 1
ATOM 2993 C CA . GLU B 1 64 ? 27.274 -20.572 -6.22 1 92.43 64 GLU B CA 1
ATOM 2994 C C . GLU B 1 64 ? 26.437 -19.423 -6.774 1 92.43 64 GLU B C 1
ATOM 2996 O O . GLU B 1 64 ? 26.208 -18.427 -6.086 1 92.43 64 GLU B O 1
ATOM 3001 N N . PHE B 1 65 ? 26.001 -19.639 -7.92 1 94.91 65 PHE B N 1
ATOM 3002 C CA . PHE B 1 65 ? 25.22 -18.574 -8.537 1 94.91 65 PHE B CA 1
ATOM 3003 C C . PHE B 1 65 ? 23.879 -18.407 -7.832 1 94.91 65 PHE B C 1
ATOM 3005 O O . PHE B 1 65 ? 23.247 -19.393 -7.446 1 94.91 65 PHE B O 1
ATOM 3012 N N . ARG B 1 66 ? 23.426 -17.203 -7.67 1 95.87 66 ARG B N 1
ATOM 3013 C CA . ARG B 1 66 ? 22.135 -16.969 -7.033 1 95.87 66 ARG B CA 1
ATOM 3014 C C . ARG B 1 66 ? 20.995 -17.51 -7.889 1 95.87 66 ARG B C 1
ATOM 3016 O O . ARG B 1 66 ? 21.126 -17.617 -9.11 1 95.87 66 ARG B O 1
ATOM 3023 N N . LEU B 1 67 ? 19.859 -17.816 -7.303 1 97.87 67 LEU B N 1
ATOM 3024 C CA . LEU B 1 67 ? 18.659 -18.106 -8.078 1 97.87 67 LEU B CA 1
ATOM 3025 C C . LEU B 1 67 ? 18.133 -16.847 -8.759 1 97.87 67 LEU B C 1
ATOM 3027 O O . LEU B 1 67 ? 18.327 -15.738 -8.257 1 97.87 67 LEU B O 1
ATOM 3031 N N . ARG B 1 68 ? 17.548 -17.087 -9.893 1 98.34 68 ARG B N 1
ATOM 3032 C CA . ARG B 1 68 ? 16.812 -16.01 -10.548 1 98.34 68 ARG B CA 1
ATOM 3033 C C . ARG B 1 68 ? 15.419 -15.854 -9.947 1 98.34 68 ARG B C 1
ATOM 3035 O O . ARG B 1 68 ? 14.797 -16.84 -9.545 1 98.34 68 ARG B O 1
ATOM 3042 N N . ASN B 1 69 ? 14.994 -14.623 -9.896 1 98.84 69 ASN B N 1
ATOM 3043 C CA . ASN B 1 69 ? 13.708 -14.305 -9.285 1 98.84 69 ASN B CA 1
ATOM 3044 C C . ASN B 1 69 ? 12.776 -13.606 -10.27 1 98.84 69 ASN B C 1
ATOM 3046 O O . ASN B 1 69 ? 13.13 -12.572 -10.839 1 98.84 69 ASN B O 1
ATOM 3050 N N . VAL B 1 70 ? 11.61 -14.137 -10.477 1 98.93 70 VAL B N 1
ATOM 3051 C CA . VAL B 1 70 ? 10.565 -13.473 -11.25 1 98.93 70 VAL B CA 1
ATOM 3052 C C . VAL B 1 70 ? 9.351 -13.213 -10.362 1 98.93 70 VAL B C 1
ATOM 3054 O O . VAL B 1 70 ? 8.822 -14.135 -9.736 1 98.93 70 VAL B O 1
ATOM 3057 N N . LEU B 1 71 ? 8.974 -11.957 -10.295 1 98.95 71 LEU B N 1
ATOM 3058 C CA . LEU B 1 71 ? 7.788 -11.544 -9.551 1 98.95 71 LEU B CA 1
ATOM 3059 C C . LEU B 1 71 ? 6.548 -11.586 -10.438 1 98.95 71 LEU B C 1
ATOM 3061 O O . LEU B 1 71 ? 6.553 -11.042 -11.544 1 98.95 71 LEU B O 1
ATOM 3065 N N . ILE B 1 72 ? 5.509 -12.274 -9.984 1 98.94 72 ILE B N 1
ATOM 3066 C CA . ILE B 1 72 ? 4.222 -12.219 -10.67 1 98.94 72 ILE B CA 1
ATOM 3067 C C . ILE B 1 72 ? 3.267 -11.309 -9.901 1 98.94 72 ILE B C 1
ATOM 3069 O O . ILE B 1 72 ? 2.862 -11.628 -8.781 1 98.94 72 ILE B O 1
ATOM 3073 N N . ASP B 1 73 ? 2.912 -10.196 -10.517 1 98.89 73 ASP B N 1
ATOM 3074 C CA . ASP B 1 73 ? 2.015 -9.149 -10.038 1 98.89 73 ASP B CA 1
ATOM 3075 C C . ASP B 1 73 ? 2.668 -8.333 -8.925 1 98.89 73 ASP B C 1
ATOM 3077 O O . ASP B 1 73 ? 3.451 -8.865 -8.135 1 98.89 73 ASP B O 1
ATOM 3081 N N . CYS B 1 74 ? 2.391 -7.129 -8.962 1 98.66 74 CYS B N 1
ATOM 3082 C CA . CYS B 1 74 ? 2.88 -6.097 -8.055 1 98.66 74 CYS B CA 1
ATOM 3083 C C . CYS B 1 74 ? 1.752 -5.165 -7.63 1 98.66 74 CYS B C 1
ATOM 3085 O O . CYS B 1 74 ? 1.659 -4.035 -8.113 1 98.66 74 CYS B O 1
ATOM 3087 N N . GLY B 1 75 ? 0.941 -5.686 -6.732 1 98.42 75 GLY B N 1
ATOM 3088 C CA . GLY B 1 75 ? -0.279 -4.986 -6.363 1 98.42 75 GLY B CA 1
ATOM 3089 C C . GLY B 1 75 ? -0.058 -3.918 -5.309 1 98.42 75 GLY B C 1
ATOM 3090 O O . GLY B 1 75 ? 1.083 -3.617 -4.952 1 98.42 75 GLY B O 1
ATOM 3091 N N . LYS B 1 76 ? -1.119 -3.359 -4.718 1 97.41 76 LYS B N 1
ATOM 3092 C CA . LYS B 1 76 ? -1.121 -2.194 -3.838 1 97.41 76 LYS B CA 1
ATOM 3093 C C . LYS B 1 76 ? -0.424 -2.502 -2.516 1 97.41 76 LYS B C 1
ATOM 3095 O O . LYS B 1 76 ? 0.018 -1.59 -1.814 1 97.41 76 LYS B O 1
ATOM 3100 N N . THR B 1 77 ? -0.344 -3.8 -2.178 1 98.25 77 THR B N 1
ATOM 3101 C CA . THR B 1 77 ? 0.239 -4.168 -0.892 1 98.25 77 THR B CA 1
ATOM 3102 C C . THR B 1 77 ? 1.647 -4.726 -1.076 1 98.25 77 THR B C 1
ATOM 3104 O O . THR B 1 77 ? 2.207 -5.329 -0.158 1 98.25 77 THR B O 1
ATOM 3107 N N . PHE B 1 78 ? 2.236 -4.508 -2.274 1 98.7 78 PHE B N 1
ATOM 3108 C CA . PHE B 1 78 ? 3.512 -5.118 -2.627 1 98.7 78 PHE B CA 1
ATOM 3109 C C . PHE B 1 78 ? 4.611 -4.665 -1.673 1 98.7 78 PHE B C 1
ATOM 3111 O O . PHE B 1 78 ? 5.434 -5.472 -1.237 1 98.7 78 PHE B O 1
ATOM 3118 N N . TYR B 1 79 ? 4.656 -3.397 -1.346 1 98.6 79 TYR B N 1
ATOM 3119 C CA . TYR B 1 79 ? 5.7 -2.881 -0.467 1 98.6 79 TYR B CA 1
ATOM 3120 C C . TYR B 1 79 ? 5.751 -3.665 0.838 1 98.6 79 TYR B C 1
ATOM 3122 O O . TYR B 1 79 ? 6.819 -4.116 1.258 1 98.6 79 TYR B O 1
ATOM 3130 N N . THR B 1 80 ? 4.616 -3.83 1.471 1 98.32 80 THR B N 1
ATOM 3131 C CA . THR B 1 80 ? 4.545 -4.52 2.755 1 98.32 80 THR B CA 1
ATOM 3132 C C . THR B 1 80 ? 4.995 -5.971 2.614 1 98.32 80 THR B C 1
ATOM 3134 O O . THR B 1 80 ? 5.739 -6.48 3.455 1 98.32 80 THR B O 1
ATOM 3137 N N . SER B 1 81 ? 4.561 -6.62 1.55 1 98.57 81 SER B N 1
ATOM 3138 C CA . SER B 1 81 ? 4.986 -7.993 1.295 1 98.57 81 SER B CA 1
ATOM 3139 C C . SER B 1 81 ? 6.498 -8.079 1.12 1 98.57 81 SER B C 1
ATOM 3141 O O . SER B 1 81 ? 7.145 -8.961 1.689 1 98.57 81 SER B O 1
ATOM 3143 N N . ALA B 1 82 ? 7.045 -7.139 0.35 1 98.69 82 ALA B N 1
ATOM 3144 C CA . ALA B 1 82 ? 8.462 -7.159 -0.002 1 98.69 82 ALA B CA 1
ATOM 3145 C C . ALA B 1 82 ? 9.337 -6.999 1.238 1 98.69 82 ALA B C 1
ATOM 3147 O O . ALA B 1 82 ? 10.272 -7.775 1.45 1 98.69 82 ALA B O 1
ATOM 3148 N N . ILE B 1 83 ? 9.011 -6.053 2.109 1 98.3 83 ILE B N 1
ATOM 3149 C CA . ILE B 1 83 ? 9.896 -5.758 3.231 1 98.3 83 ILE B CA 1
ATOM 3150 C C . ILE B 1 83 ? 9.766 -6.849 4.291 1 98.3 83 ILE B C 1
ATOM 3152 O O . ILE B 1 83 ? 10.698 -7.089 5.062 1 98.3 83 ILE B O 1
ATOM 3156 N N . GLU B 1 84 ? 8.645 -7.536 4.305 1 98.02 84 GLU B N 1
ATOM 3157 C CA . GLU B 1 84 ? 8.459 -8.581 5.307 1 98.02 84 GLU B CA 1
ATOM 3158 C C . GLU B 1 84 ? 9.052 -9.907 4.838 1 98.02 84 GLU B C 1
ATOM 3160 O O . GLU B 1 84 ? 9.707 -10.609 5.612 1 98.02 84 GLU B O 1
ATOM 3165 N N . ILE B 1 85 ? 8.851 -10.251 3.604 1 98.69 85 ILE B N 1
ATOM 3166 C CA . ILE B 1 85 ? 9.06 -11.636 3.195 1 98.69 85 ILE B CA 1
ATOM 3167 C C . ILE B 1 85 ? 10.399 -11.764 2.473 1 98.69 85 ILE B C 1
ATOM 3169 O O . ILE B 1 85 ? 11.163 -12.698 2.729 1 98.69 85 ILE B O 1
ATOM 3173 N N . LEU B 1 86 ? 10.762 -10.846 1.558 1 98.79 86 LEU B N 1
ATOM 3174 C CA . LEU B 1 86 ? 11.926 -11.015 0.694 1 98.79 86 LEU B CA 1
ATOM 3175 C C . LEU B 1 86 ? 13.204 -11.127 1.519 1 98.79 86 LEU B C 1
ATOM 3177 O O . LEU B 1 86 ? 14.045 -11.989 1.254 1 98.79 86 LEU B O 1
ATOM 3181 N N . PRO B 1 87 ? 13.37 -10.282 2.594 1 98.24 87 PRO B N 1
ATOM 3182 C CA . PRO B 1 87 ? 14.589 -10.422 3.394 1 98.24 87 PRO B CA 1
ATOM 3183 C C . PRO B 1 87 ? 14.692 -11.782 4.08 1 98.24 87 PRO B C 1
ATOM 3185 O O . PRO B 1 87 ? 15.797 -12.285 4.3 1 98.24 87 PRO B O 1
ATOM 3188 N N . LYS B 1 88 ? 13.542 -12.408 4.408 1 97.98 88 LYS B N 1
ATOM 3189 C CA . LYS B 1 88 ? 13.532 -13.69 5.105 1 97.98 88 LYS B CA 1
ATOM 3190 C C . LYS B 1 88 ? 14.039 -14.811 4.202 1 97.98 88 LYS B C 1
ATOM 3192 O O . LYS B 1 88 ? 14.49 -15.851 4.688 1 97.98 88 LYS B O 1
ATOM 3197 N N . TYR B 1 89 ? 13.971 -14.625 2.926 1 97.86 89 TYR B N 1
ATOM 3198 C CA . TYR B 1 89 ? 14.366 -15.66 1.977 1 97.86 89 TYR B CA 1
ATOM 3199 C C . TYR B 1 89 ? 15.556 -15.207 1.139 1 97.86 89 TYR B C 1
ATOM 3201 O O . TYR B 1 89 ? 15.837 -15.784 0.086 1 97.86 89 TYR B O 1
ATOM 3209 N N . ASP B 1 90 ? 16.174 -14.073 1.528 1 97.07 90 ASP B N 1
ATOM 3210 C CA . ASP B 1 90 ? 17.389 -13.539 0.919 1 97.07 90 ASP B CA 1
ATOM 3211 C C . ASP B 1 90 ? 17.171 -13.228 -0.56 1 97.07 90 ASP B C 1
ATOM 3213 O O . ASP B 1 90 ? 17.982 -13.608 -1.406 1 97.07 90 ASP B O 1
ATOM 3217 N N . ILE B 1 91 ? 16.082 -12.65 -0.862 1 98.59 91 ILE B N 1
ATOM 3218 C CA . ILE B 1 91 ? 15.766 -12.234 -2.224 1 98.59 91 ILE B CA 1
ATOM 3219 C C . ILE B 1 91 ? 16.023 -10.738 -2.38 1 98.59 91 ILE B C 1
ATOM 3221 O O . ILE B 1 91 ? 15.365 -9.917 -1.736 1 98.59 91 ILE B O 1
ATOM 3225 N N . ARG B 1 92 ? 16.892 -10.374 -3.203 1 98.31 92 ARG B N 1
ATOM 3226 C CA . ARG B 1 92 ? 17.296 -8.979 -3.343 1 98.31 92 ARG B CA 1
ATOM 3227 C C . ARG B 1 92 ? 17.03 -8.471 -4.756 1 98.31 92 ARG B C 1
ATOM 3229 O O . ARG B 1 92 ? 16.428 -7.41 -4.937 1 98.31 92 ARG B O 1
ATOM 3236 N N . GLU B 1 93 ? 17.342 -9.244 -5.766 1 98.45 93 GLU B N 1
ATOM 3237 C CA . GLU B 1 93 ? 17.23 -8.824 -7.16 1 98.45 93 GLU B CA 1
ATOM 3238 C C . GLU B 1 93 ? 15.988 -9.419 -7.818 1 98.45 93 GLU B C 1
ATOM 3240 O O . GLU B 1 93 ? 15.563 -10.522 -7.469 1 98.45 93 GLU B O 1
ATOM 3245 N N . LEU B 1 94 ? 15.444 -8.707 -8.725 1 98.8 94 LEU B N 1
ATOM 3246 C CA . LE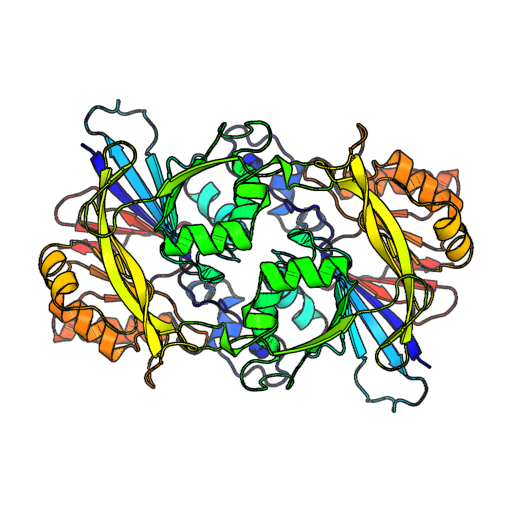U B 1 94 ? 14.355 -9.183 -9.571 1 98.8 94 LEU B CA 1
ATOM 3247 C C . LEU B 1 94 ? 14.802 -9.287 -11.025 1 98.8 94 LEU B C 1
ATOM 3249 O O . LEU B 1 94 ? 15.177 -8.284 -11.637 1 98.8 94 LEU B O 1
ATOM 3253 N N . ASP B 1 95 ? 14.736 -10.46 -11.557 1 98.78 95 ASP B N 1
ATOM 3254 C CA . ASP B 1 95 ? 15.173 -10.687 -12.931 1 98.78 95 ASP B CA 1
ATOM 3255 C C . ASP B 1 95 ? 14.037 -10.428 -13.918 1 98.78 95 ASP B C 1
ATOM 3257 O O . ASP B 1 95 ? 14.265 -10.343 -15.127 1 98.78 95 ASP B O 1
ATOM 3261 N N . GLY B 1 96 ? 12.83 -10.297 -13.424 1 98.84 96 GLY B N 1
ATOM 3262 C CA . GLY B 1 96 ? 11.651 -9.954 -14.203 1 98.84 96 GLY B CA 1
ATOM 3263 C C . GLY B 1 96 ? 10.408 -9.768 -13.354 1 98.84 96 GLY B C 1
ATOM 3264 O O . GLY B 1 96 ? 10.332 -10.279 -12.234 1 98.84 96 GLY B O 1
ATOM 3265 N N . VAL B 1 97 ? 9.511 -9.015 -13.893 1 98.93 97 VAL B N 1
ATOM 3266 C CA . VAL B 1 97 ? 8.175 -8.849 -13.332 1 98.93 97 VAL B CA 1
ATOM 3267 C C . VAL B 1 97 ? 7.125 -9.15 -14.399 1 98.93 97 VAL B C 1
ATOM 3269 O O . VAL B 1 97 ? 7.238 -8.691 -15.538 1 98.93 97 VAL B O 1
ATOM 3272 N N . ILE B 1 98 ? 6.185 -9.986 -14.081 1 98.95 98 ILE B N 1
ATOM 3273 C CA . ILE B 1 98 ? 5.056 -10.257 -14.964 1 98.95 98 ILE B CA 1
ATOM 3274 C C . ILE B 1 98 ? 3.781 -9.663 -14.369 1 98.95 98 ILE B C 1
ATOM 3276 O O . ILE B 1 98 ? 3.493 -9.856 -13.185 1 98.95 98 ILE B O 1
ATOM 3280 N N . ILE B 1 99 ? 3.035 -8.919 -15.131 1 98.88 99 ILE B N 1
ATOM 3281 C CA . ILE B 1 99 ? 1.743 -8.382 -14.718 1 98.88 99 ILE B CA 1
ATOM 3282 C C . ILE B 1 99 ? 0.62 -9.162 -15.397 1 98.88 99 ILE B C 1
ATOM 3284 O O . ILE B 1 99 ? 0.546 -9.212 -16.627 1 98.88 99 ILE B O 1
ATOM 3288 N N . THR B 1 100 ? -0.225 -9.715 -14.58 1 98.78 100 THR B N 1
ATOM 3289 C CA . THR B 1 100 ? -1.269 -10.585 -15.112 1 98.78 100 THR B CA 1
ATOM 3290 C C . THR B 1 100 ? -2.368 -9.764 -15.78 1 98.78 100 THR B C 1
ATOM 3292 O O . THR B 1 100 ? -2.96 -10.199 -16.77 1 98.78 100 THR B O 1
ATOM 3295 N N . HIS B 1 101 ? -2.737 -8.638 -15.192 1 98.44 101 HIS B N 1
ATOM 3296 C CA . HIS B 1 101 ? -3.787 -7.776 -15.723 1 98.44 101 HIS B CA 1
ATOM 3297 C C . HIS B 1 101 ? -3.759 -6.401 -15.064 1 98.44 101 HIS B C 1
ATOM 3299 O O . HIS B 1 101 ? -2.931 -6.146 -14.186 1 98.44 101 HIS B O 1
ATOM 3305 N N . GLY B 1 102 ? -4.643 -5.529 -15.469 1 97.72 102 GLY B N 1
ATOM 3306 C CA . GLY B 1 102 ? -4.496 -4.113 -15.168 1 97.72 102 GLY B CA 1
ATOM 3307 C C . GLY B 1 102 ? -5.227 -3.692 -13.908 1 97.72 102 GLY B C 1
ATOM 3308 O O . GLY B 1 102 ? -5.361 -2.498 -13.632 1 97.72 102 GLY B O 1
ATOM 3309 N N . HIS B 1 103 ? -5.708 -4.569 -13.055 1 97.85 103 HIS B N 1
ATOM 3310 C CA . HIS B 1 103 ? -6.393 -4.178 -11.828 1 97.85 103 HIS B CA 1
ATOM 3311 C C . HIS B 1 103 ? -5.403 -3.678 -10.781 1 97.85 103 HIS B C 1
ATOM 3313 O O . HIS B 1 103 ? -4.227 -4.047 -10.806 1 97.85 103 HIS B O 1
ATOM 3319 N N . ALA B 1 104 ? -5.886 -2.882 -9.887 1 97.7 104 ALA B N 1
ATOM 3320 C CA . ALA B 1 104 ? -5.069 -2.218 -8.874 1 97.7 104 ALA B CA 1
ATOM 3321 C C . ALA B 1 104 ? -4.326 -3.236 -8.014 1 97.7 104 ALA B C 1
ATOM 3323 O O . ALA B 1 104 ? -3.154 -3.042 -7.685 1 97.7 104 ALA B O 1
ATOM 3324 N N . ASP B 1 105 ? -4.974 -4.317 -7.665 1 97.77 105 ASP B N 1
ATOM 3325 C CA . ASP B 1 105 ? -4.373 -5.311 -6.781 1 97.77 105 ASP B CA 1
ATOM 3326 C C . ASP B 1 105 ? -3.336 -6.15 -7.523 1 97.77 105 ASP B C 1
ATOM 3328 O O . ASP B 1 105 ? -2.633 -6.959 -6.913 1 97.77 105 ASP B O 1
ATOM 3332 N N . ALA B 1 106 ? -3.132 -5.916 -8.812 1 98.53 106 ALA B N 1
ATOM 3333 C CA . ALA B 1 106 ? -2.121 -6.646 -9.573 1 98.53 106 ALA B CA 1
ATOM 3334 C C . ALA B 1 106 ? -0.958 -5.736 -9.954 1 98.53 106 ALA B C 1
ATOM 3336 O O . ALA B 1 106 ? 0.165 -6.204 -10.157 1 98.53 106 ALA B O 1
ATOM 3337 N N . CYS B 1 107 ? -1.226 -4.414 -10.029 1 98.4 107 CYS B N 1
ATOM 3338 C CA . CYS B 1 107 ? -0.127 -3.676 -10.642 1 98.4 107 CYS B CA 1
ATOM 3339 C C . CYS B 1 107 ? 0.045 -2.31 -9.989 1 98.4 107 CYS B C 1
ATOM 3341 O O . CYS B 1 107 ? 0.991 -1.584 -10.298 1 98.4 107 CYS B O 1
ATOM 3343 N N . TYR B 1 108 ? -0.755 -1.864 -9.023 1 98.25 108 TYR B N 1
ATOM 3344 C CA . TYR B 1 108 ? -0.696 -0.491 -8.534 1 98.25 108 TYR B CA 1
ATOM 3345 C C . TYR B 1 108 ? 0.411 -0.328 -7.5 1 98.25 108 TYR B C 1
ATOM 3347 O O . TYR B 1 108 ? 0.64 0.773 -6.994 1 98.25 108 TYR B O 1
ATOM 3355 N N . GLY B 1 109 ? 1.13 -1.349 -7.223 1 98.39 109 GLY B N 1
ATOM 3356 C CA . GLY B 1 109 ? 2.308 -1.255 -6.376 1 98.39 109 GLY B CA 1
ATOM 3357 C C . GLY B 1 109 ? 3.588 -1.023 -7.156 1 98.39 109 GLY B C 1
ATOM 3358 O O . GLY B 1 109 ? 4.672 -0.957 -6.574 1 98.39 109 GLY B O 1
ATOM 3359 N N . MET B 1 110 ? 3.539 -0.797 -8.454 1 98.37 110 MET B N 1
ATOM 3360 C CA . MET B 1 110 ? 4.706 -0.744 -9.33 1 98.37 110 MET B CA 1
ATOM 3361 C C . MET B 1 110 ? 5.594 0.446 -8.981 1 98.37 110 MET B C 1
ATOM 3363 O O . MET B 1 110 ? 6.806 0.408 -9.202 1 98.37 110 MET B O 1
ATOM 3367 N N . ASP B 1 111 ? 4.984 1.517 -8.422 1 97.47 111 ASP B N 1
ATOM 3368 C CA . ASP B 1 111 ? 5.79 2.656 -7.991 1 97.47 111 ASP B CA 1
ATOM 3369 C C . ASP B 1 111 ? 6.809 2.238 -6.933 1 97.47 111 ASP B C 1
ATOM 3371 O O . ASP B 1 111 ? 7.891 2.822 -6.842 1 97.47 111 ASP B O 1
ATOM 3375 N N . ASP B 1 112 ? 6.508 1.223 -6.164 1 97.79 112 ASP B N 1
ATOM 3376 C CA . ASP B 1 112 ? 7.366 0.768 -5.074 1 97.79 112 ASP B CA 1
ATOM 3377 C C . ASP B 1 112 ? 8.608 0.061 -5.611 1 97.79 112 ASP B C 1
ATOM 3379 O O . ASP B 1 112 ? 9.578 -0.143 -4.879 1 97.79 112 ASP B O 1
ATOM 3383 N N . LEU B 1 113 ? 8.605 -0.252 -6.862 1 98.31 113 LEU B N 1
ATOM 3384 C CA . LEU B 1 113 ? 9.758 -0.915 -7.46 1 98.31 113 LEU B CA 1
ATOM 3385 C C . LEU B 1 113 ? 10.921 0.057 -7.621 1 98.31 113 LEU B C 1
ATOM 3387 O O . LEU B 1 113 ? 12.045 -0.356 -7.915 1 98.31 113 LEU B O 1
ATOM 3391 N N . ARG B 1 114 ? 10.683 1.333 -7.393 1 96.73 114 ARG B N 1
ATOM 3392 C CA . ARG B 1 114 ? 11.784 2.29 -7.351 1 96.73 114 ARG B CA 1
ATOM 3393 C C . ARG B 1 114 ? 12.819 1.888 -6.305 1 96.73 114 ARG B C 1
ATOM 3395 O O . ARG B 1 114 ? 13.999 2.218 -6.434 1 96.73 114 ARG B O 1
ATOM 3402 N N . GLY B 1 115 ? 12.421 1.127 -5.292 1 97.01 115 GLY B N 1
ATOM 3403 C CA . GLY B 1 115 ? 13.335 0.626 -4.277 1 97.01 115 GLY B CA 1
ATOM 3404 C C . GLY B 1 115 ? 14.43 -0.257 -4.844 1 97.01 115 GLY B C 1
ATOM 3405 O O . GLY B 1 115 ? 15.439 -0.507 -4.181 1 97.01 115 GLY B O 1
ATOM 3406 N N . TRP B 1 116 ? 14.278 -0.737 -6.039 1 98.27 116 TRP B N 1
ATOM 3407 C CA . TRP B 1 116 ? 15.259 -1.604 -6.682 1 98.27 116 TRP B CA 1
ATOM 3408 C C . TRP B 1 116 ? 16.134 -0.813 -7.649 1 98.27 116 TRP B C 1
ATOM 3410 O O . TRP B 1 116 ? 17.288 -1.176 -7.89 1 98.27 116 TRP B O 1
ATOM 3420 N N . THR B 1 117 ? 15.587 0.301 -8.189 1 97.82 117 THR B N 1
ATOM 3421 C CA . THR B 1 117 ? 16.232 0.82 -9.39 1 97.82 117 THR B CA 1
ATOM 3422 C C . THR B 1 117 ? 16.732 2.244 -9.163 1 97.82 117 THR B C 1
ATOM 3424 O O . THR B 1 117 ? 17.575 2.739 -9.914 1 97.82 117 THR B O 1
ATOM 3427 N N . LEU B 1 118 ? 16.163 2.948 -8.206 1 95.19 118 LEU B N 1
ATOM 3428 C CA . LEU B 1 118 ? 16.552 4.336 -7.987 1 95.19 118 LEU B CA 1
ATOM 3429 C C . LEU B 1 118 ? 18.048 4.445 -7.714 1 95.19 118 LEU B C 1
ATOM 3431 O O . LEU B 1 118 ? 18.554 3.854 -6.758 1 95.19 118 LEU B O 1
ATOM 3435 N N . GLY B 1 119 ? 18.755 5.202 -8.601 1 93.24 119 GLY B N 1
ATOM 3436 C CA . GLY B 1 119 ? 20.195 5.356 -8.474 1 93.24 119 GLY B CA 1
ATOM 3437 C C . GLY B 1 119 ? 20.955 4.063 -8.703 1 93.24 119 GLY B C 1
ATOM 3438 O O . GLY B 1 119 ? 22.12 3.944 -8.316 1 93.24 119 GLY B O 1
ATOM 3439 N N . GLY B 1 120 ? 20.254 3.099 -9.214 1 96.25 120 GLY B N 1
ATOM 3440 C CA . GLY B 1 120 ? 20.898 1.811 -9.414 1 96.25 120 GLY B CA 1
ATOM 3441 C C . GLY B 1 120 ? 21.24 1.106 -8.114 1 96.25 120 GLY B C 1
ATOM 3442 O O . GLY B 1 120 ? 22.227 0.371 -8.042 1 96.25 120 GLY B O 1
ATOM 3443 N N . ILE B 1 121 ? 20.465 1.306 -7.094 1 95.63 121 ILE B N 1
ATOM 3444 C CA . ILE B 1 121 ? 20.821 0.89 -5.742 1 95.63 121 ILE B CA 1
ATOM 3445 C C . ILE B 1 121 ? 20.928 -0.632 -5.681 1 95.63 121 ILE B C 1
ATOM 3447 O O . ILE B 1 121 ? 21.803 -1.172 -5.001 1 95.63 121 ILE B O 1
ATOM 3451 N N . ILE B 1 122 ? 19.997 -1.373 -6.315 1 97.8 122 ILE B N 1
ATOM 3452 C CA . ILE B 1 122 ? 20.091 -2.825 -6.407 1 97.8 122 ILE B CA 1
ATOM 3453 C C . ILE B 1 122 ? 20.407 -3.232 -7.844 1 97.8 122 ILE B C 1
ATOM 3455 O O . ILE B 1 122 ? 21.275 -4.075 -8.081 1 97.8 122 ILE B O 1
ATOM 3459 N N . GLN B 1 123 ? 19.738 -2.615 -8.794 1 98.42 123 GLN B N 1
ATOM 3460 C CA . GLN B 1 123 ? 19.895 -2.917 -10.213 1 98.42 123 GLN B CA 1
ATOM 3461 C C . GLN B 1 123 ? 19.494 -1.725 -11.077 1 98.42 123 GLN B C 1
ATOM 3463 O O . GLN B 1 123 ? 18.769 -0.838 -10.621 1 98.42 123 GLN B O 1
ATOM 3468 N N . PRO B 1 124 ? 19.956 -1.615 -12.312 1 97.99 124 PRO B N 1
ATOM 3469 C CA . PRO B 1 124 ? 19.731 -0.428 -13.14 1 97.99 124 PRO B CA 1
ATOM 3470 C C . PRO B 1 124 ? 18.286 -0.308 -13.619 1 97.99 124 PRO B C 1
ATOM 3472 O O . PRO B 1 124 ? 17.78 0.804 -13.794 1 97.99 124 PRO B O 1
ATOM 3475 N N . HIS B 1 125 ? 17.616 -1.451 -13.931 1 98.24 125 HIS B N 1
ATOM 3476 C CA . HIS B 1 125 ? 16.238 -1.486 -14.407 1 98.24 125 HIS B CA 1
ATOM 3477 C C . HIS B 1 125 ? 15.582 -2.827 -14.095 1 98.24 125 HIS B C 1
ATOM 3479 O O . HIS B 1 125 ? 16.242 -3.748 -13.609 1 98.24 125 HIS B O 1
ATOM 3485 N N . ILE B 1 126 ? 14.332 -2.911 -14.247 1 98.56 126 ILE B N 1
ATOM 3486 C CA . ILE B 1 126 ? 13.584 -4.159 -14.136 1 98.56 126 ILE B CA 1
ATOM 3487 C C . ILE B 1 126 ? 12.846 -4.435 -15.444 1 98.56 126 ILE B C 1
ATOM 3489 O O . ILE B 1 126 ? 12.237 -3.533 -16.023 1 98.56 126 ILE B O 1
ATOM 3493 N N . ASP B 1 127 ? 12.968 -5.647 -15.978 1 98.82 127 ASP B N 1
ATOM 3494 C CA . ASP B 1 127 ? 12.183 -6.078 -17.131 1 98.82 127 ASP B CA 1
ATOM 3495 C C . ASP B 1 127 ? 10.749 -6.411 -16.725 1 98.82 127 ASP B C 1
ATOM 3497 O O . ASP B 1 127 ? 10.525 -7.255 -15.855 1 98.82 127 ASP B O 1
ATOM 3501 N N . VAL B 1 128 ? 9.796 -5.723 -17.345 1 98.87 128 VAL B N 1
ATOM 3502 C CA . VAL B 1 128 ? 8.388 -5.927 -17.023 1 98.87 128 VAL B CA 1
ATOM 3503 C C . VAL B 1 128 ? 7.669 -6.547 -18.219 1 98.87 128 VAL B C 1
ATOM 3505 O O . VAL B 1 128 ? 7.678 -5.986 -19.317 1 98.87 128 VAL B O 1
ATOM 3508 N N . HIS B 1 129 ? 7.067 -7.665 -18.04 1 98.93 129 HIS B N 1
ATOM 3509 C CA . HIS B 1 129 ? 6.328 -8.387 -19.069 1 98.93 129 HIS B CA 1
ATOM 3510 C C . HIS B 1 129 ? 4.824 -8.301 -18.83 1 98.93 129 HIS B C 1
ATOM 3512 O O . HIS B 1 129 ? 4.346 -8.618 -17.739 1 98.93 129 HIS B O 1
ATOM 3518 N N . LEU B 1 130 ? 4.088 -7.891 -19.831 1 98.75 130 LEU B N 1
ATOM 3519 C CA . LEU B 1 130 ? 2.655 -7.677 -19.658 1 98.75 130 LEU B CA 1
ATOM 3520 C C . LEU B 1 130 ? 1.934 -7.714 -21.001 1 98.75 130 LEU B C 1
ATOM 3522 O O . LEU B 1 130 ? 2.573 -7.677 -22.055 1 98.75 130 LEU B O 1
ATOM 3526 N N . SER B 1 131 ? 0.651 -7.857 -20.971 1 98.13 131 SER B N 1
ATOM 3527 C CA . SER B 1 131 ? -0.173 -7.846 -22.176 1 98.13 131 SER B CA 1
ATOM 3528 C C . SER B 1 131 ? -0.359 -6.427 -22.705 1 98.13 131 SER B C 1
ATOM 3530 O O . SER B 1 131 ? -0.071 -5.455 -22.004 1 98.13 131 SER B O 1
ATOM 3532 N N . PRO B 1 132 ? -0.863 -6.285 -23.934 1 97.49 132 PRO B N 1
ATOM 3533 C CA . PRO B 1 132 ? -1.159 -4.951 -24.46 1 97.49 132 PRO B CA 1
ATOM 3534 C C . PRO B 1 132 ? -2.182 -4.196 -23.614 1 97.49 132 PRO B C 1
ATOM 3536 O O . PRO B 1 132 ? -2.036 -2.992 -23.389 1 97.49 132 PRO B O 1
ATOM 3539 N N . GLU B 1 133 ? -3.203 -4.896 -23.165 1 96.72 133 GLU B N 1
ATOM 3540 C CA . GLU B 1 133 ? -4.24 -4.269 -22.351 1 96.72 133 GLU B CA 1
ATOM 3541 C C . GLU B 1 133 ? -3.671 -3.752 -21.033 1 96.72 133 GLU B C 1
ATOM 3543 O O . GLU B 1 133 ? -3.991 -2.641 -20.606 1 96.72 133 GLU B O 1
ATOM 3548 N N . ALA B 1 134 ? -2.85 -4.582 -20.423 1 97.78 134 ALA B N 1
ATOM 3549 C CA . ALA B 1 134 ? -2.215 -4.156 -19.179 1 97.78 134 ALA B CA 1
ATOM 3550 C C . ALA B 1 134 ? -1.294 -2.962 -19.413 1 97.78 134 ALA B C 1
ATOM 3552 O O . ALA B 1 134 ? -1.193 -2.072 -18.565 1 97.78 134 ALA B O 1
ATOM 3553 N N . MET B 1 135 ? -0.599 -2.941 -20.536 1 98.24 135 MET B N 1
ATOM 3554 C CA . MET B 1 135 ? 0.28 -1.827 -20.881 1 98.24 135 MET B CA 1
ATOM 3555 C C . MET B 1 135 ? -0.504 -0.522 -20.97 1 98.24 135 MET B C 1
ATOM 3557 O O . MET B 1 135 ? -0.032 0.522 -20.518 1 98.24 135 MET B O 1
ATOM 3561 N N . GLU B 1 136 ? -1.662 -0.562 -21.543 1 97.51 136 GLU B N 1
ATOM 3562 C CA . GLU B 1 136 ? -2.514 0.62 -21.639 1 97.51 136 GLU B CA 1
ATOM 3563 C C . GLU B 1 136 ? -2.878 1.151 -20.256 1 97.51 136 GLU B C 1
ATOM 3565 O O . GLU B 1 136 ? -2.819 2.359 -20.014 1 97.51 136 GLU B O 1
ATOM 3570 N N . VAL B 1 137 ? -3.247 0.271 -19.382 1 97.69 137 VAL B N 1
ATOM 3571 C CA . VAL B 1 137 ? -3.614 0.655 -18.023 1 97.69 137 VAL B CA 1
ATOM 3572 C C . VAL B 1 137 ? -2.409 1.273 -17.318 1 97.69 137 VAL B C 1
ATOM 3574 O O . VAL B 1 137 ? -2.522 2.33 -16.692 1 97.69 137 VAL B O 1
ATOM 3577 N N . ILE B 1 138 ? -1.274 0.665 -17.412 1 98.1 138 ILE B N 1
ATOM 3578 C CA . ILE B 1 138 ? -0.063 1.125 -16.74 1 98.1 138 ILE B CA 1
ATOM 3579 C C . ILE B 1 138 ? 0.361 2.477 -17.31 1 98.1 138 ILE B C 1
ATOM 3581 O O . ILE B 1 138 ? 0.764 3.373 -16.564 1 98.1 138 ILE B O 1
ATOM 3585 N N . GLY B 1 139 ? 0.245 2.659 -18.592 1 97.72 139 GLY B N 1
ATOM 3586 C CA . GLY B 1 139 ? 0.561 3.936 -19.212 1 97.72 139 GLY B CA 1
ATOM 3587 C C . GLY B 1 139 ? -0.306 5.074 -18.708 1 97.72 139 GLY B C 1
ATOM 3588 O O . GLY B 1 139 ? 0.171 6.199 -18.544 1 97.72 139 GLY B O 1
ATOM 3589 N N . ARG B 1 140 ? -1.501 4.769 -18.46 1 96.97 140 ARG B N 1
ATOM 3590 C CA . ARG B 1 140 ? -2.43 5.775 -17.955 1 96.97 140 ARG B CA 1
ATOM 3591 C C . ARG B 1 140 ? -2.212 6.023 -16.467 1 96.97 140 ARG B C 1
ATOM 3593 O O . ARG B 1 140 ? -2.218 7.171 -16.016 1 96.97 140 ARG B O 1
ATOM 3600 N N . THR B 1 141 ? -2.01 4.988 -15.746 1 97.33 141 THR B N 1
ATOM 3601 C CA . THR B 1 141 ? -1.915 5.042 -14.291 1 97.33 141 THR B CA 1
ATOM 3602 C C . THR B 1 141 ? -0.583 5.649 -13.859 1 97.33 141 THR B C 1
ATOM 3604 O O . THR B 1 141 ? -0.527 6.409 -12.89 1 97.33 141 THR B O 1
ATOM 3607 N N . PHE B 1 142 ? 0.447 5.254 -14.574 1 97.44 142 PHE B N 1
ATOM 3608 C CA . PHE B 1 142 ? 1.806 5.674 -14.254 1 97.44 142 PHE B CA 1
ATOM 3609 C C . PHE B 1 142 ? 2.496 6.258 -15.481 1 97.44 142 PHE B C 1
ATOM 3611 O O . PHE B 1 142 ? 3.52 5.74 -15.93 1 97.44 142 PHE B O 1
ATOM 3618 N N . PRO B 1 143 ? 2.024 7.353 -15.953 1 96.14 143 PRO B N 1
ATOM 3619 C CA . PRO B 1 143 ? 2.694 7.902 -17.134 1 96.14 143 PRO B CA 1
ATOM 3620 C C . PRO B 1 143 ? 4.187 8.13 -16.912 1 96.14 143 PRO B C 1
ATOM 3622 O O . PRO B 1 143 ? 4.987 7.943 -17.833 1 96.14 143 PRO B O 1
ATOM 3625 N N . PHE B 1 144 ? 4.612 8.464 -15.726 1 94.22 144 PHE B N 1
ATOM 3626 C CA . PHE B 1 144 ? 5.996 8.782 -15.393 1 94.22 144 PHE B CA 1
ATOM 3627 C C . PHE B 1 144 ? 6.856 7.524 -15.393 1 94.22 144 PHE B C 1
ATOM 3629 O O . PHE B 1 144 ? 8.082 7.604 -15.49 1 94.22 144 PHE B O 1
ATOM 3636 N N . LEU B 1 145 ? 6.259 6.303 -15.217 1 96.05 145 LEU B N 1
ATOM 3637 C CA . LEU B 1 145 ? 7.015 5.057 -15.279 1 96.05 145 LEU B CA 1
ATOM 3638 C C . LEU B 1 145 ? 7.253 4.638 -16.726 1 96.05 145 LEU B C 1
ATOM 3640 O O . LEU B 1 145 ? 8.144 3.832 -17.005 1 96.05 145 LEU B O 1
ATOM 3644 N N . VAL B 1 146 ? 6.406 5.112 -17.605 1 95.85 146 VAL B N 1
ATOM 3645 C CA . VAL B 1 146 ? 6.515 4.778 -19.021 1 95.85 146 VAL B CA 1
ATOM 3646 C C . VAL B 1 146 ? 7.38 5.816 -19.732 1 95.85 146 VAL B C 1
ATOM 3648 O O . VAL B 1 146 ? 8.187 5.472 -20.599 1 95.85 146 VAL B O 1
ATOM 3651 N N . ASP B 1 147 ? 7.186 7.081 -19.341 1 93.68 147 ASP B N 1
ATOM 3652 C CA . ASP B 1 147 ? 7.943 8.22 -19.852 1 93.68 147 ASP B CA 1
ATOM 3653 C C . ASP B 1 147 ? 8.422 9.117 -18.713 1 93.68 147 ASP B C 1
ATOM 3655 O O . ASP B 1 147 ? 7.667 9.956 -18.217 1 93.68 147 ASP B O 1
ATOM 3659 N N . ALA B 1 148 ? 9.677 9.039 -18.484 1 89.86 148 ALA B N 1
ATOM 3660 C CA . ALA B 1 148 ? 10.254 9.714 -17.325 1 89.86 148 ALA B CA 1
ATOM 3661 C C . ALA B 1 148 ? 10.108 11.228 -17.442 1 89.86 148 ALA B C 1
ATOM 3663 O O . ALA B 1 148 ? 10.167 11.944 -16.439 1 89.86 148 ALA B O 1
ATOM 3664 N N . SER B 1 149 ? 9.976 11.746 -18.6 1 90.27 149 SER B N 1
ATOM 3665 C CA . SER B 1 149 ? 9.814 13.186 -18.777 1 90.27 149 SER B CA 1
ATOM 3666 C C . SER B 1 149 ? 8.489 13.669 -18.196 1 90.27 149 SER B C 1
ATOM 3668 O O . SER B 1 149 ? 8.298 14.868 -17.985 1 90.27 149 SER B O 1
ATOM 3670 N N . MET B 1 150 ? 7.602 12.77 -17.95 1 91.13 150 MET B N 1
ATOM 3671 C CA . MET B 1 150 ? 6.292 13.116 -17.405 1 91.13 150 MET B CA 1
ATOM 3672 C C . MET B 1 150 ? 6.331 13.159 -15.881 1 91.13 150 MET B C 1
ATOM 3674 O O . MET B 1 150 ? 5.324 13.459 -15.238 1 91.13 150 MET B O 1
ATOM 3678 N N . ALA B 1 151 ? 7.425 12.879 -15.31 1 91.04 151 ALA B N 1
ATOM 3679 C CA . ALA B 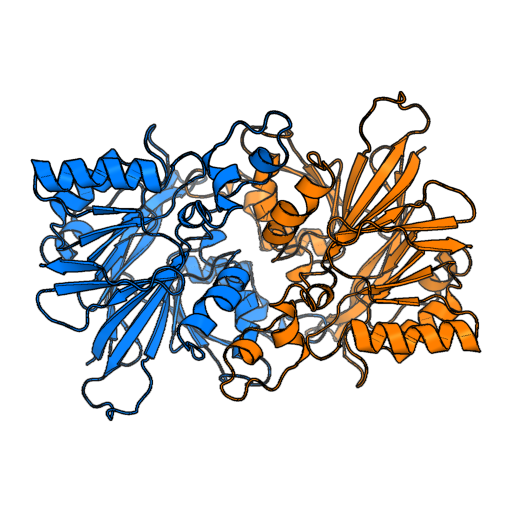1 151 ? 7.566 12.96 -13.858 1 91.04 151 ALA B CA 1
ATOM 3680 C C . ALA B 1 151 ? 7.531 14.41 -13.384 1 91.04 151 ALA B C 1
ATOM 3682 O O . ALA B 1 151 ? 7.776 15.332 -14.166 1 91.04 151 ALA B O 1
ATOM 3683 N N . THR B 1 152 ? 7.168 14.697 -12.209 1 92.14 152 THR B N 1
ATOM 3684 C CA . THR B 1 152 ? 7.145 15.984 -11.524 1 92.14 152 THR B CA 1
ATOM 3685 C C . THR B 1 152 ? 7.918 15.912 -10.211 1 92.14 152 THR B C 1
ATOM 3687 O O . THR B 1 152 ? 8.411 14.847 -9.832 1 92.14 152 THR B O 1
ATOM 3690 N N . GLY B 1 153 ? 8.037 17.034 -9.568 1 93.58 153 GLY B N 1
ATOM 3691 C CA . GLY B 1 153 ? 8.847 17.074 -8.361 1 93.58 153 GLY B CA 1
ATOM 3692 C C . GLY B 1 153 ? 10.334 16.955 -8.636 1 93.58 153 GLY B C 1
ATOM 3693 O O . GLY B 1 153 ? 10.886 17.718 -9.431 1 93.58 153 GLY B O 1
ATOM 3694 N N . GLY B 1 154 ? 10.926 15.905 -7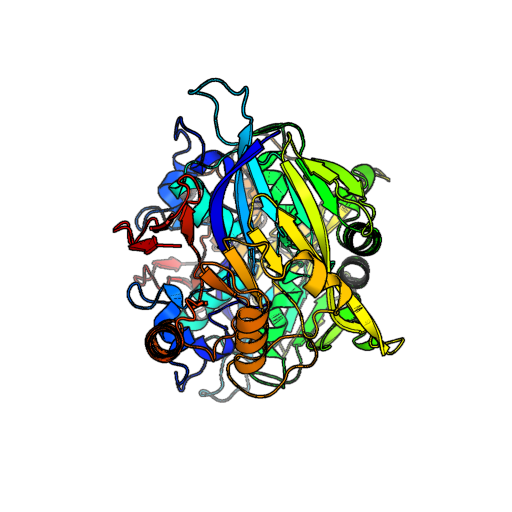.989 1 88.47 154 GLY B N 1
ATOM 3695 C CA . GLY B 1 154 ? 12.354 15.692 -8.169 1 88.47 154 GLY B CA 1
ATOM 3696 C C . GLY B 1 154 ? 12.675 14.716 -9.285 1 88.47 154 GLY B C 1
ATOM 3697 O O . GLY B 1 154 ? 13.84 14.536 -9.644 1 88.47 154 GLY B O 1
ATOM 3698 N N . GLY B 1 155 ? 11.66 14.081 -9.775 1 85.35 155 GLY B N 1
ATOM 3699 C CA . GLY B 1 155 ? 11.836 13.234 -10.944 1 85.35 155 GLY B CA 1
ATOM 3700 C C . GLY B 1 155 ? 12.37 11.855 -10.607 1 85.35 155 GLY B C 1
ATOM 3701 O O . GLY B 1 155 ? 12.758 11.098 -11.5 1 85.35 155 GLY B O 1
ATOM 3702 N N . GLU B 1 156 ? 12.469 11.469 -9.368 1 89.24 156 GLU B N 1
ATOM 3703 C CA . GLU B 1 156 ? 12.995 10.175 -8.944 1 89.24 156 GLU B CA 1
ATOM 3704 C C . GLU B 1 156 ? 11.937 9.082 -9.067 1 89.24 156 GLU B C 1
ATOM 3706 O O . GLU B 1 156 ? 11.074 8.947 -8.197 1 89.24 156 GLU B O 1
ATOM 3711 N N . VAL B 1 157 ? 12.013 8.281 -10.206 1 93.56 157 VAL B N 1
ATOM 3712 C CA . VAL B 1 157 ? 11.003 7.262 -10.475 1 93.56 157 VAL B CA 1
ATOM 3713 C C . VAL B 1 157 ? 11.683 5.934 -10.803 1 93.56 157 VAL B C 1
ATOM 3715 O O . VAL B 1 157 ? 12.885 5.896 -11.076 1 93.56 157 VAL B O 1
ATOM 3718 N N . ALA B 1 158 ? 11.009 4.853 -10.775 1 95.41 158 ALA B N 1
ATOM 3719 C CA . ALA B 1 158 ? 11.523 3.533 -11.129 1 95.41 158 ALA B CA 1
ATOM 3720 C C . ALA B 1 158 ? 11.89 3.466 -12.608 1 95.41 158 ALA B C 1
ATOM 3722 O O . ALA B 1 158 ? 11.353 4.22 -13.423 1 95.41 158 ALA B O 1
ATOM 3723 N N . ASP B 1 159 ? 12.823 2.629 -12.908 1 97.14 159 ASP B N 1
ATOM 3724 C CA . ASP B 1 159 ? 13.257 2.424 -14.286 1 97.14 159 ASP B CA 1
ATOM 3725 C C . ASP B 1 159 ? 12.868 1.034 -14.783 1 97.14 159 ASP B C 1
ATOM 3727 O O . ASP B 1 159 ? 13.286 0.025 -14.211 1 97.14 159 ASP B O 1
ATOM 3731 N N . PHE B 1 160 ? 12.066 0.979 -15.854 1 98.31 160 PHE B N 1
ATOM 3732 C CA . PHE B 1 160 ? 11.552 -0.282 -16.377 1 98.31 160 PHE B CA 1
ATOM 3733 C C . PHE B 1 160 ? 11.891 -0.434 -17.855 1 98.31 160 PHE B C 1
ATOM 3735 O O . PHE B 1 160 ? 12.002 0.559 -18.577 1 98.31 160 PHE B O 1
ATOM 3742 N N . LYS B 1 161 ? 12.173 -1.632 -18.262 1 98.47 161 LYS B N 1
ATOM 3743 C CA . LYS B 1 161 ? 12.09 -2.051 -19.658 1 98.47 161 LYS B CA 1
ATOM 3744 C C . LYS B 1 161 ? 10.842 -2.894 -19.906 1 98.47 161 LYS B C 1
ATOM 3746 O O . LYS B 1 161 ? 10.708 -3.991 -19.36 1 98.47 161 LYS B O 1
ATOM 3751 N N . TYR B 1 162 ? 9.993 -2.414 -20.739 1 98.62 162 TYR B N 1
ATOM 3752 C CA . TYR B 1 162 ? 8.71 -3.072 -20.957 1 98.62 162 TYR B CA 1
ATOM 3753 C C . TYR B 1 162 ? 8.797 -4.069 -22.105 1 98.62 162 TYR B C 1
ATOM 3755 O O . TYR B 1 162 ? 9.392 -3.778 -23.146 1 98.62 162 TYR B O 1
ATOM 3763 N N . HIS B 1 163 ? 8.257 -5.247 -21.856 1 98.78 163 HIS B N 1
ATOM 3764 C CA . HIS B 1 163 ? 8.107 -6.306 -22.847 1 98.78 163 HIS B CA 1
ATOM 3765 C C . HIS B 1 163 ? 6.647 -6.723 -22.991 1 98.78 163 HIS B C 1
ATOM 3767 O O . HIS B 1 163 ? 6.127 -7.473 -22.162 1 98.78 163 HIS B O 1
ATOM 3773 N N . VAL B 1 164 ? 5.998 -6.279 -24.059 1 98.54 164 VAL B N 1
ATOM 3774 C CA . VAL B 1 164 ? 4.614 -6.662 -24.317 1 98.54 164 VAL B CA 1
ATOM 3775 C C . VAL B 1 164 ? 4.572 -8.044 -24.965 1 98.54 164 VAL B C 1
ATOM 3777 O O . VAL B 1 164 ? 5.008 -8.215 -26.106 1 98.54 164 VAL B O 1
ATOM 3780 N N . PHE B 1 165 ? 4.048 -8.968 -24.273 1 98.28 165 PHE B N 1
ATOM 3781 C CA . PHE B 1 165 ? 4.067 -10.319 -24.823 1 98.28 165 PHE B CA 1
ATOM 3782 C C . PHE B 1 165 ? 2.832 -10.57 -25.681 1 98.28 165 PHE B C 1
ATOM 3784 O O . PHE B 1 165 ? 1.811 -9.899 -25.52 1 98.28 165 PHE B O 1
ATOM 3791 N N . ASP B 1 166 ? 2.942 -11.516 -26.605 1 97.2 166 ASP B N 1
ATOM 3792 C CA . ASP B 1 166 ? 1.829 -12.073 -27.367 1 97.2 166 ASP B CA 1
ATOM 3793 C C . ASP B 1 166 ? 1.128 -13.182 -26.584 1 97.2 166 ASP B C 1
ATOM 3795 O O . ASP B 1 166 ? 1.726 -14.222 -26.3 1 97.2 166 ASP B O 1
ATOM 3799 N N . PRO B 1 167 ? -0.122 -12.977 -26.207 1 95.1 167 PRO B N 1
ATOM 3800 C CA . PRO B 1 167 ? -0.822 -13.958 -25.374 1 95.1 167 PRO B CA 1
ATOM 3801 C C . PRO B 1 167 ? -0.893 -15.339 -26.023 1 95.1 167 PRO B C 1
ATOM 3803 O O . PRO B 1 167 ? -1.199 -16.326 -25.35 1 95.1 167 PRO B O 1
ATOM 3806 N N . SER B 1 168 ? -0.633 -15.458 -27.309 1 95.47 168 SER B N 1
ATOM 3807 C CA . SER B 1 168 ? -0.76 -16.724 -28.024 1 95.47 168 SER B CA 1
ATOM 3808 C C . SER B 1 168 ? 0.568 -17.473 -28.061 1 95.47 168 SER B C 1
ATOM 3810 O O . SER B 1 168 ? 0.632 -18.61 -28.532 1 95.47 168 SER B O 1
ATOM 3812 N N . GLU B 1 169 ? 1.63 -16.846 -27.538 1 97.51 169 GLU B N 1
ATOM 3813 C CA . GLU B 1 169 ? 2.947 -17.471 -27.606 1 97.51 169 GLU B CA 1
ATOM 3814 C C . GLU B 1 169 ? 3.654 -17.416 -26.254 1 97.51 169 GLU B C 1
ATOM 3816 O O . GLU B 1 169 ? 3.529 -16.432 -25.522 1 97.51 169 GLU B O 1
ATOM 3821 N N . PRO B 1 170 ? 4.415 -18.462 -25.999 1 98.1 170 PRO B N 1
ATOM 3822 C CA . PRO B 1 170 ? 5.259 -18.396 -24.804 1 98.1 170 PRO B CA 1
ATOM 3823 C C . PRO B 1 170 ? 6.37 -17.356 -24.923 1 98.1 170 PRO B C 1
ATOM 3825 O O . PRO B 1 170 ? 6.709 -16.933 -26.031 1 98.1 170 PRO B O 1
ATOM 3828 N N . PHE B 1 171 ? 6.893 -16.871 -23.845 1 98.55 171 PHE B N 1
ATOM 3829 C CA . PHE B 1 171 ? 8.073 -16.016 -23.782 1 98.55 171 PHE B CA 1
ATOM 3830 C C . PHE B 1 171 ? 9.029 -16.491 -22.695 1 98.55 171 PHE B C 1
ATOM 3832 O O . PHE B 1 171 ? 8.658 -17.304 -21.846 1 98.55 171 PHE B O 1
ATOM 3839 N N . THR B 1 172 ? 10.249 -15.993 -22.766 1 98.41 172 THR B N 1
ATOM 3840 C CA . THR B 1 172 ? 11.283 -16.494 -21.867 1 98.41 172 THR B CA 1
ATOM 3841 C C . THR B 1 172 ? 11.857 -15.363 -21.018 1 98.41 172 THR B C 1
ATOM 3843 O O . THR B 1 172 ? 12.066 -14.254 -21.513 1 98.41 172 THR B O 1
ATOM 3846 N N . ILE B 1 173 ? 12.046 -15.622 -19.776 1 98.46 173 ILE B N 1
ATOM 3847 C CA . ILE B 1 173 ? 12.808 -14.767 -18.872 1 98.46 173 ILE B CA 1
ATOM 3848 C C . ILE B 1 173 ? 14.001 -15.541 -18.314 1 98.46 173 ILE B C 1
ATOM 3850 O O . ILE B 1 173 ? 13.828 -16.493 -17.55 1 98.46 173 ILE B O 1
ATOM 3854 N N . GLU B 1 174 ? 15.199 -15.132 -18.668 1 97.36 174 GLU B N 1
ATOM 3855 C CA . GLU B 1 174 ? 16.432 -15.73 -18.165 1 97.36 174 GLU B CA 1
ATOM 3856 C C . GLU B 1 174 ? 16.412 -17.248 -18.318 1 97.36 174 GLU B C 1
ATOM 3858 O O . GLU B 1 174 ? 16.775 -17.975 -17.391 1 97.36 174 GLU B O 1
ATOM 3863 N N . GLY B 1 175 ? 15.848 -17.748 -19.369 1 97.8 175 GLY B N 1
ATOM 3864 C CA . GLY B 1 175 ? 15.949 -19.162 -19.692 1 97.8 175 GLY B CA 1
ATOM 3865 C C . GLY B 1 175 ? 14.724 -19.957 -19.282 1 97.8 175 GLY B C 1
ATOM 3866 O O . GLY B 1 175 ? 14.574 -21.119 -19.668 1 97.8 175 GLY B O 1
ATOM 3867 N N . LEU B 1 176 ? 13.844 -19.392 -18.484 1 98.56 176 LEU B N 1
ATOM 3868 C CA . LEU B 1 176 ? 12.605 -20.064 -18.108 1 98.56 176 LEU B CA 1
ATOM 3869 C C . LEU B 1 176 ? 11.455 -19.627 -19.009 1 98.56 176 LEU B C 1
ATOM 3871 O O . LEU B 1 176 ? 11.215 -18.43 -19.181 1 98.56 176 LEU B O 1
ATOM 3875 N N . GLU B 1 177 ? 10.746 -20.557 -19.552 1 98.49 177 GLU B N 1
ATOM 3876 C CA . GLU B 1 177 ? 9.647 -20.277 -20.472 1 98.49 177 GLU B CA 1
ATOM 3877 C C . GLU B 1 177 ? 8.328 -20.112 -19.723 1 98.49 177 GLU B C 1
ATOM 3879 O O . GLU B 1 177 ? 7.997 -20.92 -18.852 1 98.49 177 GLU B O 1
ATOM 3884 N N . PHE B 1 178 ? 7.595 -19.082 -20.044 1 98.76 178 PHE B N 1
ATOM 3885 C CA . PHE B 1 178 ? 6.265 -18.808 -19.515 1 98.76 178 PHE B CA 1
ATOM 3886 C C . PHE B 1 178 ? 5.217 -18.882 -20.62 1 98.76 178 PHE B C 1
ATOM 3888 O O . PHE B 1 178 ? 5.312 -18.169 -21.621 1 98.76 178 PHE B O 1
ATOM 3895 N N . THR B 1 179 ? 4.271 -19.733 -20.457 1 98.71 179 THR B N 1
ATOM 3896 C CA . THR B 1 179 ? 3.144 -19.824 -21.378 1 98.71 179 THR B CA 1
ATOM 3897 C C . THR B 1 179 ? 1.924 -19.102 -20.813 1 98.71 179 THR B C 1
ATOM 3899 O O . THR B 1 179 ? 1.395 -19.489 -19.769 1 98.71 179 THR B O 1
ATOM 3902 N N . PRO B 1 180 ? 1.498 -18.07 -21.52 1 98.71 180 PRO B N 1
ATOM 3903 C CA . PRO B 1 180 ? 0.298 -17.386 -21.032 1 98.71 180 PRO B CA 1
ATOM 3904 C C . PRO B 1 180 ? -0.935 -18.286 -21.031 1 98.71 180 PRO B C 1
ATOM 3906 O O . PRO B 1 180 ? -1.12 -19.087 -21.951 1 98.71 180 PRO B O 1
ATOM 3909 N N . LEU B 1 181 ? -1.694 -18.202 -20.011 1 98.8 181 LEU B N 1
ATOM 3910 C CA . LEU B 1 181 ? -2.96 -18.911 -19.852 1 98.8 181 LEU B CA 1
ATOM 3911 C C . LEU B 1 181 ? -4.125 -17.931 -19.768 1 98.8 181 LEU B C 1
ATOM 3913 O O . LEU B 1 181 ? -4.273 -17.22 -18.771 1 98.8 181 LEU B O 1
ATOM 3917 N N . VAL B 1 182 ? -4.992 -17.955 -20.73 1 98.38 182 VAL B N 1
ATOM 3918 C CA . VAL B 1 182 ? -6.126 -17.04 -20.788 1 98.38 182 VAL B CA 1
ATOM 3919 C C . VAL B 1 182 ? -7.183 -17.46 -19.769 1 98.38 182 VAL B C 1
ATOM 3921 O O . VAL B 1 182 ? -7.545 -18.636 -19.69 1 98.38 182 VAL B O 1
ATOM 3924 N N . ALA B 1 183 ? -7.682 -16.537 -18.964 1 98.59 183 ALA B N 1
ATOM 3925 C CA . ALA B 1 183 ? -8.782 -16.758 -18.03 1 98.59 183 ALA B CA 1
ATOM 3926 C C . ALA B 1 183 ? -9.735 -15.567 -18.013 1 98.59 183 ALA B C 1
ATOM 3928 O O . ALA B 1 183 ? -9.322 -14.43 -18.251 1 98.59 183 ALA B O 1
ATOM 3929 N N . HIS B 1 184 ? -11.033 -15.848 -17.749 1 98.58 184 HIS B N 1
ATOM 3930 C CA . HIS B 1 184 ? -11.997 -14.765 -17.59 1 98.58 184 HIS B CA 1
ATOM 3931 C C . HIS B 1 184 ? -11.996 -14.231 -16.162 1 98.58 184 HIS B C 1
ATOM 3933 O O . HIS B 1 184 ? -11.899 -15.003 -15.206 1 98.58 184 HIS B O 1
ATOM 3939 N N . HIS B 1 185 ? -12.047 -12.964 -16.025 1 98.24 185 HIS B N 1
ATOM 3940 C CA . HIS B 1 185 ? -12.073 -12.293 -14.73 1 98.24 185 HIS B CA 1
ATOM 3941 C C . HIS B 1 185 ? -13.156 -11.219 -14.688 1 98.24 185 HIS B C 1
ATOM 3943 O O . HIS B 1 185 ? -12.872 -10.057 -14.392 1 98.24 185 HIS B O 1
ATOM 3949 N N . GLY B 1 186 ? -14.339 -11.644 -14.949 1 97.45 186 GLY B N 1
ATOM 3950 C CA . GLY B 1 186 ? -15.496 -10.768 -15.043 1 97.45 186 GLY B CA 1
ATOM 3951 C C . GLY B 1 186 ? -15.698 -10.194 -16.432 1 97.45 186 GLY B C 1
ATOM 3952 O O . GLY B 1 186 ? -15.502 -10.888 -17.432 1 97.45 186 GLY B O 1
ATOM 3953 N N . ILE B 1 187 ? -16.286 -8.995 -16.497 1 96.74 187 ILE B N 1
ATOM 3954 C CA . ILE B 1 187 ? -16.63 -8.409 -17.788 1 96.74 187 ILE B CA 1
ATOM 3955 C C . ILE B 1 187 ? -16.232 -6.935 -17.809 1 96.74 187 ILE B C 1
ATOM 3957 O O . ILE B 1 187 ? -15.988 -6.337 -16.758 1 96.74 187 ILE B O 1
ATOM 3961 N N . TYR B 1 188 ? -16.126 -6.401 -19.003 1 94.55 188 TYR B N 1
ATOM 3962 C CA . TYR B 1 188 ? -16.188 -4.953 -19.167 1 94.55 188 TYR B CA 1
ATOM 3963 C C . TYR B 1 188 ? -17.609 -4.441 -18.963 1 94.55 188 TYR B C 1
ATOM 3965 O O . TYR B 1 188 ? -18.538 -4.881 -19.644 1 94.55 188 TYR B O 1
ATOM 3973 N N . LEU B 1 189 ? -17.755 -3.522 -18.088 1 91.52 189 LEU B N 1
ATOM 3974 C CA . LEU B 1 189 ? -19.105 -3.055 -17.792 1 91.52 189 LEU B CA 1
ATOM 3975 C C . LEU B 1 189 ? -19.679 -2.272 -18.968 1 91.52 189 LEU B C 1
ATOM 3977 O O . LEU B 1 189 ? -20.897 -2.236 -19.16 1 91.52 189 LEU B O 1
ATOM 3981 N N . THR B 1 190 ? -18.828 -1.66 -19.769 1 91.59 190 THR B N 1
ATOM 3982 C CA . THR B 1 190 ? -19.258 -0.849 -20.902 1 91.59 190 THR B CA 1
ATOM 3983 C C . THR B 1 190 ? -19.737 -1.734 -22.05 1 91.59 190 THR B C 1
ATOM 3985 O O . THR B 1 190 ? -20.771 -1.458 -22.662 1 91.59 190 THR B O 1
ATOM 3988 N N . THR B 1 191 ? -19.057 -2.905 -22.355 1 94.18 191 THR B N 1
ATOM 3989 C CA . THR B 1 191 ? -19.338 -3.714 -23.536 1 94.18 191 THR B CA 1
ATOM 3990 C C . THR B 1 191 ? -19.924 -5.066 -23.138 1 94.18 191 THR B C 1
ATOM 3992 O O . THR B 1 191 ? -20.464 -5.786 -23.98 1 94.18 191 THR B O 1
ATOM 3995 N N . LYS B 1 192 ? -19.749 -5.446 -21.919 1 93.5 192 LYS B N 1
ATOM 3996 C CA . LYS B 1 192 ? -20.233 -6.71 -21.37 1 93.5 192 LYS B CA 1
ATOM 3997 C C . LYS B 1 192 ? -19.432 -7.889 -21.915 1 93.5 192 LYS B C 1
ATOM 3999 O O . LYS B 1 192 ? -19.837 -9.043 -21.764 1 93.5 192 LYS B O 1
ATOM 4004 N N . GLU B 1 193 ? -18.364 -7.595 -22.583 1 96.38 193 GLU B N 1
ATOM 4005 C CA . GLU B 1 193 ? -17.433 -8.629 -23.022 1 96.38 193 GLU B CA 1
ATOM 4006 C C . GLU B 1 193 ? -16.579 -9.132 -21.861 1 96.38 193 GLU B C 1
ATOM 4008 O O . GLU B 1 193 ? -16.389 -8.424 -20.871 1 96.38 193 GLU B O 1
ATOM 4013 N N . PRO B 1 194 ? -16.111 -10.353 -22.007 1 96.83 194 PRO B N 1
ATOM 4014 C CA . PRO B 1 194 ? -15.256 -10.869 -20.936 1 96.83 194 PRO B CA 1
ATOM 4015 C C . PRO B 1 194 ? -14.003 -10.024 -20.722 1 96.83 194 PRO B C 1
ATOM 4017 O O . PRO B 1 194 ? -13.387 -9.571 -21.691 1 96.83 194 PRO B O 1
ATOM 4020 N N . TYR B 1 195 ? -13.728 -9.747 -19.512 1 97.55 195 TYR B N 1
ATOM 4021 C CA . TYR B 1 195 ? -12.432 -9.19 -19.14 1 97.55 195 TYR B CA 1
ATOM 4022 C C . TYR B 1 195 ? -11.397 -10.293 -18.956 1 97.55 195 TYR B C 1
ATOM 4024 O O . TYR B 1 195 ? -11.595 -11.213 -18.158 1 97.55 195 TYR B O 1
ATOM 4032 N N . ILE B 1 196 ? -10.296 -10.197 -19.673 1 97.61 196 ILE B N 1
ATOM 4033 C CA . ILE B 1 196 ? -9.321 -11.281 -19.721 1 97.61 196 ILE B CA 1
ATOM 4034 C C . ILE B 1 196 ? -8.158 -10.971 -18.782 1 97.61 196 ILE B C 1
ATOM 4036 O O . ILE B 1 196 ? -7.626 -9.859 -18.788 1 97.61 196 ILE B O 1
ATOM 4040 N N . CYS B 1 197 ? -7.854 -11.857 -17.945 1 97.39 197 CYS B N 1
ATOM 4041 C CA . CYS B 1 197 ? -6.616 -11.905 -17.176 1 97.39 197 CYS B CA 1
ATOM 4042 C C . CYS B 1 197 ? -5.75 -13.082 -17.61 1 97.39 197 CYS B C 1
ATOM 4044 O O . CYS B 1 197 ? -6.254 -14.053 -18.176 1 97.39 197 CYS B O 1
ATOM 4046 N N . TYR B 1 198 ? -4.454 -12.969 -17.353 1 98.62 198 TYR B N 1
ATOM 4047 C CA . TYR B 1 198 ? -3.558 -14.025 -17.813 1 98.62 198 TYR B CA 1
ATOM 4048 C C . TYR B 1 198 ? -2.931 -14.759 -16.634 1 98.62 198 TYR B C 1
ATOM 4050 O O . TYR B 1 198 ? -2.409 -14.131 -15.71 1 98.62 198 TYR B O 1
ATOM 4058 N N . GLY B 1 199 ? -3.085 -16.072 -16.597 1 98.72 199 GLY B N 1
ATOM 4059 C CA . GLY B 1 199 ? -2.202 -16.946 -15.841 1 98.72 199 GLY B CA 1
ATOM 4060 C C . GLY B 1 199 ? -0.97 -17.368 -16.619 1 98.72 199 GLY B C 1
ATOM 4061 O O . GLY B 1 199 ? -0.767 -16.932 -17.754 1 98.72 199 GLY B O 1
ATOM 4062 N N . PHE B 1 200 ? -0.166 -18.275 -15.983 1 98.9 200 PHE B N 1
ATOM 4063 C CA . PHE B 1 200 ? 1.043 -18.724 -16.664 1 98.9 200 PHE B CA 1
ATOM 4064 C C . PHE B 1 200 ? 1.38 -20.159 -16.278 1 98.9 200 PHE B C 1
ATOM 4066 O O . PHE B 1 200 ? 1.24 -20.544 -15.115 1 98.9 200 PHE B O 1
ATOM 4073 N N . ARG B 1 201 ? 1.812 -20.907 -17.228 1 98.78 201 ARG B N 1
ATOM 4074 C CA . ARG B 1 201 ? 2.427 -22.208 -16.99 1 98.78 201 ARG B CA 1
ATOM 4075 C C . ARG B 1 201 ? 3.943 -22.133 -17.14 1 98.78 201 ARG B C 1
ATOM 4077 O O . ARG B 1 201 ? 4.449 -21.587 -18.122 1 98.78 201 ARG B O 1
ATOM 4084 N N . PHE B 1 202 ? 4.667 -22.599 -16.18 1 98.61 202 PHE B N 1
ATOM 4085 C CA . PHE B 1 202 ? 6.125 -22.571 -16.177 1 98.61 202 PHE B CA 1
ATOM 4086 C C . PHE B 1 202 ? 6.685 -23.646 -15.253 1 98.61 202 PHE B C 1
ATOM 4088 O O . PHE B 1 202 ? 6.219 -23.807 -14.124 1 98.61 202 PHE B O 1
ATOM 4095 N N . GLY B 1 203 ? 7.629 -24.365 -15.645 1 96.57 203 GLY B N 1
ATOM 4096 C CA . GLY B 1 203 ? 8.399 -25.277 -14.815 1 96.57 203 GLY B CA 1
ATOM 4097 C C . GLY B 1 203 ? 7.533 -26.214 -13.994 1 96.57 203 GLY B C 1
ATOM 4098 O O . GLY B 1 203 ? 7.744 -26.367 -12.789 1 96.57 203 GLY B O 1
ATOM 4099 N N . GLY B 1 204 ? 6.437 -26.63 -14.512 1 96.4 204 GLY B N 1
ATOM 4100 C CA . GLY B 1 204 ? 5.572 -27.566 -13.811 1 96.4 204 GLY B CA 1
ATOM 4101 C C . GLY B 1 204 ? 4.526 -26.882 -12.951 1 96.4 204 GLY B C 1
ATOM 4102 O O . GLY B 1 204 ? 3.754 -27.547 -12.258 1 96.4 204 GLY B O 1
ATOM 4103 N N . VAL B 1 205 ? 4.489 -25.577 -13.024 1 98.71 205 VAL B N 1
ATOM 4104 C CA . VAL B 1 205 ? 3.52 -24.81 -12.248 1 98.71 205 VAL B CA 1
ATOM 4105 C C . VAL B 1 205 ? 2.494 -24.175 -13.184 1 98.71 205 VAL B C 1
ATOM 4107 O O . VAL B 1 205 ? 2.851 -23.638 -14.235 1 98.71 205 VAL B O 1
ATOM 4110 N N . SER B 1 206 ? 1.247 -24.33 -12.934 1 98.9 206 SER B N 1
ATOM 4111 C CA . SER B 1 206 ? 0.172 -23.565 -13.556 1 98.9 206 SER B CA 1
ATOM 4112 C C . SER B 1 206 ? -0.437 -22.568 -12.575 1 98.9 206 SER B C 1
ATOM 4114 O O . SER B 1 206 ? -0.924 -22.956 -11.51 1 98.9 206 SER B O 1
ATOM 4116 N N . TYR B 1 207 ? -0.404 -21.329 -12.938 1 98.9 207 TYR B N 1
ATOM 4117 C CA . TYR B 1 207 ? -0.786 -20.225 -12.063 1 98.9 207 TYR B CA 1
ATOM 4118 C C . TYR B 1 207 ? -1.939 -19.429 -12.662 1 98.9 207 TYR B C 1
ATOM 4120 O O . TYR B 1 207 ? -1.756 -18.702 -13.642 1 98.9 207 TYR B O 1
ATOM 4128 N N . ILE B 1 208 ? -3.15 -19.534 -12.163 1 98.82 208 ILE B N 1
ATOM 4129 C CA . ILE B 1 208 ? -4.34 -18.774 -12.531 1 98.82 208 ILE B CA 1
ATOM 4130 C C . ILE B 1 208 ? -4.975 -18.171 -11.28 1 98.82 208 ILE B C 1
ATOM 4132 O O . ILE B 1 208 ? -5.902 -18.748 -10.707 1 98.82 208 ILE B O 1
ATOM 4136 N N . SER B 1 209 ? -4.584 -17.007 -10.9 1 98.01 209 SER B N 1
ATOM 4137 C CA . SER B 1 209 ? -4.854 -16.488 -9.563 1 98.01 209 SER B CA 1
ATOM 4138 C C . SER B 1 209 ? -6.165 -15.71 -9.527 1 98.01 209 SER B C 1
ATOM 4140 O O . SER B 1 209 ? -6.698 -15.431 -8.45 1 98.01 209 SER B O 1
ATOM 4142 N N . ASP B 1 210 ? -6.705 -15.235 -10.643 1 98.13 210 ASP B N 1
ATOM 4143 C CA . ASP B 1 210 ? -7.951 -14.482 -10.747 1 98.13 210 ASP B CA 1
ATOM 4144 C C . ASP B 1 210 ? -8.817 -15.008 -11.89 1 98.13 210 ASP B C 1
ATOM 4146 O O . ASP B 1 210 ? -8.452 -14.881 -13.061 1 98.13 210 ASP B O 1
ATOM 4150 N N . THR B 1 211 ? -9.966 -15.583 -11.515 1 98.64 211 THR B N 1
ATOM 4151 C CA . THR B 1 211 ? -10.766 -16.132 -12.604 1 98.64 211 THR B CA 1
ATOM 4152 C C . THR B 1 211 ? -12.194 -16.405 -12.142 1 98.64 211 THR B C 1
ATOM 4154 O O . THR B 1 211 ? -12.42 -16.758 -10.982 1 98.64 211 THR B O 1
ATOM 4157 N N . ASN B 1 212 ? -13.097 -16.191 -13.028 1 98.34 212 ASN B N 1
ATOM 4158 C CA . ASN B 1 212 ? -14.451 -16.704 -12.854 1 98.34 212 ASN B CA 1
ATOM 4159 C C . ASN B 1 212 ? -14.783 -17.773 -13.891 1 98.34 212 ASN B C 1
ATOM 4161 O O . ASN B 1 212 ? -15.864 -18.363 -13.856 1 98.34 212 ASN B O 1
ATOM 4165 N N . PHE B 1 213 ? -13.821 -18.011 -14.808 1 98.4 213 PHE B N 1
ATOM 4166 C CA . PHE B 1 213 ? -14.008 -19.02 -15.844 1 98.4 213 PHE B CA 1
ATOM 4167 C C . PHE B 1 213 ? -12.686 -19.341 -16.531 1 98.4 213 PHE B C 1
ATOM 4169 O O . PHE B 1 213 ? -12.007 -18.442 -17.033 1 98.4 213 PHE B O 1
ATOM 4176 N N . ILE B 1 214 ? -12.323 -20.626 -16.557 1 98.68 214 ILE B N 1
ATOM 4177 C CA . ILE B 1 214 ? -11.159 -21.105 -17.296 1 98.68 214 ILE B CA 1
ATOM 4178 C C . ILE B 1 214 ? -11.608 -21.74 -18.61 1 98.68 214 ILE B C 1
ATOM 4180 O O . ILE B 1 214 ? -12.223 -22.809 -18.612 1 98.68 214 ILE B O 1
ATOM 4184 N N . PRO B 1 215 ? -11.269 -21.137 -19.73 1 98.33 215 PRO B N 1
ATOM 4185 C CA . PRO B 1 215 ? -11.693 -21.698 -21.015 1 98.33 215 PRO B CA 1
ATOM 4186 C C . PRO B 1 215 ? -11.143 -23.101 -21.256 1 98.33 215 PRO B C 1
ATOM 4188 O O . PRO B 1 215 ? -10.046 -23.426 -20.794 1 98.33 215 PRO B O 1
ATOM 4191 N N . PRO B 1 216 ? -11.865 -23.891 -22.079 1 98.19 216 PRO B N 1
ATOM 4192 C CA . PRO B 1 216 ? -11.403 -25.243 -22.403 1 98.19 216 PRO B CA 1
ATOM 4193 C C . PRO B 1 216 ? -10.012 -25.256 -23.032 1 98.19 216 PRO B C 1
ATOM 4195 O O . PRO B 1 216 ? -9.215 -26.156 -22.757 1 98.19 216 PRO B O 1
ATOM 4198 N N . SER B 1 217 ? -9.759 -24.283 -23.869 1 97.94 217 SER B N 1
ATOM 4199 C CA . SER B 1 217 ? -8.451 -24.215 -24.512 1 97.94 217 SER B CA 1
ATOM 4200 C C . SER B 1 217 ? -7.337 -24.05 -23.483 1 97.94 217 SER B C 1
ATOM 4202 O O . SER B 1 217 ? -6.255 -24.62 -23.635 1 97.94 217 SER B O 1
ATOM 4204 N N . THR B 1 218 ? -7.595 -23.269 -22.451 1 98.41 218 THR B N 1
ATOM 4205 C CA . THR B 1 218 ? -6.632 -23.111 -21.366 1 98.41 218 THR B CA 1
ATOM 4206 C C . THR B 1 218 ? -6.513 -24.399 -20.557 1 98.41 218 THR B C 1
ATOM 4208 O O . THR B 1 218 ? -5.408 -24.825 -20.216 1 98.41 218 THR B O 1
ATOM 4211 N N . MET B 1 219 ? -7.617 -24.985 -20.281 1 98.51 219 MET B N 1
ATOM 4212 C CA . MET B 1 219 ? -7.611 -26.227 -19.514 1 98.51 219 MET B CA 1
ATOM 4213 C C . MET B 1 219 ? -6.788 -27.299 -20.221 1 98.51 219 MET B C 1
ATOM 4215 O O . MET B 1 219 ? -6.047 -28.043 -19.578 1 98.51 219 MET B O 1
ATOM 4219 N N . GLU B 1 220 ? -6.847 -27.386 -21.48 1 97.82 220 GLU B N 1
ATOM 4220 C CA . GLU B 1 220 ? -6.098 -28.356 -22.273 1 97.82 220 GLU B CA 1
ATOM 4221 C C . GLU B 1 220 ? -4.593 -28.164 -22.103 1 97.82 220 GLU B C 1
ATOM 4223 O O . GLU B 1 220 ? -3.827 -29.127 -22.173 1 97.82 220 GLU B O 1
ATOM 4228 N N . LEU B 1 221 ? -4.222 -26.94 -21.829 1 97.6 221 LEU B N 1
ATOM 4229 C CA . LEU B 1 221 ? -2.805 -26.614 -21.708 1 97.6 221 LEU B CA 1
ATOM 4230 C C . LEU B 1 221 ? -2.256 -27.065 -20.358 1 97.6 221 LEU B C 1
ATOM 4232 O O . LEU B 1 221 ? -1.043 -27.213 -20.194 1 97.6 221 LEU B O 1
ATOM 4236 N N . ILE B 1 222 ? -3.145 -27.291 -19.37 1 98.14 222 ILE B N 1
ATOM 4237 C CA . ILE B 1 222 ? -2.6 -27.475 -18.029 1 98.14 222 ILE B CA 1
ATOM 4238 C C . ILE B 1 222 ? -3.044 -28.826 -17.473 1 98.14 222 ILE B C 1
ATOM 4240 O O . ILE B 1 222 ? -2.446 -29.342 -16.526 1 98.14 222 ILE B O 1
ATOM 4244 N N . GLN B 1 223 ? -4.074 -29.384 -17.969 1 97.78 223 GLN B N 1
ATOM 4245 C CA . GLN B 1 223 ? -4.59 -30.657 -17.477 1 97.78 223 GLN B CA 1
ATOM 4246 C C . GLN B 1 223 ? -3.531 -31.752 -17.569 1 97.78 223 GLN B C 1
ATOM 4248 O O . GLN B 1 223 ? -2.994 -32.014 -18.647 1 97.78 223 GLN B O 1
ATOM 4253 N N . GLY B 1 224 ? -3.22 -32.326 -16.445 1 96 224 GLY B N 1
ATOM 4254 C CA . GLY B 1 224 ? -2.269 -33.426 -16.393 1 96 224 GLY B CA 1
ATOM 4255 C C . GLY B 1 224 ? -0.837 -32.988 -16.634 1 96 224 GLY B C 1
ATOM 4256 O O . GLY B 1 224 ? 0.038 -33.82 -16.883 1 96 224 GLY B O 1
ATOM 4257 N N . LYS B 1 225 ? -0.584 -31.723 -16.586 1 95.07 225 LYS B N 1
ATOM 4258 C CA . LYS B 1 225 ? 0.734 -31.236 -16.982 1 95.07 225 LYS B CA 1
ATOM 4259 C C . LYS B 1 225 ? 1.352 -30.37 -15.889 1 95.07 225 LYS B C 1
ATOM 4261 O O . LYS B 1 225 ? 2.342 -29.674 -16.125 1 95.07 225 LYS B O 1
ATOM 4266 N N . SER B 1 226 ? 0.768 -30.364 -14.698 1 95.98 226 SER B N 1
ATOM 4267 C CA . SER B 1 226 ? 1.231 -29.482 -13.631 1 95.98 226 SER B CA 1
ATOM 4268 C C . SER B 1 226 ? 1.553 -30.269 -12.364 1 95.98 226 SER B C 1
ATOM 4270 O O . SER B 1 226 ? 0.778 -31.133 -11.95 1 95.98 226 SER B O 1
ATOM 4272 N N . ARG B 1 227 ? 2.745 -30.03 -11.829 1 97.91 227 ARG B N 1
ATOM 4273 C CA . ARG B 1 227 ? 3.036 -30.505 -10.48 1 97.91 227 ARG B CA 1
ATOM 4274 C C . ARG B 1 227 ? 2.29 -29.681 -9.436 1 97.91 227 ARG B C 1
ATOM 4276 O O . ARG B 1 227 ? 1.73 -30.233 -8.487 1 97.91 227 ARG B O 1
ATOM 4283 N N . VAL B 1 228 ? 2.277 -28.397 -9.648 1 98.76 228 VAL B N 1
ATOM 4284 C CA . VAL B 1 228 ? 1.603 -27.455 -8.76 1 98.76 228 VAL B CA 1
ATOM 4285 C C . VAL B 1 228 ? 0.569 -26.652 -9.547 1 98.76 228 VAL B C 1
ATOM 4287 O O . VAL B 1 228 ? 0.845 -26.192 -10.657 1 98.76 228 VAL B O 1
ATOM 4290 N N . PHE B 1 229 ? -0.63 -26.55 -9.026 1 98.89 229 PHE B N 1
ATOM 4291 C CA . PHE B 1 229 ? -1.674 -25.693 -9.575 1 98.89 229 PHE B CA 1
ATOM 4292 C C . PHE B 1 229 ? -2.088 -24.629 -8.565 1 98.89 229 PHE B C 1
ATOM 4294 O O . PHE B 1 229 ? -2.438 -24.948 -7.427 1 98.89 229 PHE B O 1
ATOM 4301 N N . VAL B 1 230 ? -1.909 -23.37 -8.898 1 98.95 230 VAL B N 1
ATOM 4302 C CA . VAL B 1 230 ? -2.366 -22.247 -8.084 1 98.95 230 VAL B CA 1
ATOM 4303 C C . VAL B 1 230 ? -3.615 -21.63 -8.709 1 98.95 230 VAL B C 1
ATOM 4305 O O . VAL B 1 230 ? -3.595 -21.213 -9.869 1 98.95 230 VAL B O 1
ATOM 4308 N N . VAL B 1 231 ? -4.67 -21.486 -7.92 1 98.89 231 VAL B N 1
ATOM 4309 C CA . VAL B 1 231 ? -5.899 -21.044 -8.571 1 98.89 231 VAL B CA 1
ATOM 4310 C C . VAL B 1 231 ? -6.731 -20.214 -7.595 1 98.89 231 VAL B C 1
ATOM 4312 O O . VAL B 1 231 ? -6.604 -20.364 -6.378 1 98.89 231 VAL B O 1
ATOM 4315 N N . ASP B 1 232 ? -7.573 -19.444 -8.111 1 98.66 232 ASP B N 1
ATOM 4316 C CA . ASP B 1 232 ? -8.453 -18.469 -7.474 1 98.66 232 ASP B CA 1
ATOM 4317 C C . ASP B 1 232 ? -9.455 -19.156 -6.549 1 98.66 232 ASP B C 1
ATOM 4319 O O . ASP B 1 232 ? -9.987 -20.217 -6.88 1 98.66 232 ASP B O 1
ATOM 4323 N N . CYS B 1 233 ? -9.683 -18.572 -5.392 1 98.56 233 CYS B N 1
ATOM 4324 C CA . CYS B 1 233 ? -10.756 -18.916 -4.467 1 98.56 233 CYS B CA 1
ATOM 4325 C C . CYS B 1 233 ? -11.131 -17.722 -3.597 1 98.56 233 CYS B C 1
ATOM 4327 O O . CYS B 1 233 ? -10.6 -17.56 -2.496 1 98.56 233 CYS B O 1
ATOM 4329 N N . LEU B 1 234 ? -12.06 -17.001 -3.966 1 97.75 234 LEU B N 1
ATOM 4330 C CA . LEU B 1 234 ? -12.392 -15.748 -3.297 1 97.75 234 LEU B CA 1
ATOM 4331 C C . LEU B 1 234 ? -13.141 -16.009 -1.995 1 97.75 234 LEU B C 1
ATOM 4333 O O . LEU B 1 234 ? -12.861 -15.375 -0.974 1 97.75 234 LEU B O 1
ATOM 4337 N N . ARG B 1 235 ? -14.116 -16.864 -2.1 1 96.64 235 ARG B N 1
ATOM 4338 C CA . ARG B 1 235 ? -14.989 -17.148 -0.965 1 96.64 235 ARG B CA 1
ATOM 4339 C C . ARG B 1 235 ? -15.54 -18.568 -1.04 1 96.64 235 ARG B C 1
ATOM 43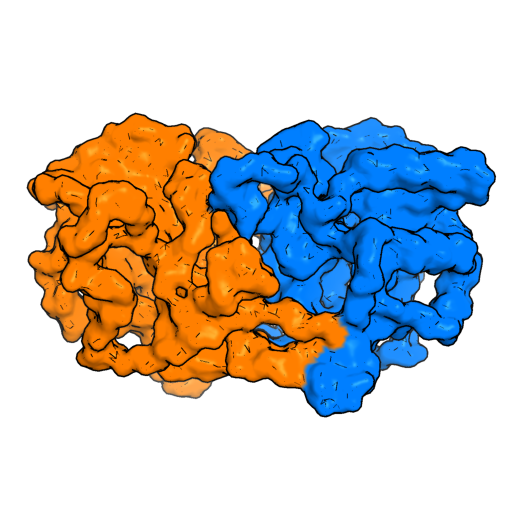41 O O . ARG B 1 235 ? -15.295 -19.284 -2.014 1 96.64 235 ARG B O 1
ATOM 4348 N N . LEU B 1 236 ? -16.215 -18.937 -0.002 1 96.35 236 LEU B N 1
ATOM 4349 C CA . LEU B 1 236 ? -16.621 -20.332 0.139 1 96.35 236 LEU B CA 1
ATOM 4350 C C . LEU B 1 236 ? -17.917 -20.6 -0.618 1 96.35 236 LEU B C 1
ATOM 4352 O O . LEU B 1 236 ? -18.076 -21.659 -1.23 1 96.35 236 LEU B O 1
ATOM 4356 N N . THR B 1 237 ? -18.717 -19.552 -0.428 1 93.16 237 THR B N 1
ATOM 4357 C CA . THR B 1 237 ? -20.039 -19.765 -1.006 1 93.16 237 THR B CA 1
ATOM 4358 C C . THR B 1 237 ? -20.469 -18.557 -1.832 1 93.16 237 THR B C 1
ATOM 4360 O O . THR B 1 237 ? -19.729 -17.577 -1.941 1 93.16 237 THR B O 1
ATOM 4363 N N . LYS B 1 238 ? -21.536 -18.652 -2.531 1 90.4 238 LYS B N 1
ATOM 4364 C CA . LYS B 1 238 ? -22.148 -17.599 -3.336 1 90.4 238 LYS B CA 1
ATOM 4365 C C . LYS B 1 238 ? -21.27 -17.241 -4.532 1 90.4 238 LYS B C 1
ATOM 4367 O O . LYS B 1 238 ? -20.143 -16.773 -4.363 1 90.4 238 LYS B O 1
ATOM 4372 N N . PRO B 1 239 ? -21.698 -17.503 -5.647 1 93.4 239 PRO B N 1
ATOM 4373 C CA . PRO B 1 239 ? -20.915 -17.181 -6.843 1 93.4 239 PRO B CA 1
ATOM 4374 C C . PRO B 1 239 ? -20.519 -15.708 -6.91 1 93.4 239 PRO B C 1
ATOM 4376 O O . PRO B 1 239 ? -21.194 -14.856 -6.326 1 93.4 239 PRO B O 1
ATOM 4379 N N . HIS B 1 240 ? -19.505 -15.414 -7.565 1 94.82 240 HIS B N 1
ATOM 4380 C CA . HIS B 1 240 ? -19.006 -14.06 -7.777 1 94.82 240 HIS B CA 1
ATOM 4381 C C . HIS B 1 240 ? -18.848 -13.757 -9.263 1 94.82 240 HIS B C 1
ATOM 4383 O O . HIS B 1 240 ? -18.561 -14.656 -10.057 1 94.82 240 HIS B O 1
ATOM 4389 N N . ALA B 1 241 ? -18.97 -12.554 -9.615 1 94.61 241 ALA B N 1
ATOM 4390 C CA . ALA B 1 241 ? -18.95 -12.133 -11.014 1 94.61 241 ALA B CA 1
ATOM 4391 C C . ALA B 1 241 ? -17.566 -12.328 -11.625 1 94.61 241 ALA B C 1
ATOM 4393 O O . ALA B 1 241 ? -17.441 -12.596 -12.823 1 94.61 241 ALA B O 1
ATOM 4394 N N . SER B 1 242 ? -16.574 -12.25 -10.757 1 97.31 242 SER B N 1
ATOM 4395 C CA . SER B 1 242 ? -15.249 -12.202 -11.367 1 97.31 242 SER B CA 1
ATOM 4396 C C . SER B 1 242 ? -14.317 -13.237 -10.745 1 97.31 242 SER B C 1
ATOM 4398 O O . SER B 1 242 ? -13.149 -13.337 -11.127 1 97.31 242 SER B O 1
ATOM 4400 N N . HIS B 1 243 ? -14.811 -14.042 -9.805 1 98.36 243 HIS B N 1
ATOM 4401 C CA . HIS B 1 243 ? -13.918 -14.946 -9.089 1 98.36 243 HIS B CA 1
ATOM 4402 C C . HIS B 1 243 ? -14.57 -16.308 -8.873 1 98.36 243 HIS B C 1
ATOM 4404 O O . HIS B 1 243 ? -15.798 -16.413 -8.832 1 98.36 243 HIS B O 1
ATOM 4410 N N . PHE B 1 244 ? -13.717 -17.291 -8.649 1 98.53 244 PHE B N 1
ATOM 4411 C CA . PHE B 1 244 ? -14.17 -18.619 -8.253 1 98.53 244 PHE B CA 1
ATOM 4412 C C . PHE B 1 244 ? -14.62 -18.627 -6.797 1 98.53 244 PHE B C 1
ATOM 4414 O O . PHE B 1 244 ? -14.016 -17.963 -5.952 1 98.53 244 PHE B O 1
ATOM 4421 N N . VAL B 1 245 ? -15.63 -19.406 -6.535 1 98.02 245 VAL B N 1
ATOM 4422 C CA . VAL B 1 245 ? -15.919 -19.859 -5.178 1 98.02 245 VAL B CA 1
ATOM 4423 C C . VAL B 1 245 ? -15.27 -21.221 -4.939 1 98.02 245 VAL B C 1
ATOM 4425 O O . VAL B 1 245 ? -14.723 -21.826 -5.863 1 98.02 245 VAL B O 1
ATOM 4428 N N . LEU B 1 246 ? -15.345 -21.682 -3.759 1 98.41 246 LEU B N 1
ATOM 4429 C CA . LEU B 1 246 ? -14.625 -22.886 -3.355 1 98.41 246 LEU B CA 1
ATOM 4430 C C . LEU B 1 246 ? -14.981 -24.061 -4.26 1 98.41 246 LEU B C 1
ATOM 4432 O O . LEU B 1 246 ? -14.094 -24.774 -4.736 1 98.41 246 LEU B O 1
ATOM 4436 N N . GLU B 1 247 ? -16.184 -24.272 -4.504 1 98.11 247 GLU B N 1
ATOM 4437 C CA . GLU B 1 247 ? -16.625 -25.41 -5.304 1 98.11 247 GLU B CA 1
ATOM 4438 C C . GLU B 1 247 ? -16.011 -25.374 -6.701 1 98.11 247 GLU B C 1
ATOM 4440 O O . GLU B 1 247 ? -15.579 -26.404 -7.221 1 98.11 247 GLU B O 1
ATOM 4445 N N . GLN B 1 248 ? -15.991 -24.237 -7.308 1 98.56 248 GLN B N 1
ATOM 4446 C CA . GLN B 1 248 ? -15.41 -24.076 -8.636 1 98.56 248 GLN B CA 1
ATOM 4447 C C . GLN B 1 248 ? -13.906 -24.333 -8.614 1 98.56 248 GLN B C 1
ATOM 4449 O O . GLN B 1 248 ? -13.361 -24.941 -9.538 1 98.56 248 GLN B O 1
ATOM 4454 N N . SER B 1 249 ? -13.259 -23.869 -7.614 1 98.72 249 SER B N 1
ATOM 4455 C CA . SER B 1 249 ? -11.829 -24.11 -7.45 1 98.72 249 SER B CA 1
ATOM 4456 C C . SER B 1 249 ? -11.532 -25.599 -7.311 1 98.72 249 SER B C 1
ATOM 4458 O O . SER B 1 249 ? -10.559 -26.099 -7.879 1 98.72 249 SER B O 1
ATOM 4460 N N . ILE B 1 250 ? -12.357 -26.258 -6.508 1 98.64 250 ILE B N 1
ATOM 4461 C CA . ILE B 1 250 ? -12.19 -27.692 -6.294 1 98.64 250 ILE B CA 1
ATOM 4462 C C . ILE B 1 250 ? -12.378 -28.436 -7.614 1 98.64 250 ILE B C 1
ATOM 4464 O O . ILE B 1 250 ? -11.605 -29.339 -7.941 1 98.64 250 ILE B O 1
ATOM 4468 N N . GLU B 1 251 ? -13.36 -28.029 -8.344 1 98.41 251 GLU B N 1
ATOM 4469 C CA . GLU B 1 251 ? -13.608 -28.669 -9.632 1 98.41 251 GLU B CA 1
ATOM 4470 C C . GLU B 1 251 ? -12.436 -28.459 -10.587 1 98.41 251 GLU B C 1
ATOM 4472 O O . GLU B 1 251 ? -12.042 -29.379 -11.307 1 98.41 251 GLU B O 1
ATOM 4477 N N . ALA B 1 252 ? -11.935 -27.257 -10.634 1 98.73 252 ALA B N 1
ATOM 4478 C CA . ALA B 1 252 ? -10.76 -26.989 -11.46 1 98.73 252 ALA B CA 1
ATOM 4479 C C . ALA B 1 252 ? -9.584 -27.866 -11.041 1 98.73 252 ALA B C 1
ATOM 4481 O O . ALA B 1 252 ? -8.867 -28.401 -11.89 1 98.73 252 ALA B O 1
ATOM 4482 N N . ALA B 1 253 ? -9.389 -27.996 -9.769 1 98.59 253 ALA B N 1
ATOM 4483 C CA . ALA B 1 253 ? -8.308 -28.83 -9.248 1 98.59 253 ALA B CA 1
ATOM 4484 C C . ALA B 1 253 ? -8.473 -30.281 -9.69 1 98.59 253 ALA B C 1
ATOM 4486 O O . ALA B 1 253 ? -7.501 -30.932 -10.078 1 98.59 253 ALA B O 1
ATOM 4487 N N . ARG B 1 254 ? -9.691 -30.78 -9.611 1 98.32 254 ARG B N 1
ATOM 4488 C CA . ARG B 1 254 ? -9.984 -32.143 -10.041 1 98.32 254 ARG B CA 1
ATOM 4489 C C . ARG B 1 254 ? -9.62 -32.345 -11.508 1 98.32 254 ARG B C 1
ATOM 4491 O O . ARG B 1 254 ? -9.134 -33.411 -11.891 1 98.32 254 ARG B O 1
ATOM 4498 N N . GLN B 1 255 ? -9.885 -31.358 -12.27 1 98.28 255 GLN B N 1
ATOM 4499 C CA . GLN B 1 255 ? -9.629 -31.448 -13.704 1 98.28 255 GLN B CA 1
ATOM 4500 C C . GLN B 1 255 ? -8.132 -31.393 -14 1 98.28 255 GLN B C 1
ATOM 4502 O O . GLN B 1 255 ? -7.633 -32.142 -14.841 1 98.28 255 GLN B O 1
ATOM 4507 N N . VAL B 1 256 ? -7.402 -30.501 -13.359 1 98.4 256 VAL B N 1
ATOM 4508 C CA . VAL B 1 256 ? -5.988 -30.276 -13.639 1 98.4 256 VAL B CA 1
ATOM 4509 C C . VAL B 1 256 ? -5.168 -31.467 -13.148 1 98.4 256 VAL B C 1
ATOM 4511 O O . VAL B 1 256 ? -4.174 -31.845 -13.773 1 98.4 256 VAL B O 1
ATOM 4514 N N . LYS B 1 257 ? -5.518 -32.102 -11.993 1 97.05 257 LYS B N 1
ATOM 4515 C CA . LYS B 1 257 ? -4.88 -33.273 -11.4 1 97.05 257 LYS B CA 1
ATOM 4516 C C . LYS B 1 257 ? -3.408 -33.003 -11.098 1 97.05 257 LYS B C 1
ATOM 4518 O O . LYS B 1 257 ? -2.54 -33.806 -11.447 1 97.05 257 LYS B O 1
ATOM 4523 N N . ALA B 1 258 ? -3.134 -31.803 -10.584 1 98.11 258 ALA B N 1
ATOM 4524 C CA . 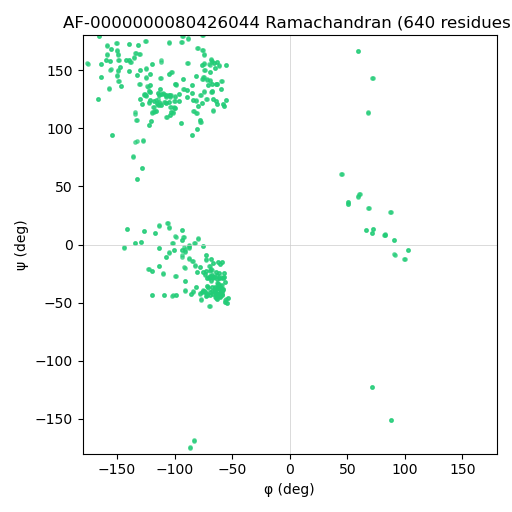ALA B 1 258 ? -1.778 -31.497 -10.136 1 98.11 258 ALA B CA 1
ATOM 4525 C C . ALA B 1 258 ? -1.408 -32.318 -8.904 1 98.11 258 ALA B C 1
ATOM 4527 O O . ALA B 1 258 ? -2.284 -32.855 -8.223 1 98.11 258 ALA B O 1
ATOM 4528 N N . SER B 1 259 ? -0.152 -32.48 -8.636 1 97.39 259 SER B N 1
ATOM 4529 C CA . SER B 1 259 ? 0.28 -33.144 -7.411 1 97.39 259 SER B CA 1
ATOM 4530 C C . SER B 1 259 ? -0.227 -32.408 -6.175 1 97.39 259 SER B C 1
ATOM 4532 O O . SER B 1 259 ? -0.533 -33.032 -5.156 1 97.39 259 SER B O 1
ATOM 4534 N N . LYS B 1 260 ? -0.247 -31.1 -6.224 1 98.39 260 LYS B N 1
ATOM 4535 C CA . LYS B 1 260 ? -0.773 -30.247 -5.162 1 98.39 260 LYS B CA 1
ATOM 4536 C C . LYS B 1 260 ? -1.405 -28.982 -5.735 1 98.39 260 LYS B C 1
ATOM 4538 O O . LYS B 1 260 ? -0.871 -28.384 -6.671 1 98.39 260 LYS B O 1
ATOM 4543 N N . THR B 1 261 ? -2.54 -28.61 -5.24 1 98.79 261 THR B N 1
ATOM 4544 C CA . THR B 1 261 ? -3.204 -27.369 -5.623 1 98.79 261 THR B CA 1
ATOM 4545 C C . THR B 1 261 ? -3.226 -26.385 -4.457 1 98.79 261 THR B C 1
ATOM 4547 O O . THR B 1 261 ? -3.495 -26.77 -3.317 1 98.79 261 THR B O 1
ATOM 4550 N N . TYR B 1 262 ? -2.89 -25.165 -4.697 1 98.92 262 TYR B N 1
ATOM 4551 C CA . TYR B 1 262 ? -2.973 -24.092 -3.713 1 98.92 262 TYR B CA 1
ATOM 4552 C C . TYR B 1 262 ? -4.024 -23.064 -4.114 1 98.92 262 TYR B C 1
ATOM 4554 O O . TYR B 1 262 ? -4.016 -22.566 -5.243 1 98.92 262 TYR B O 1
ATOM 4562 N N . TYR B 1 263 ? -4.9 -22.772 -3.205 1 98.9 263 TYR B N 1
ATOM 4563 C CA . TYR B 1 263 ? -5.919 -21.752 -3.428 1 98.9 263 TYR B CA 1
ATOM 4564 C C . TYR B 1 263 ? -5.447 -20.392 -2.928 1 98.9 263 TYR B C 1
ATOM 4566 O O . TYR B 1 263 ? -4.801 -20.298 -1.881 1 98.9 263 TYR B O 1
ATOM 4574 N N . VAL B 1 264 ? -5.802 -19.285 -3.673 1 98.88 264 VAL B N 1
ATOM 4575 C CA . VAL B 1 264 ? -5.425 -17.92 -3.324 1 98.88 264 VAL B CA 1
ATOM 4576 C C . VAL B 1 264 ? -6.599 -16.978 -3.579 1 98.88 264 VAL B C 1
ATOM 4578 O O . VAL B 1 264 ? -7.619 -17.384 -4.141 1 98.88 264 VAL B O 1
ATOM 4581 N N . GLY B 1 265 ? -6.448 -15.675 -3.154 1 98.57 265 GLY B N 1
ATOM 4582 C CA . GLY B 1 265 ? -7.413 -14.627 -3.447 1 98.57 265 GLY B CA 1
ATOM 4583 C C . GLY B 1 265 ? -8.534 -14.546 -2.429 1 98.57 265 GLY B C 1
ATOM 4584 O O . GLY B 1 265 ? -9.637 -14.094 -2.746 1 98.57 265 GLY B O 1
ATOM 4585 N N . PHE B 1 266 ? -8.315 -14.918 -1.226 1 98.12 266 PHE B N 1
ATOM 4586 C CA . PHE B 1 266 ? -9.352 -15.084 -0.215 1 98.12 266 PHE B CA 1
ATOM 4587 C C . PHE B 1 266 ? -9.818 -13.731 0.31 1 98.12 266 PHE B C 1
ATOM 4589 O O . PHE B 1 266 ? -9.007 -12.825 0.514 1 98.12 266 PHE B O 1
ATOM 4596 N N . ALA B 1 267 ? -11.053 -13.661 0.554 1 96.96 267 ALA B N 1
ATOM 4597 C CA . ALA B 1 267 ? -11.618 -12.538 1.297 1 96.96 267 ALA B CA 1
ATOM 4598 C C . ALA B 1 267 ? -11.701 -12.852 2.788 1 96.96 267 ALA B C 1
ATOM 4600 O O . ALA B 1 267 ? -11.362 -13.959 3.215 1 96.96 267 ALA B O 1
ATOM 4601 N N . HIS B 1 268 ? -12.194 -11.914 3.604 1 96.67 268 HIS B N 1
ATOM 4602 C CA . HIS B 1 268 ? -12.11 -11.989 5.059 1 96.67 268 HIS B CA 1
ATOM 4603 C C . HIS B 1 268 ? -13.183 -12.913 5.625 1 96.67 268 HIS B C 1
ATOM 4605 O O . HIS B 1 268 ? -13.267 -13.102 6.841 1 96.67 268 HIS B O 1
ATOM 4611 N N . ARG B 1 269 ? -13.944 -13.567 4.837 1 95.3 269 ARG B N 1
ATOM 4612 C CA . ARG B 1 269 ? -14.934 -14.516 5.335 1 95.3 269 ARG B CA 1
ATOM 4613 C C . ARG B 1 269 ? -14.438 -15.951 5.192 1 95.3 269 ARG B C 1
ATOM 4615 O O . ARG B 1 269 ? -15.148 -16.897 5.54 1 95.3 269 ARG B O 1
ATOM 4622 N N . THR B 1 270 ? -13.34 -16.081 4.727 1 97.56 270 THR B N 1
ATOM 4623 C CA . THR B 1 270 ? -12.725 -17.396 4.586 1 97.56 270 THR B CA 1
ATOM 4624 C C . THR B 1 270 ? -11.611 -17.584 5.612 1 97.56 270 THR B C 1
ATOM 4626 O O . THR B 1 270 ? -10.544 -16.977 5.496 1 97.56 270 THR B O 1
ATOM 4629 N N . ASP B 1 271 ? -11.843 -18.419 6.557 1 98.3 271 ASP B N 1
ATOM 4630 C CA . ASP B 1 271 ? -10.847 -18.735 7.576 1 98.3 271 ASP B CA 1
ATOM 4631 C C . ASP B 1 271 ? -9.844 -19.766 7.063 1 98.3 271 ASP B C 1
ATOM 4633 O O . ASP B 1 271 ? -10.228 -20.864 6.657 1 98.3 271 ASP B O 1
ATOM 4637 N N . HIS B 1 272 ? -8.596 -19.438 7.1 1 98.64 272 HIS B N 1
ATOM 4638 C CA . HIS B 1 272 ? -7.542 -20.3 6.579 1 98.64 272 HIS B CA 1
ATOM 4639 C C . HIS B 1 272 ? -7.585 -21.679 7.23 1 98.64 272 HIS B C 1
ATOM 4641 O O . HIS B 1 272 ? -7.545 -22.699 6.538 1 98.64 272 HIS B O 1
ATOM 4647 N N . TYR B 1 273 ? -7.647 -21.737 8.505 1 98.26 273 TYR B N 1
ATOM 4648 C CA . TYR B 1 273 ? -7.494 -22.964 9.279 1 98.26 273 TYR B CA 1
ATOM 4649 C C . TYR B 1 273 ? -8.712 -23.866 9.117 1 98.26 273 TYR B C 1
ATOM 4651 O O . TYR B 1 273 ? -8.576 -25.082 8.967 1 98.26 273 TYR B O 1
ATOM 4659 N N . ALA B 1 274 ? -9.863 -23.227 9.18 1 98.17 274 ALA B N 1
ATOM 4660 C CA . ALA B 1 274 ? -11.076 -24.002 8.933 1 98.17 274 ALA B CA 1
ATOM 4661 C C . ALA B 1 274 ? -11.064 -24.607 7.532 1 98.17 274 ALA B C 1
ATOM 4663 O O . ALA B 1 274 ? -11.422 -25.773 7.349 1 98.17 274 ALA B O 1
ATOM 4664 N N . LEU B 1 275 ? -10.667 -23.816 6.559 1 98.47 275 LEU B N 1
ATOM 4665 C CA . LEU B 1 275 ? -10.621 -24.296 5.182 1 98.47 275 LEU B CA 1
ATOM 4666 C C . LEU B 1 275 ? -9.599 -25.417 5.031 1 98.47 275 LEU B C 1
ATOM 4668 O O . LEU B 1 275 ? -9.837 -26.386 4.306 1 98.47 275 LEU B O 1
ATOM 4672 N N . GLU B 1 276 ? -8.448 -25.236 5.591 1 98.1 276 GLU B N 1
ATOM 4673 C CA . GLU B 1 276 ? -7.418 -26.269 5.553 1 98.1 276 GLU B CA 1
ATOM 4674 C C . GLU B 1 276 ? -7.954 -27.602 6.068 1 98.1 276 GLU B C 1
ATOM 4676 O O . GLU B 1 276 ? -7.697 -28.652 5.475 1 98.1 276 GLU B O 1
ATOM 4681 N N . THR B 1 277 ? -8.654 -27.581 7.182 1 97.96 277 THR B N 1
ATOM 4682 C CA . THR B 1 277 ? -9.255 -28.777 7.762 1 97.96 277 THR B CA 1
ATOM 4683 C C . THR B 1 277 ? -10.252 -29.405 6.793 1 97.96 277 THR B C 1
ATOM 4685 O O . THR B 1 277 ? -10.26 -30.623 6.604 1 97.96 277 THR B O 1
ATOM 4688 N N . ASP B 1 278 ? -11.011 -28.574 6.174 1 97.18 278 ASP B N 1
ATOM 4689 C CA . ASP B 1 278 ? -12.025 -29.061 5.244 1 97.18 278 ASP B CA 1
ATOM 4690 C C . ASP B 1 278 ? -11.381 -29.708 4.019 1 97.18 278 ASP B C 1
ATOM 4692 O O . ASP B 1 278 ? -11.844 -30.748 3.545 1 97.18 278 ASP B O 1
ATOM 4696 N N . LEU B 1 279 ? -10.395 -29.107 3.537 1 98.05 279 LEU B N 1
ATOM 4697 C CA . LEU B 1 279 ? -9.738 -29.613 2.338 1 98.05 279 LEU B CA 1
ATOM 4698 C C . LEU B 1 279 ? -8.993 -30.911 2.633 1 98.05 279 LEU B C 1
ATOM 4700 O O . LEU B 1 279 ? -8.842 -31.76 1.752 1 98.05 279 LEU B O 1
ATOM 4704 N N . LYS B 1 280 ? -8.543 -31.092 3.843 1 97.14 280 LYS B N 1
ATOM 4705 C CA . LYS B 1 280 ? -7.899 -32.339 4.244 1 97.14 280 LYS B CA 1
ATOM 4706 C C . LYS B 1 280 ? -8.867 -33.515 4.142 1 97.14 280 LYS B C 1
ATOM 4708 O O . LYS B 1 280 ? -8.46 -34.635 3.825 1 97.14 280 LYS B O 1
ATOM 4713 N N . LYS B 1 281 ? -10.097 -33.247 4.385 1 97.2 281 LYS B N 1
ATOM 4714 C CA . LYS B 1 281 ? -11.106 -34.293 4.245 1 97.2 281 LYS B CA 1
ATOM 4715 C C . LYS B 1 281 ? -11.191 -34.784 2.802 1 97.2 281 LYS B C 1
ATOM 4717 O O . LYS B 1 281 ? -11.408 -35.972 2.557 1 97.2 281 LYS B O 1
ATOM 4722 N N . LEU B 1 282 ? -11.054 -33.821 1.868 1 96.2 282 LEU B N 1
ATOM 4723 C CA . LEU B 1 282 ? -11.085 -34.175 0.453 1 96.2 282 LEU B CA 1
ATOM 4724 C C . LEU B 1 282 ? -9.863 -35.004 0.073 1 96.2 282 LEU B C 1
ATOM 4726 O O . LEU B 1 282 ? -9.948 -35.884 -0.786 1 96.2 282 LEU B O 1
ATOM 4730 N N . GLU B 1 283 ? -8.79 -34.685 0.656 1 96.16 283 GLU B N 1
ATOM 4731 C CA . GLU B 1 283 ? -7.588 -35.481 0.42 1 96.16 283 GLU B CA 1
ATOM 4732 C C . GLU B 1 283 ? -7.794 -36.931 0.848 1 96.16 283 GLU B C 1
ATOM 4734 O O . GLU B 1 283 ? -7.384 -37.855 0.143 1 96.16 283 GLU B O 1
ATOM 4739 N N . VAL B 1 284 ? -8.414 -37.124 1.974 1 96.22 284 VAL B N 1
ATOM 4740 C CA . VAL B 1 284 ? -8.646 -38.453 2.529 1 96.22 284 VAL B CA 1
ATOM 4741 C C . VAL B 1 284 ? -9.67 -39.199 1.676 1 96.22 284 VAL B C 1
ATOM 4743 O O . VAL B 1 284 ? -9.485 -40.376 1.361 1 96.22 284 VAL B O 1
ATOM 4746 N N . SER B 1 285 ? -10.694 -38.471 1.265 1 96.61 285 SER B N 1
ATOM 4747 C CA . SER B 1 285 ? -11.824 -39.129 0.618 1 96.61 285 SER B CA 1
ATOM 4748 C C . SER B 1 285 ? -11.538 -39.399 -0.856 1 96.61 285 SER B C 1
ATOM 4750 O O . SER B 1 285 ? -11.958 -40.423 -1.398 1 96.61 285 SER B O 1
ATOM 4752 N N . GLU B 1 286 ? -10.831 -38.478 -1.535 1 95.34 286 GLU B N 1
ATOM 4753 C CA . GLU B 1 286 ? -10.707 -38.671 -2.977 1 95.34 286 GLU B CA 1
ATOM 4754 C C . GLU B 1 286 ? -9.269 -38.456 -3.441 1 95.34 286 GLU B C 1
ATOM 4756 O O . GLU B 1 286 ? -8.993 -38.449 -4.642 1 95.34 286 GLU B O 1
ATOM 4761 N N . GLY B 1 287 ? -8.356 -38.173 -2.55 1 95.54 287 GLY B N 1
ATOM 4762 C CA . GLY B 1 287 ? -6.95 -38.044 -2.899 1 95.54 287 GLY B CA 1
ATOM 4763 C C . GLY B 1 287 ? -6.596 -36.677 -3.454 1 95.54 287 GLY B C 1
ATOM 4764 O O . GLY B 1 287 ? -5.487 -36.472 -3.952 1 95.54 287 GLY B O 1
ATOM 4765 N N . LEU B 1 288 ? -7.508 -35.753 -3.398 1 97.15 288 LEU B N 1
ATOM 4766 C CA . LEU B 1 288 ? -7.26 -34.402 -3.887 1 97.15 288 LEU B CA 1
ATOM 4767 C C . LEU B 1 288 ? -6.419 -33.609 -2.892 1 97.15 288 LEU B C 1
ATOM 4769 O O . LEU B 1 288 ? -6.918 -33.197 -1.842 1 97.15 288 LEU B O 1
ATOM 4773 N N . LYS B 1 289 ? -5.163 -33.391 -3.169 1 97.83 289 LYS B N 1
ATOM 4774 C CA . LYS B 1 289 ? -4.28 -32.603 -2.313 1 97.83 289 LYS B CA 1
ATOM 4775 C C . LYS B 1 289 ? -4.403 -31.113 -2.619 1 97.83 289 LYS B C 1
ATOM 4777 O O . LYS B 1 289 ? -3.759 -30.608 -3.541 1 97.83 289 LYS B O 1
ATOM 4782 N N . ALA B 1 290 ? -5.218 -30.471 -1.899 1 98.47 290 ALA B N 1
ATOM 4783 C CA . ALA B 1 290 ? -5.434 -29.032 -2.031 1 98.47 290 ALA B CA 1
ATOM 4784 C C . ALA B 1 290 ? -5.333 -28.337 -0.677 1 98.47 290 ALA B C 1
ATOM 4786 O O . ALA B 1 290 ? -5.603 -28.944 0.362 1 98.47 290 ALA B O 1
ATOM 4787 N N . ALA B 1 291 ? -4.921 -27.124 -0.643 1 98.6 291 ALA B N 1
ATOM 4788 C CA . ALA B 1 291 ? -4.817 -26.343 0.587 1 98.6 291 ALA B CA 1
ATOM 4789 C C . ALA B 1 291 ? -4.884 -24.847 0.294 1 98.6 291 ALA B C 1
ATOM 4791 O O . ALA B 1 291 ? -4.536 -24.406 -0.804 1 98.6 291 ALA B O 1
ATOM 4792 N N . PRO B 1 292 ? -5.385 -24.058 1.215 1 98.77 292 PRO B N 1
ATOM 4793 C CA . PRO B 1 292 ? -5.19 -22.613 1.073 1 98.77 292 PRO B CA 1
ATOM 4794 C C . PRO B 1 292 ? -3.73 -22.196 1.229 1 98.77 292 PRO B C 1
ATOM 4796 O O . PRO B 1 292 ? -3.053 -22.64 2.159 1 98.77 292 PRO B O 1
ATOM 4799 N N . ALA B 1 293 ? -3.251 -21.386 0.325 1 98.83 293 ALA B N 1
ATOM 4800 C CA . ALA B 1 293 ? -1.932 -20.783 0.496 1 98.83 293 ALA B CA 1
ATOM 4801 C C . ALA B 1 293 ? -1.968 -19.67 1.539 1 98.83 293 ALA B C 1
ATOM 4803 O O . ALA B 1 293 ? -3.045 -19.248 1.969 1 98.83 293 ALA B O 1
ATOM 4804 N N . TYR B 1 294 ? -0.857 -19.285 2.015 1 98.77 294 TYR B N 1
ATOM 4805 C CA . TYR B 1 294 ? -0.745 -18.156 2.932 1 98.77 294 TYR B CA 1
ATOM 4806 C C . TYR B 1 294 ? 0.519 -17.351 2.655 1 98.77 294 TYR B C 1
ATOM 4808 O O . TYR B 1 294 ? 1.445 -17.842 2.005 1 98.77 294 TYR B O 1
ATOM 4816 N N . ASP B 1 295 ? 0.55 -16.096 3.077 1 98.84 295 ASP B N 1
ATOM 4817 C CA . ASP B 1 295 ? 1.682 -15.21 2.822 1 98.84 295 ASP B CA 1
ATOM 4818 C C . ASP B 1 295 ? 2.949 -15.731 3.496 1 98.84 295 ASP B C 1
ATOM 4820 O O . ASP B 1 295 ? 2.991 -15.882 4.719 1 98.84 295 ASP B O 1
ATOM 4824 N N . GLY B 1 296 ? 3.978 -15.99 2.689 1 98.63 296 GLY B N 1
ATOM 4825 C CA . GLY B 1 296 ? 5.232 -16.495 3.224 1 98.63 296 GLY B CA 1
ATOM 4826 C C . GLY B 1 296 ? 5.417 -17.985 3.005 1 98.63 296 GLY B C 1
ATOM 4827 O O . GLY B 1 296 ? 6.48 -18.534 3.301 1 98.63 296 GLY B O 1
ATOM 4828 N N . LEU B 1 297 ? 4.417 -18.642 2.459 1 98.79 297 LEU B N 1
ATOM 4829 C CA . LEU B 1 297 ? 4.555 -20.058 2.138 1 98.79 297 LEU B CA 1
ATOM 4830 C C . LEU B 1 297 ? 5.583 -20.267 1.032 1 98.79 297 LEU B C 1
ATOM 4832 O O . LEU B 1 297 ? 5.502 -19.636 -0.025 1 98.79 297 LEU B O 1
ATOM 4836 N N . LYS B 1 298 ? 6.554 -21.079 1.268 1 98.7 298 LYS B N 1
ATOM 4837 C CA . LYS B 1 298 ? 7.547 -21.516 0.291 1 98.7 298 LYS B CA 1
ATOM 4838 C C . LYS B 1 298 ? 7.321 -22.971 -0.11 1 98.7 298 LYS B C 1
ATOM 4840 O O . LYS B 1 298 ? 7.162 -23.84 0.751 1 98.7 298 LYS B O 1
ATOM 4845 N N . VAL B 1 299 ? 7.253 -23.256 -1.343 1 98.69 299 VAL B N 1
ATOM 4846 C CA . VAL B 1 299 ? 7.113 -24.609 -1.872 1 98.69 299 VAL B CA 1
ATOM 4847 C C . VAL B 1 299 ? 8.324 -24.954 -2.736 1 98.69 299 VAL B C 1
ATOM 4849 O O . VAL B 1 299 ? 8.531 -24.355 -3.794 1 98.69 299 VAL B O 1
ATOM 4852 N N . SER B 1 300 ? 9.094 -25.883 -2.33 1 98.31 300 SER B N 1
ATOM 4853 C CA . SER B 1 300 ? 10.249 -26.338 -3.097 1 98.31 300 SER B CA 1
ATOM 4854 C C . SER B 1 300 ? 9.849 -27.39 -4.126 1 98.31 300 SER B C 1
ATOM 4856 O O . SER B 1 300 ? 9.112 -28.326 -3.81 1 98.31 300 SER B O 1
ATOM 4858 N N . LEU B 1 301 ? 10.283 -27.159 -5.265 1 98.02 301 LEU B N 1
ATOM 4859 C CA . LEU B 1 301 ? 10.052 -28.092 -6.364 1 98.02 301 LEU B CA 1
ATOM 4860 C C . LEU B 1 301 ? 11.362 -28.719 -6.828 1 98.02 301 LEU B C 1
ATOM 4862 O O . LEU B 1 301 ? 11.437 -29.266 -7.931 1 98.02 301 LEU B O 1
ATOM 4866 N N . ALA B 1 302 ? 12.349 -28.64 -6.089 1 94.88 302 ALA B N 1
ATOM 4867 C CA . ALA B 1 302 ? 13.704 -29.029 -6.469 1 94.88 302 ALA B CA 1
ATOM 4868 C C . ALA B 1 302 ? 13.792 -30.53 -6.73 1 94.88 302 ALA B C 1
ATOM 4870 O O . ALA B 1 302 ? 14.545 -30.972 -7.6 1 94.88 302 ALA B O 1
ATOM 4871 N N . ASN B 1 303 ? 13.081 -31.263 -5.976 1 93.73 303 ASN B N 1
ATOM 4872 C CA . ASN B 1 303 ? 13.154 -32.715 -6.092 1 93.73 303 ASN B CA 1
ATOM 4873 C C . ASN B 1 303 ? 12.001 -33.27 -6.925 1 93.73 303 ASN B C 1
ATOM 4875 O O . ASN B 1 303 ? 10.86 -32.827 -6.785 1 93.73 303 ASN B O 1
ATOM 4879 N N . GLU B 1 304 ? 12.416 -34.161 -7.715 1 91.31 304 GLU B N 1
ATOM 4880 C CA . GLU B 1 304 ? 11.375 -34.877 -8.448 1 91.31 304 GLU B CA 1
ATOM 4881 C C . GLU B 1 304 ? 10.583 -35.797 -7.524 1 91.31 304 GLU B C 1
ATOM 4883 O O . GLU B 1 304 ? 11.149 -36.411 -6.617 1 91.31 304 GLU B O 1
ATOM 4888 N N . GLY B 1 305 ? 9.376 -35.815 -7.679 1 94.54 305 GLY B N 1
ATOM 4889 C CA . GLY B 1 305 ? 8.533 -36.767 -6.973 1 94.54 305 GLY B CA 1
ATOM 4890 C C . GLY B 1 305 ? 8.019 -36.239 -5.646 1 94.54 305 GLY B C 1
ATOM 4891 O O . GLY B 1 305 ? 7.219 -36.897 -4.979 1 94.54 305 GLY B O 1
ATOM 4892 N N . GLU B 1 306 ? 8.553 -35.111 -5.279 1 97.07 306 GLU B N 1
ATOM 4893 C CA . GLU B 1 306 ? 8.04 -34.564 -4.026 1 97.07 306 GLU B CA 1
ATOM 4894 C C . GLU B 1 306 ? 8.05 -33.038 -4.046 1 97.07 306 GLU B C 1
ATOM 4896 O O . GLU B 1 306 ? 8.854 -32.426 -4.753 1 97.07 306 GLU B O 1
ATOM 4901 N N . LEU B 1 307 ? 7.211 -32.448 -3.343 1 98.26 307 LEU B N 1
ATOM 4902 C CA . LEU B 1 307 ? 7.187 -31.032 -2.991 1 98.26 307 LEU B CA 1
ATOM 4903 C C . LEU B 1 307 ? 7.457 -30.837 -1.503 1 98.26 307 LEU B C 1
ATOM 4905 O O . LEU B 1 307 ? 7.061 -31.667 -0.682 1 98.26 307 LEU B O 1
ATOM 4909 N N . VAL B 1 308 ? 8.153 -29.81 -1.17 1 98.28 308 VAL B N 1
ATOM 4910 C CA . VAL B 1 308 ? 8.427 -29.534 0.237 1 98.28 308 VAL B CA 1
ATOM 4911 C C . VAL B 1 308 ? 7.902 -28.148 0.604 1 98.28 308 VAL B C 1
ATOM 4913 O O . VAL B 1 308 ? 8.284 -27.15 -0.013 1 98.28 308 VAL B O 1
ATOM 4916 N N . GLU B 1 309 ? 7.024 -28.092 1.587 1 98.15 309 GLU B N 1
ATOM 4917 C CA . GLU B 1 309 ? 6.432 -26.848 2.071 1 98.15 309 GLU B CA 1
ATOM 4918 C C . GLU B 1 309 ? 7.121 -26.369 3.346 1 98.15 309 GLU B C 1
ATOM 4920 O O . GLU B 1 309 ? 7.467 -27.175 4.211 1 98.15 309 GLU B O 1
ATOM 4925 N N . SER B 1 310 ? 7.361 -25.073 3.437 1 97.94 310 SER B N 1
ATOM 4926 C CA . SER B 1 310 ? 7.883 -24.438 4.643 1 97.94 310 SER B CA 1
ATOM 4927 C C . SER B 1 310 ? 7.578 -22.944 4.657 1 97.94 310 SER B C 1
ATOM 4929 O O . SER B 1 310 ? 7.034 -22.407 3.689 1 97.94 310 SER B O 1
ATOM 4931 N N . SER B 1 311 ? 7.833 -22.265 5.744 1 97.89 311 SER B N 1
ATOM 4932 C CA . SER B 1 311 ? 7.763 -20.813 5.862 1 97.89 311 SER B CA 1
ATOM 4933 C C . SER B 1 311 ? 8.767 -20.292 6.884 1 97.89 311 SER B C 1
ATOM 4935 O O . SER B 1 311 ? 9.313 -21.064 7.675 1 97.89 311 SER B O 1
ATOM 4937 N N . TYR B 1 312 ? 9.04 -19.021 6.855 1 96.49 312 TYR B N 1
ATOM 4938 C CA . TYR B 1 312 ? 10.028 -18.436 7.755 1 96.49 312 TYR B CA 1
ATOM 4939 C C . TYR B 1 312 ? 9.524 -18.434 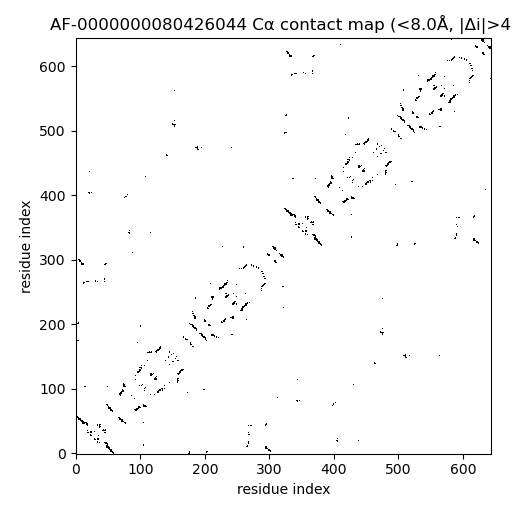9.193 1 96.49 312 TYR B C 1
ATOM 4941 O O . TYR B 1 312 ? 10.316 -18.37 10.135 1 96.49 312 TYR B O 1
ATOM 4949 N N . PHE B 1 313 ? 8.218 -18.573 9.434 1 95.05 313 PHE B N 1
ATOM 4950 C CA . PHE B 1 313 ? 7.709 -18.583 10.8 1 95.05 313 PHE B CA 1
ATOM 4951 C C . PHE B 1 313 ? 7.277 -19.987 11.207 1 95.05 313 PHE B C 1
ATOM 4953 O O . PHE B 1 313 ? 6.928 -20.224 12.365 1 95.05 313 PHE B O 1
ATOM 4960 N N . ASP B 1 314 ? 7.177 -20.964 10.323 1 89.03 314 ASP B N 1
ATOM 4961 C CA . ASP B 1 314 ? 7.012 -22.398 10.543 1 89.03 314 ASP B CA 1
ATOM 4962 C C . ASP B 1 314 ? 7.961 -23.202 9.658 1 89.03 314 ASP B C 1
ATOM 4964 O O . ASP B 1 314 ? 7.545 -23.766 8.644 1 89.03 314 ASP B O 1
ATOM 4968 N N . PRO B 1 315 ? 9.123 -23.433 10.158 1 85.26 315 PRO B N 1
ATOM 4969 C CA . PRO B 1 315 ? 10.126 -24.007 9.258 1 85.26 315 PRO B CA 1
ATOM 4970 C C . PRO B 1 315 ? 10.075 -25.532 9.213 1 85.26 315 PRO B C 1
ATOM 4972 O O . PRO B 1 315 ? 10.767 -26.153 8.402 1 85.26 315 PRO B O 1
ATOM 4975 N N . THR B 1 316 ? 9.225 -26.11 9.976 1 91.62 316 THR B N 1
ATOM 4976 C CA . THR B 1 316 ? 9.113 -27.56 9.872 1 91.62 316 THR B CA 1
ATOM 4977 C C . THR B 1 316 ? 8.553 -27.963 8.511 1 91.62 316 THR B C 1
ATOM 4979 O O . THR B 1 316 ? 7.399 -27.666 8.195 1 91.62 316 THR B O 1
ATOM 4982 N N . PRO B 1 317 ? 9.299 -28.602 7.805 1 94.29 317 PRO B N 1
ATOM 4983 C CA . PRO B 1 317 ? 8.893 -28.918 6.434 1 94.29 317 PRO B CA 1
ATOM 4984 C C . PRO B 1 317 ? 7.783 -29.965 6.374 1 94.29 317 PRO B C 1
ATOM 4986 O O . PRO B 1 317 ? 7.757 -30.89 7.19 1 94.29 317 PRO B O 1
ATOM 4989 N N . ILE B 1 318 ? 6.904 -29.765 5.476 1 95.73 318 ILE B N 1
ATOM 4990 C CA . ILE B 1 318 ? 5.895 -30.751 5.105 1 95.73 318 ILE B CA 1
ATOM 4991 C C . ILE B 1 318 ? 6.21 -31.316 3.722 1 95.73 318 ILE B C 1
ATOM 4993 O O . ILE B 1 318 ? 6.289 -30.57 2.743 1 95.73 318 ILE B O 1
ATOM 4997 N N . VAL B 1 319 ? 6.369 -32.612 3.64 1 96.83 319 VAL B N 1
ATOM 4998 C CA . VAL B 1 319 ? 6.699 -33.26 2.375 1 96.83 319 VAL B CA 1
ATOM 4999 C C . VAL B 1 319 ? 5.426 -33.78 1.713 1 96.83 319 VAL B C 1
ATOM 5001 O O . VAL B 1 319 ? 4.649 -34.509 2.334 1 96.83 319 VAL B O 1
ATOM 5004 N N . VAL B 1 320 ? 5.182 -33.364 0.532 1 95.74 320 VAL B N 1
ATOM 5005 C CA . VAL B 1 320 ? 4.069 -33.836 -0.284 1 95.74 320 VAL B CA 1
ATOM 5006 C C . VAL B 1 320 ? 4.584 -34.792 -1.358 1 95.74 320 VAL B C 1
ATOM 5008 O O . VAL B 1 320 ? 5.253 -34.37 -2.304 1 95.74 320 VAL B O 1
ATOM 5011 N N . LYS B 1 321 ? 4.233 -36.04 -1.228 1 94.78 321 LYS B N 1
ATOM 5012 C CA . LYS B 1 321 ? 4.623 -37.014 -2.243 1 94.78 321 LYS B CA 1
ATOM 5013 C C . LYS B 1 321 ? 3.741 -36.899 -3.483 1 94.78 321 LYS B C 1
ATOM 5015 O O . LYS B 1 321 ? 2.521 -36.764 -3.372 1 94.78 321 LYS B O 1
ATOM 5020 N N . GLU B 1 322 ? 4.329 -36.801 -4.616 1 94.23 322 GLU B N 1
ATOM 5021 C CA . GLU B 1 322 ? 3.609 -36.622 -5.873 1 94.23 322 GLU B CA 1
ATOM 5022 C C . GLU B 1 322 ? 3.082 -37.953 -6.402 1 94.23 322 GLU B C 1
ATOM 5024 O O . GLU B 1 322 ? 3.673 -39.005 -6.148 1 94.23 322 GLU B O 1
#